Protein 1Z47 (pdb70)

Organism: Alicyclobacillus acidocaldarius subsp. acidocaldarius (NCBI:txid1388)

Sequence (687 aa):
GSMTIEFVGVEKIYPGGARSVRGVSFQIREGEMVGLLGPSGSGKTTILRLIAGLERPTKGDVWIGGKRVTDLPPQKRNVGLVFQNYALFQHMTVYDNVSFGLREKRVPKDEMDARVRELLRFMRLESYANRFPHELSGGQQQRVALARALAPRPQVLLFDEPFAAIDTQIRRELRTFVRQVHDEMGVTSVFVTHDQEEALEVADRVLVLHEGNVEQFGTPEEVYEKPGTLFVASFIGESNVWTRAVQNGRIEVAGAALPVDPAVSEGSEVAVVVRPKDVELQPASEREAHAQVVRSAFKGSYSACWIRTKDGEVWEVHVPSADRHRWSPGAWVHMNVTRWFIFPRTIEFVGVEKIYPGGARSVRGVSFQIREGEMVGLLGPSGSGKTTILRLIAGLERPTKGDVWIGGKRVTDLPPQKRNVGLVFQNYALFQHMTVYDNVSFGLREKRVPKDEMDARVRELLRFMRLESYANRFPHELSGGQQQRVALARALAPRPQVLLFDEPFAAIDTQIRRELRTFVRQVHDEMGVTSVFVTHDQEEALEVADRVLVLHEGNVEQFGTPEEVYEKPGTLFVASFIGESNVWTRAVQNGRIEVAGAALPVDPAVSEGSEVAVVVRPKDVELQPASEREAHAQVVRSAFKGSYSACWIRTKDGEVWEVHVPSADRHRWSPGAWVHMNVTRWFIFPR

Solvent-accessible surface area: 34212 Å² total; per-residue (Å²): 116,46,82,11,0,52,1,70,33,0,38,23,31,30,84,81,21,67,97,2,0,107,38,3,77,13,79,0,108,113,32,10,0,0,0,0,2,6,48,110,33,4,3,19,43,2,0,14,88,0,0,3,7,102,46,100,14,17,117,23,44,0,91,4,29,52,147,147,9,13,104,67,50,25,121,134,15,68,21,4,39,5,87,90,122,13,45,19,80,110,171,50,25,0,33,58,0,0,1,74,14,9,150,112,135,220,28,85,149,123,102,13,26,54,58,0,140,110,4,3,175,75,2,188,2,92,94,68,14,122,136,72,3,132,98,22,61,59,40,44,38,7,71,0,1,0,0,23,6,3,2,42,173,6,78,0,0,3,1,33,23,2,0,39,34,174,71,47,118,72,42,138,97,18,37,61,29,0,61,102,3,4,84,112,42,60,10,2,0,0,0,0,2,119,18,13,88,21,0,34,128,6,11,52,27,0,0,0,0,58,119,0,64,48,60,34,56,2,48,20,125,85,0,44,68,148,13,53,55,40,41,0,0,26,47,0,16,105,20,13,43,50,55,49,64,4,137,124,34,118,4,119,0,27,60,45,54,5,84,11,88,129,91,31,78,106,50,38,105,0,0,0,0,0,8,4,121,10,3,97,17,102,83,34,43,89,178,126,6,39,0,60,2,78,134,37,28,81,89,28,87,40,3,0,0,70,0,124,17,109,143,35,36,60,2,43,0,38,8,89,40,103,36,108,157,124,23,65,94,36,32,62,0,60,4,69,14,64,141,88,42,43,36,88,153,27,5,61,1,70,35,0,34,40,88,42,146,74,28,63,110,2,1,102,47,2,71,13,120,5,175,148,32,15,2,0,0,0,0,0,42,108,26,5,2,12,50,2,0,0,55,0,0,0,9,74,28,112,19,91,128,26,42,1,91,5,46,65,104,118,4,7,87,39,54,44,167,108,15,64,18,6,45,3,20,93,130,89,68,12,56,69,170,65,27,0,42,61,0,0,12,100,15,5,166,151,121,226,39,89,159,110,101,27,28,62,12,0,114,78,2,4,143,66,0,176,0,82,69,66,22,103,105,74,0,140,95,14,65,38,11,30,46,43,47,0,12,3,0,9,10,1,0,30,141,15,70,0,3,0,6,18,81,12,13,37,114,44,104,85,131,65,62,129,110,10,34,80,30,15,60,109,1,5,86,112,51,52,18,4,0,0,14,9,6,127,56,40,90,26,0,50,93,11,8,48,50,0,0,0,0,50,120,2,61,49,45,36,48,1,46,32,126,65,0,46,61,143,14,48,46,40,42,0,0,46,48,0,14,84,36,8,46,57,58,36,20,1,37,97,36,108,0,105,1,10,76,41,64,4,97,13,87,131,91,32,58,54,10,39,46,0,0,1,0,0,8,4,98,12,3,89,9,79,88,36,54,111,230,125,13,28,0,65,3,63,124,36,26,114,116,36,99,52,2,0,0,62,0,114,6,139,102,43,22,63,2,41,0,23,9,80,29,97,35,121,172,120,18,68,86,41,34,70,0,66,3,54,15,59,121,98,45,46,31,90,153

Foldseek 3Di:
DAFQKWWAQFWAADVVLFLTAHGEIDTFHFLFEEEEEEDHRLNSVVVLCQQQQVDATPDTFMHGRNRTCRNPHNLPALEFEQEVLSDFDAPDFLLCRLLVNVVVVVPPPVVSNVLSVVLCVVLVNVVRRGPGLVVDDSVSSNSSSVSNRPSVPGQEYEEEAQQDDPAPVSSLVSLVVVLVCSNVSRHYYYYYHHPLVSNLVRGQWYFYGGSNYTQDIGHSCCLAVPNPAPVSPCRRLVWDKDKFFAAPQFGADLNDTHGHPPVDDHRFIKIKTARQQQKDKDFDDQVSFQWFWADWAQRPQWIWTWTAGPVGDIGIHTHGPVCNPPHDGGTGIRMDGHDIDIGGD/DKWWFQFWDQDPVQFLTAGGDIDDADFLFAEEAAEDGRLNSVNVLCQQQQVDAGPDTFMDDPNHTCRPPHNVPALEFELELVDDQPQVDFLLCSLLVQVVPVPDDDVVSVVLSVVLCVVLVNPVRRRPGLVVDDVLVNSSSSVSNRPSNPGQEYEYEPNCPVHDPVSSVVNLVSVLVVSNVSSHYYYYYDNDQVSRLPRGQWYFYGGSNYTQDIGHLCCLDVPNNAVCSPPRHAHWQKDKFFAAPQFGDDQNDTHGHPPVDDHGFMKIKIAHQAQKDKDADDPVNFQWFWQAWAQDDQWIWTWTAGPVGRIDIHTHGNVCNPPHHGRTTIGMDGHDIDMGTD

Radius of gyration: 38.18 Å; Cα contacts (8 Å, |Δi|>4): 1502; chains: 2; bounding box: 73×69×116 Å

Secondary structure (DSSP, 8-state):
--EEEEEEEEEE--TTSTT-EEEEEEEEETT-EEEEE-STTSSHHHHHHHHHTSS--SEEEEEETTEE-TT--GGGSSEEEE-GGG---TTS-HHHHHHHHHHHTT--HHHHHHHHHHHHHHTT-GGGTTS-GGGS-HHHHHHHHHHHHHTT--SEEEEESTT--SSHHHHHHHHHHHHHHHHHHT-EEEEE-S-HHHHHHH-SEEEEEETTEEEEEE-HHHHHHS-SSHHHHHHTTT-EEEEEE-BTTEEEETTEEEE--TTSPTT-EEEEEE-GGGEEEEE--TTT-SEEEEEEEE-SSSEEEEEEETTS-EEEEEE-GGGTTT--TT-EEEEEE---EEEE-/-EEEEEEEE--TTSTT-EEEEEEEEPTT-EEEEE-STTSSHHHHHHHHHTSS--SEEEEEETTEE-TT--GGGSSEEEEETT----TTS-HHHHHHTTGGGTT--HHHHHHHHHHHHHHTT-GGGTTS-GGGS-HHHHHHHHHHHHHTT--SEEEEESTTTTS-HHHHHHHHHHHHHHHHHH--EEEEEES-HHHHHHH-SEEEEEETTEEEEEE-HHHHHHS-SSHHHHHHSS--EEEEEE-BTTEEESSS-EEE--TTSPTT-EEEEEE-GGGEEEEE--TTT-SEEEEEEEE-SSEEEEEEEETTS-EEEEEEEGGGTTT--TT-EEEEEE---EEEE-

Nearest PDB structures (foldseek):
  1z47-assembly1_B-2  TM=9.172E-01  e=6.179E-71  Alicyclobacillus acidocaldarius
  2it1-assembly1_B  TM=8.482E-01  e=5.272E-40  Pyrococcus horikoshii
  8zx1-assembly1_D  TM=8.581E-01  e=4.572E-39  Escherichia coli
  6yir-assembly1_A  TM=7.857E-01  e=7.525E-36  Bacillus subtilis subsp. subtilis str. 168
  3pux-assembly1_B  TM=7.688E-01  e=4.907E-33  Escherichia coli K-12

B-factor: mean 41.18, std 14.6, range [16.03, 94.98]

InterPro domains:
  IPR003439 ABC transporter-like, ATP-binding domain [PF00005] (20-162)
  IPR003439 ABC transporter-like, ATP-binding domain [PS50893] (3-234)
  IPR003593 AAA+ ATPase domain [SM00382] (28-211)
  IPR005666 Sulphate transport system permease protein 1 [cd03296] (1-236)
  IPR008995 Molybdate/tungstate binding, C-terminal [SSF50331] (237-342)
  IPR012340 Nucleic acid-binding, OB-fold [G3DSA:2.40.50.140] (286-334)
  IPR017871 ABC transporter-like, conserved site [PS00211] (134-148)
  IPR027417 P-loop containing nucleoside triphosphate hydrolase [G3DSA:3.40.50.300] (1-238)
  IPR027417 P-loop containing nucleoside triphosphate hydrolase [SSF52540] (3-242)
  IPR041193 CysA, C-terminal regulatory domain [PF17850] (238-279)
  IPR050093 ABC Transporter, Small Molecule Importer [PTHR42781] (2-323)

CATH classification: 3.40.50.300 (+2 more: 2.40.50.300, 2.40.50.140)

Structure (mmCIF, N/CA/C/O backbone):
data_1Z47
#
_entry.id   1Z47
#
_cell.length_a   154.810
_cell.length_b   56.310
_cell.length_c   91.620
_cell.angle_alpha   90.00
_cell.angle_beta   91.72
_cell.angle_gamma   90.00
#
_symmetry.space_group_name_H-M   'C 1 2 1'
#
loop_
_entity.id
_entity.type
_entity.pdbx_description
1 polymer 'putative ABC-transporter ATP-binding protein'
2 non-polymer 'CHLORIDE ION'
3 water water
#
loop_
_atom_site.group_PDB
_atom_site.id
_atom_site.type_symbol
_atom_site.label_atom_id
_atom_site.label_alt_id
_atom_site.label_comp_id
_atom_site.label_asym_id
_atom_site.label_entity_id
_atom_site.label_seq_id
_atom_site.pdbx_PDB_ins_code
_atom_site.Cartn_x
_atom_site.Cartn_y
_atom_site.Cartn_z
_atom_site.occupancy
_atom_site.B_iso_or_equiv
_atom_site.auth_seq_id
_atom_site.auth_comp_id
_atom_site.auth_asym_id
_atom_site.auth_atom_id
_atom_site.pdbx_PDB_model_num
ATOM 1 N N . GLY A 1 11 ? 5.436 28.339 57.218 1.00 63.89 11 GLY A N 1
ATOM 2 C CA . GLY A 1 11 ? 6.304 29.211 56.341 1.00 65.75 11 GLY A CA 1
ATOM 3 C C . GLY A 1 11 ? 5.783 29.398 54.925 1.00 67.71 11 GLY A C 1
ATOM 4 O O . GLY A 1 11 ? 4.587 29.295 54.657 1.00 74.50 11 GLY A O 1
ATOM 5 N N . SER A 1 12 ? 6.670 29.708 53.993 1.00 68.20 12 SER A N 1
ATOM 6 C CA . SER A 1 12 ? 6.211 29.882 52.622 1.00 65.94 12 SER A CA 1
ATOM 7 C C . SER A 1 12 ? 7.298 29.485 51.672 1.00 60.89 12 SER A C 1
ATOM 8 O O . SER A 1 12 ? 8.423 29.954 51.815 1.00 67.98 12 SER A O 1
ATOM 11 N N . MET A 1 13 ? 6.990 28.624 50.707 1.00 56.10 13 MET A N 1
ATOM 12 C CA . MET A 1 13 ? 8.041 28.280 49.769 1.00 48.63 13 MET A CA 1
ATOM 13 C C . MET A 1 13 ? 8.183 29.410 48.762 1.00 42.89 13 MET A C 1
ATOM 14 O O . MET A 1 13 ? 7.345 29.599 47.858 1.00 43.35 13 MET A O 1
ATOM 19 N N . THR A 1 14 ? 9.246 30.182 48.968 1.00 33.97 14 THR A N 1
ATOM 20 C CA . THR A 1 14 ? 9.585 31.305 48.128 1.00 31.70 14 THR A CA 1
ATOM 21 C C . THR A 1 14 ? 10.484 30.824 46.978 1.00 30.17 14 THR A C 1
ATOM 22 O O . THR A 1 14 ? 10.493 31.400 45.889 1.00 30.07 14 THR A O 1
ATOM 26 N N . ILE A 1 15 ? 11.242 29.766 47.233 1.00 29.02 15 ILE A N 1
ATOM 27 C CA . ILE A 1 15 ? 12.089 29.193 46.206 1.00 26.92 15 ILE A CA 1
ATOM 28 C C . ILE A 1 15 ? 12.004 27.682 46.230 1.00 26.53 15 ILE A C 1
ATOM 29 O O . ILE A 1 15 ? 12.149 27.045 47.280 1.00 27.98 15 ILE A O 1
ATOM 34 N N . GLU A 1 16 ? 11.805 27.105 45.054 1.00 27.94 16 GLU A N 1
ATOM 35 C CA . GLU A 1 16 ? 11.734 25.666 44.961 1.00 26.36 16 GLU A CA 1
ATOM 36 C C . GLU A 1 16 ? 12.403 25.136 43.714 1.00 28.09 16 GLU A C 1
ATOM 37 O O . GLU A 1 16 ? 12.251 25.676 42.597 1.00 26.92 16 GLU A O 1
ATOM 43 N N . PHE A 1 17 ? 13.191 24.084 43.911 1.00 27.47 17 PHE A N 1
ATOM 44 C CA . PHE A 1 17 ? 13.854 23.423 42.806 1.00 26.48 17 PHE A CA 1
ATOM 45 C C . PHE A 1 17 ? 13.135 22.087 42.720 1.00 29.74 17 PHE A C 1
ATOM 46 O O . PHE A 1 17 ? 13.015 21.408 43.729 1.00 28.26 17 PHE A O 1
ATOM 54 N N . VAL A 1 18 ? 12.662 21.729 41.532 1.00 28.49 18 VAL A N 1
ATOM 55 C CA . VAL A 1 18 ? 11.960 20.458 41.351 1.00 31.40 18 VAL A CA 1
ATOM 56 C C . VAL A 1 18 ? 12.711 19.583 40.363 1.00 28.93 18 VAL A C 1
ATOM 57 O O . VAL A 1 18 ? 12.687 19.838 39.141 1.00 30.90 18 VAL A O 1
ATOM 61 N N . GLY A 1 19 ? 13.422 18.582 40.899 1.00 24.31 19 GLY A N 1
ATOM 62 C CA . GLY A 1 19 ? 14.175 17.653 40.055 1.00 30.12 19 GLY A CA 1
ATOM 63 C C . GLY A 1 19 ? 15.076 18.382 39.064 1.00 30.67 19 GLY A C 1
ATOM 64 O O . GLY A 1 19 ? 15.189 18.025 37.883 1.00 26.25 19 GLY A O 1
ATOM 65 N N . VAL A 1 20 ? 15.752 19.415 39.557 1.00 26.24 20 VAL A N 1
ATOM 66 C CA . VAL A 1 20 ? 16.594 20.198 38.694 1.00 21.84 20 VAL A CA 1
ATOM 67 C C . VAL A 1 20 ? 17.894 19.550 38.305 1.00 23.89 20 VAL A C 1
ATOM 68 O O . VAL A 1 20 ? 18.632 19.044 39.143 1.00 26.71 20 VAL A O 1
ATOM 72 N N . GLU A 1 21 ? 18.176 19.593 37.008 1.00 22.60 21 GLU A N 1
ATOM 73 C CA . GLU A 1 21 ? 19.419 19.038 36.487 1.00 25.79 21 GLU A CA 1
ATOM 74 C C . GLU A 1 21 ? 20.084 20.070 35.583 1.00 25.83 21 GLU A C 1
ATOM 75 O O . GLU A 1 21 ? 19.409 20.695 34.767 1.00 26.41 21 GLU A O 1
ATOM 81 N N . LYS A 1 22 ? 21.396 20.257 35.741 1.00 23.95 22 LYS A N 1
ATOM 82 C CA . LYS A 1 22 ? 22.145 21.169 34.882 1.00 24.46 22 LYS A CA 1
ATOM 83 C C . LYS A 1 22 ? 23.434 20.460 34.613 1.00 26.26 22 LYS A C 1
ATOM 84 O O . LYS A 1 22 ? 24.301 20.369 35.476 1.00 24.78 22 LYS A O 1
ATOM 90 N N . ILE A 1 23 ? 23.596 20.002 33.380 1.00 26.66 23 ILE A N 1
ATOM 91 C CA . ILE A 1 23 ? 24.777 19.254 33.071 1.00 30.54 23 ILE A CA 1
ATOM 92 C C . ILE A 1 23 ? 25.748 19.918 32.142 1.00 29.01 23 ILE A C 1
ATOM 93 O O . ILE A 1 23 ? 25.365 20.530 31.141 1.00 29.71 23 ILE A O 1
ATOM 98 N N . TYR A 1 24 ? 27.013 19.825 32.521 1.00 25.96 24 TYR A N 1
ATOM 99 C CA . TYR A 1 24 ? 28.111 20.354 31.728 1.00 28.40 24 TYR A CA 1
ATOM 100 C C . TYR A 1 24 ? 28.979 19.200 31.275 1.00 35.98 24 TYR A C 1
ATOM 101 O O . TYR A 1 24 ? 29.156 18.217 32.017 1.00 34.72 24 TYR A O 1
ATOM 110 N N . PRO A 1 25 ? 29.524 19.293 30.055 1.00 35.63 25 PRO A N 1
ATOM 111 C CA . PRO A 1 25 ? 30.390 18.218 29.572 1.00 38.78 25 PRO A CA 1
ATOM 112 C C . PRO A 1 25 ? 31.580 18.219 30.531 1.00 38.65 25 PRO A C 1
ATOM 113 O O . PRO A 1 25 ? 32.069 19.275 30.958 1.00 36.48 25 PRO A O 1
ATOM 117 N N . GLY A 1 26 ? 32.026 17.038 30.915 1.00 38.36 26 GLY A N 1
ATOM 118 C CA . GLY A 1 26 ? 33.134 16.994 31.845 1.00 44.57 26 GLY A CA 1
ATOM 119 C C . GLY A 1 26 ? 32.609 16.983 33.274 1.00 47.14 26 GLY A C 1
ATOM 120 O O . GLY A 1 26 ? 33.384 17.074 34.226 1.00 48.70 26 GLY A O 1
ATOM 121 N N . GLY A 1 27 ? 31.285 16.911 33.415 1.00 42.89 27 GLY A N 1
ATOM 122 C CA . GLY A 1 27 ? 30.671 16.835 34.734 1.00 39.70 27 GLY A CA 1
ATOM 123 C C . GLY A 1 27 ? 30.870 17.913 35.790 1.00 35.11 27 GLY A C 1
ATOM 124 O O . GLY A 1 27 ? 29.929 18.200 36.514 1.00 37.51 27 GLY A O 1
ATOM 125 N N . ALA A 1 28 ? 32.055 18.500 35.902 1.00 33.47 28 ALA A N 1
ATOM 126 C CA . ALA A 1 28 ? 32.317 19.535 36.908 1.00 30.53 28 ALA A CA 1
ATOM 127 C C . ALA A 1 28 ? 31.282 20.675 36.902 1.00 31.60 28 ALA A C 1
ATOM 128 O O . ALA A 1 28 ? 30.890 21.134 35.836 1.00 26.69 28 ALA A O 1
ATOM 130 N N . ARG A 1 29 ? 30.871 21.124 38.100 1.00 27.21 29 ARG A N 1
ATOM 131 C CA . ARG A 1 29 ? 29.867 22.188 38.306 1.00 25.53 29 ARG A CA 1
ATOM 132 C C . ARG A 1 29 ? 28.434 21.731 37.986 1.00 27.32 29 ARG A C 1
ATOM 133 O O . ARG A 1 29 ? 27.480 22.512 38.120 1.00 25.07 29 ARG A O 1
ATOM 141 N N . SER A 1 30 ? 28.257 20.471 37.613 1.00 20.54 30 SER A N 1
ATOM 142 C CA . SER A 1 30 ? 26.910 19.995 37.299 1.00 26.26 30 SER A CA 1
ATOM 143 C C . SER A 1 30 ? 26.047 19.890 38.552 1.00 23.04 30 SER A C 1
ATOM 144 O O . SER A 1 30 ? 26.574 19.761 39.662 1.00 25.39 30 SER A O 1
ATOM 147 N N . VAL A 1 31 ? 24.734 19.958 38.346 1.00 22.22 31 VAL A N 1
ATOM 148 C CA . VAL A 1 31 ? 23.707 19.794 39.408 1.00 21.97 31 VAL A CA 1
ATOM 149 C C . VAL A 1 31 ? 22.994 18.542 38.880 1.00 28.93 31 VAL A C 1
ATOM 150 O O . VAL A 1 31 ? 22.427 18.541 37.764 1.00 27.56 31 VAL A O 1
ATOM 154 N N . ARG A 1 32 ? 23.019 17.480 39.681 1.00 24.57 32 ARG A N 1
ATOM 155 C CA . ARG A 1 32 ? 22.509 16.191 39.225 1.00 27.83 32 ARG A CA 1
ATOM 156 C C . ARG A 1 32 ? 21.205 15.699 39.786 1.00 31.44 32 ARG A C 1
ATOM 157 O O . ARG A 1 32 ? 21.167 14.620 40.367 1.00 37.47 32 ARG A O 1
ATOM 165 N N . GLY A 1 33 ? 20.136 16.455 39.580 1.00 27.47 33 GLY A N 1
ATOM 166 C CA . GLY A 1 33 ? 18.829 16.048 40.079 1.00 32.63 33 GLY A CA 1
ATOM 167 C C . GLY A 1 33 ? 18.629 16.500 41.511 1.00 34.16 33 GLY A C 1
ATOM 168 O O . GLY A 1 33 ? 18.664 15.693 42.447 1.00 32.11 33 GLY A O 1
ATOM 169 N N . VAL A 1 34 ? 18.397 17.796 41.671 1.00 28.98 34 VAL A N 1
ATOM 170 C CA . VAL A 1 34 ? 18.232 18.413 42.975 1.00 26.84 34 VAL A CA 1
ATOM 171 C C . VAL A 1 34 ? 16.829 19.014 43.204 1.00 28.01 34 VAL A C 1
ATOM 172 O O . VAL A 1 34 ? 16.308 19.722 42.354 1.00 27.89 34 VAL A O 1
ATOM 176 N N . SER A 1 35 ? 16.238 18.729 44.363 1.00 25.67 35 SER A N 1
ATOM 177 C CA . SER A 1 35 ? 14.935 19.279 44.721 1.00 29.15 35 SER A CA 1
ATOM 178 C C . SER A 1 35 ? 15.080 19.842 46.116 1.00 30.34 35 SER A C 1
ATOM 179 O O . SER A 1 35 ? 15.703 19.209 46.979 1.00 32.14 35 SER A O 1
ATOM 182 N N . PHE A 1 36 ? 14.531 21.025 46.350 1.00 27.33 36 PHE A N 1
ATOM 183 C CA . PHE A 1 36 ? 14.585 21.595 47.688 1.00 29.61 36 PHE A CA 1
ATOM 184 C C . PHE A 1 36 ? 13.594 22.720 47.784 1.00 25.58 36 PHE A C 1
ATOM 185 O O . PHE A 1 36 ? 13.095 23.187 46.780 1.00 26.21 36 PHE A O 1
ATOM 193 N N . GLN A 1 37 ? 13.272 23.132 49.001 1.00 24.62 37 GLN A N 1
ATOM 194 C CA . GLN A 1 37 ? 12.358 24.236 49.159 1.00 25.27 37 GLN A CA 1
ATOM 195 C C . GLN A 1 37 ? 12.923 25.176 50.210 1.00 19.95 37 GLN A C 1
ATOM 196 O O . GLN A 1 37 ? 13.364 24.743 51.292 1.00 30.96 37 GLN A O 1
ATOM 202 N N . ILE A 1 38 ? 12.912 26.460 49.892 1.00 24.19 38 ILE A N 1
ATOM 203 C CA . ILE A 1 38 ? 13.373 27.485 50.809 1.00 26.06 38 ILE A CA 1
ATOM 204 C C . ILE A 1 38 ? 12.152 28.301 51.262 1.00 29.42 38 ILE A C 1
ATOM 205 O O . ILE A 1 38 ? 11.350 28.752 50.449 1.00 28.55 38 ILE A O 1
ATOM 210 N N . ARG A 1 39 ? 12.022 28.452 52.574 1.00 33.16 39 ARG A N 1
ATOM 211 C CA . ARG A 1 39 ? 10.897 29.146 53.210 1.00 37.19 39 ARG A CA 1
ATOM 212 C C . ARG A 1 39 ? 10.995 30.663 53.114 1.00 37.28 39 ARG A C 1
ATOM 213 O O . ARG A 1 39 ? 12.086 31.221 53.084 1.00 32.02 39 ARG A O 1
ATOM 221 N N . GLU A 1 40 ? 9.843 31.332 53.103 1.00 33.35 40 GLU A N 1
ATOM 222 C CA . GLU A 1 40 ? 9.824 32.783 53.026 1.00 31.17 40 GLU A CA 1
ATOM 223 C C . GLU A 1 40 ? 10.606 33.384 54.191 1.00 32.04 40 GLU A C 1
ATOM 224 O O . GLU A 1 40 ? 10.438 32.977 55.349 1.00 28.02 40 GLU A O 1
ATOM 230 N N . GLY A 1 41 ? 11.464 34.355 53.880 1.00 26.66 41 GLY A N 1
ATOM 231 C CA . GLY A 1 41 ? 12.239 35.016 54.907 1.00 26.39 41 GLY A CA 1
ATOM 232 C C . GLY A 1 41 ? 13.510 34.326 55.382 1.00 30.28 41 GLY A C 1
ATOM 233 O O . GLY A 1 41 ? 14.253 34.907 56.177 1.00 28.50 41 GLY A O 1
ATOM 234 N N . GLU A 1 42 ? 13.802 33.111 54.934 1.00 31.93 42 GLU A N 1
ATOM 235 C CA . GLU A 1 42 ? 15.035 32.514 55.464 1.00 32.83 42 GLU A CA 1
ATOM 236 C C . GLU A 1 42 ? 16.269 32.887 54.680 1.00 28.04 42 GLU A C 1
ATOM 237 O O . GLU A 1 42 ? 16.192 33.388 53.551 1.00 24.70 42 GLU A O 1
ATOM 243 N N . MET A 1 43 ? 17.408 32.715 55.317 1.00 26.41 43 MET A N 1
ATOM 244 C CA . MET A 1 43 ? 18.667 32.982 54.619 1.00 27.62 43 MET A CA 1
ATOM 245 C C . MET A 1 43 ? 19.328 31.596 54.574 1.00 22.89 43 MET A C 1
ATOM 246 O O . MET A 1 43 ? 19.526 30.952 55.614 1.00 22.82 43 MET A O 1
ATOM 251 N N . VAL A 1 44 ? 19.654 31.155 53.359 1.00 23.76 44 VAL A N 1
ATOM 252 C CA . VAL A 1 44 ? 20.255 29.859 53.122 1.00 20.66 44 VAL A CA 1
ATOM 253 C C . VAL A 1 44 ? 21.621 30.001 52.442 1.00 20.57 44 VAL A C 1
ATOM 254 O O . VAL A 1 44 ? 21.775 30.794 51.523 1.00 19.49 44 VAL A O 1
ATOM 258 N N . GLY A 1 45 ? 22.598 29.225 52.908 1.00 21.76 45 GLY A N 1
ATOM 259 C CA . GLY A 1 45 ? 23.919 29.269 52.298 1.00 21.48 45 GLY A CA 1
ATOM 260 C C . GLY A 1 45 ? 24.130 27.994 51.497 1.00 23.23 45 GLY A C 1
ATOM 261 O O . GLY A 1 45 ? 23.685 26.917 51.905 1.00 21.94 45 GLY A O 1
ATOM 262 N N . LEU A 1 46 ? 24.793 28.113 50.346 1.00 23.30 46 LEU A N 1
ATOM 263 C CA . LEU A 1 46 ? 25.094 26.990 49.489 1.00 23.89 46 LEU A CA 1
ATOM 264 C C . LEU A 1 46 ? 26.577 26.743 49.709 1.00 26.48 46 LEU A C 1
ATOM 265 O O . LEU A 1 46 ? 27.394 27.596 49.405 1.00 19.04 46 LEU A O 1
ATOM 270 N N . LEU A 1 47 ? 26.913 25.580 50.254 1.00 23.61 47 LEU A N 1
ATOM 271 C CA . LEU A 1 47 ? 28.299 25.258 50.583 1.00 20.94 47 LEU A CA 1
ATOM 272 C C . LEU A 1 47 ? 28.769 24.007 49.875 1.00 24.56 47 LEU A C 1
ATOM 273 O O . LEU A 1 47 ? 27.959 23.148 49.494 1.00 21.59 47 LEU A O 1
ATOM 278 N N . GLY A 1 48 ? 30.086 23.867 49.719 1.00 17.66 48 GLY A N 1
ATOM 279 C CA . GLY A 1 48 ? 30.541 22.646 49.067 1.00 20.11 48 GLY A CA 1
ATOM 280 C C . GLY A 1 48 ? 31.889 22.881 48.410 1.00 21.85 48 GLY A C 1
ATOM 281 O O . GLY A 1 48 ? 32.313 24.017 48.309 1.00 22.48 48 GLY A O 1
ATOM 282 N N . PRO A 1 49 ? 32.587 21.821 47.981 1.00 26.57 49 PRO A N 1
ATOM 283 C CA . PRO A 1 49 ? 33.894 21.994 47.325 1.00 25.65 49 PRO A CA 1
ATOM 284 C C . PRO A 1 49 ? 33.717 22.730 45.994 1.00 26.58 49 PRO A C 1
ATOM 285 O O . PRO A 1 49 ? 32.617 22.788 45.443 1.00 24.61 49 PRO A O 1
ATOM 289 N N . SER A 1 50 ? 34.795 23.280 45.449 1.00 28.61 50 SER A N 1
ATOM 290 C CA . SER A 1 50 ? 34.680 23.956 44.154 1.00 28.54 50 SER A CA 1
ATOM 291 C C . SER A 1 50 ? 34.235 22.889 43.148 1.00 27.23 50 SER A C 1
ATOM 292 O O . SER A 1 50 ? 34.689 21.731 43.193 1.00 30.56 50 SER A O 1
ATOM 295 N N . GLY A 1 51 ? 33.321 23.262 42.254 1.00 26.33 51 GLY A N 1
ATOM 296 C CA . GLY A 1 51 ? 32.816 22.342 41.259 1.00 27.85 51 GLY A CA 1
ATOM 297 C C . GLY A 1 51 ? 31.674 21.456 41.722 1.00 25.51 51 GLY A C 1
ATOM 298 O O . GLY A 1 51 ? 31.157 20.650 40.942 1.00 24.53 51 GLY A O 1
ATOM 299 N N . SER A 1 52 ? 31.274 21.599 42.987 1.00 24.44 52 SER A N 1
ATOM 300 C CA . SER A 1 52 ? 30.212 20.773 43.557 1.00 21.48 52 SER A CA 1
ATOM 301 C C . SER A 1 52 ? 28.811 21.085 43.045 1.00 23.19 52 SER A C 1
ATOM 302 O O . SER A 1 52 ? 27.862 20.315 43.284 1.00 23.15 52 SER A O 1
ATOM 305 N N . GLY A 1 53 ? 28.668 22.223 42.384 1.00 20.21 53 GLY A N 1
ATOM 306 C CA . GLY A 1 53 ? 27.352 22.617 41.912 1.00 21.41 53 GLY A CA 1
ATOM 307 C C . GLY A 1 53 ? 26.777 23.775 42.719 1.00 22.05 53 GLY A C 1
ATOM 308 O O . GLY A 1 53 ? 25.738 24.292 42.349 1.00 22.58 53 GLY A O 1
ATOM 309 N N . LYS A 1 54 ? 27.439 24.189 43.808 1.00 19.41 54 LYS A N 1
ATOM 310 C CA . LYS A 1 54 ? 26.910 25.276 44.627 1.00 21.38 54 LYS A CA 1
ATOM 311 C C . LYS A 1 54 ? 26.735 26.603 43.875 1.00 20.17 54 LYS A C 1
ATOM 312 O O . LYS A 1 54 ? 25.763 27.327 44.089 1.00 22.62 54 LYS A O 1
ATOM 318 N N . THR A 1 55 ? 27.687 26.946 43.012 1.00 18.68 55 THR A N 1
ATOM 319 C CA . THR A 1 55 ? 27.555 28.215 42.260 1.00 20.93 55 THR A CA 1
ATOM 320 C C . THR A 1 55 ? 26.549 28.092 41.126 1.00 23.32 55 THR A C 1
ATOM 321 O O . THR A 1 55 ? 25.828 29.036 40.826 1.00 21.59 55 THR A O 1
ATOM 325 N N . THR A 1 56 ? 26.469 26.909 40.518 1.00 20.92 56 THR A N 1
ATOM 326 C CA . THR A 1 56 ? 25.508 26.674 39.449 1.00 20.51 56 THR A CA 1
ATOM 327 C C . THR A 1 56 ? 24.087 26.851 40.011 1.00 20.76 56 THR A C 1
ATOM 328 O O . THR A 1 56 ? 23.203 27.426 39.352 1.00 20.78 56 THR A O 1
ATOM 332 N N . ILE A 1 57 ? 23.879 26.357 41.227 1.00 17.65 57 ILE A N 1
ATOM 333 C CA . ILE A 1 57 ? 22.577 26.515 41.880 1.00 20.63 57 ILE A CA 1
ATOM 334 C C . ILE A 1 57 ? 22.205 27.999 42.033 1.00 20.79 57 ILE A C 1
ATOM 335 O O . ILE A 1 57 ? 21.064 28.394 41.744 1.00 20.42 57 ILE A O 1
ATOM 340 N N . LEU A 1 58 ? 23.147 28.818 42.505 1.00 19.22 58 LEU A N 1
ATOM 341 C CA . LEU A 1 58 ? 22.867 30.244 42.646 1.00 23.56 58 LEU A CA 1
ATOM 342 C C . LEU A 1 58 ? 22.523 30.839 41.274 1.00 21.93 58 LEU A C 1
ATOM 343 O O . LEU A 1 58 ? 21.562 31.606 41.156 1.00 22.09 58 LEU A O 1
ATOM 348 N N . ARG A 1 59 ? 23.278 30.482 40.227 1.00 20.14 59 ARG A N 1
ATOM 349 C CA . ARG A 1 59 ? 23.006 31.008 38.889 1.00 20.43 59 ARG A CA 1
ATOM 350 C C . ARG A 1 59 ? 21.632 30.533 38.397 1.00 19.65 59 ARG A C 1
ATOM 351 O O . ARG A 1 59 ? 20.952 31.280 37.699 1.00 20.78 59 ARG A O 1
ATOM 359 N N . LEU A 1 60 ? 21.244 29.300 38.758 1.00 19.09 60 LEU A N 1
ATOM 360 C CA . LEU A 1 60 ? 19.929 28.744 38.382 1.00 21.29 60 LEU A CA 1
ATOM 361 C C . LEU A 1 60 ? 18.784 29.483 39.087 1.00 22.60 60 LEU A C 1
ATOM 362 O O . LEU A 1 60 ? 17.690 29.623 38.518 1.00 21.40 60 LEU A O 1
ATOM 367 N N . ILE A 1 61 ? 19.031 29.955 40.305 1.00 19.11 61 ILE A N 1
ATOM 368 C CA . ILE A 1 61 ? 18.008 30.738 41.006 1.00 20.61 61 ILE A CA 1
ATOM 369 C C . ILE A 1 61 ? 17.929 32.131 40.384 1.00 21.68 61 ILE A C 1
ATOM 370 O O . ILE A 1 61 ? 16.823 32.730 40.221 1.00 20.87 61 ILE A O 1
ATOM 375 N N . ALA A 1 62 ? 19.093 32.690 40.055 1.00 19.13 62 ALA A N 1
ATOM 376 C CA . ALA A 1 62 ? 19.138 34.017 39.446 1.00 19.28 62 ALA A CA 1
ATOM 377 C C . ALA A 1 62 ? 18.560 33.998 38.035 1.00 24.27 62 ALA A C 1
ATOM 378 O O . ALA A 1 62 ? 17.977 34.969 37.591 1.00 21.22 62 ALA A O 1
ATOM 380 N N . GLY A 1 63 ? 18.711 32.893 37.336 1.00 20.48 63 GLY A N 1
ATOM 381 C CA . GLY A 1 63 ? 18.248 32.847 35.963 1.00 22.24 63 GLY A CA 1
ATOM 382 C C . GLY A 1 63 ? 19.376 33.171 34.982 1.00 24.06 63 GLY A C 1
ATOM 383 O O . GLY A 1 63 ? 19.137 33.312 33.799 1.00 25.34 63 GLY A O 1
ATOM 384 N N . LEU A 1 64 ? 20.605 33.283 35.468 1.00 20.68 64 LEU A N 1
ATOM 385 C CA . LEU A 1 64 ? 21.753 33.556 34.577 1.00 21.38 64 LEU A CA 1
ATOM 386 C C . LEU A 1 64 ? 21.997 32.318 33.709 1.00 25.63 64 LEU A C 1
ATOM 387 O O . LEU A 1 64 ? 22.612 32.376 32.638 1.00 24.36 64 LEU A O 1
ATOM 392 N N . GLU A 1 65 ? 21.513 31.184 34.192 1.00 24.22 65 GLU A N 1
ATOM 393 C CA . GLU A 1 65 ? 21.548 29.956 33.409 1.00 28.50 65 GLU A CA 1
ATOM 394 C C . GLU A 1 65 ? 20.211 29.260 33.634 1.00 27.59 65 GLU A C 1
ATOM 395 O O . GLU A 1 65 ? 19.565 29.499 34.643 1.00 24.06 65 GLU A O 1
ATOM 401 N N . ARG A 1 66 ? 19.834 28.395 32.692 1.00 23.85 66 ARG A N 1
ATOM 402 C CA . ARG A 1 66 ? 18.569 27.653 32.716 1.00 21.75 66 ARG A CA 1
ATOM 403 C C . ARG A 1 66 ? 18.882 26.158 32.909 1.00 23.79 66 ARG A C 1
ATOM 404 O O . ARG A 1 66 ? 19.906 25.681 32.451 1.00 22.62 66 ARG A O 1
ATOM 412 N N . PRO A 1 67 ? 17.983 25.410 33.561 1.00 23.54 67 PRO A N 1
ATOM 413 C CA . PRO A 1 67 ? 18.211 23.981 33.797 1.00 24.09 67 PRO A CA 1
ATOM 414 C C . PRO A 1 67 ? 18.263 23.168 32.496 1.00 24.89 67 PRO A C 1
ATOM 415 O O . PRO A 1 67 ? 17.747 23.588 31.457 1.00 26.00 67 PRO A O 1
ATOM 419 N N . THR A 1 68 ? 18.910 22.009 32.565 1.00 23.15 68 THR A N 1
ATOM 420 C CA . THR A 1 68 ? 18.933 21.085 31.433 1.00 25.64 68 THR A CA 1
ATOM 421 C C . THR A 1 68 ? 17.579 20.388 31.535 1.00 28.15 68 THR A C 1
ATOM 422 O O . THR A 1 68 ? 16.946 20.091 30.530 1.00 30.02 68 THR A O 1
ATOM 426 N N . LYS A 1 69 ? 17.127 20.152 32.769 1.00 23.97 69 LYS A N 1
ATOM 427 C CA . LYS A 1 69 ? 15.861 19.484 33.014 1.00 28.88 69 LYS A CA 1
ATOM 428 C C . LYS A 1 69 ? 15.348 19.959 34.375 1.00 28.70 69 LYS A C 1
ATOM 429 O O . LYS A 1 69 ? 16.130 20.415 35.210 1.00 28.65 69 LYS A O 1
ATOM 435 N N . GLY A 1 70 ? 14.048 19.874 34.599 1.00 24.80 70 GLY A N 1
ATOM 436 C CA . GLY A 1 70 ? 13.500 20.299 35.884 1.00 28.69 70 GLY A CA 1
ATOM 437 C C . GLY A 1 70 ? 13.080 21.758 35.913 1.00 29.44 70 GLY A C 1
ATOM 438 O O . GLY A 1 70 ? 13.339 22.514 34.971 1.00 29.89 70 GLY A O 1
ATOM 439 N N . ASP A 1 71 ? 12.442 22.165 37.001 1.00 29.19 71 ASP A N 1
ATOM 440 C CA . ASP A 1 71 ? 11.973 23.529 37.117 1.00 30.52 71 ASP A CA 1
ATOM 441 C C . ASP A 1 71 ? 12.367 24.300 38.357 1.00 24.18 71 ASP A C 1
ATOM 442 O O . ASP A 1 71 ? 12.665 23.734 39.400 1.00 27.08 71 ASP A O 1
ATOM 447 N N . VAL A 1 72 ? 12.370 25.617 38.201 1.00 28.13 72 VAL A N 1
ATOM 448 C CA . VAL A 1 72 ? 12.674 26.532 39.275 1.00 25.73 72 VAL A CA 1
ATOM 449 C C . VAL A 1 72 ? 11.443 27.382 39.489 1.00 24.04 72 VAL A C 1
ATOM 450 O O . VAL A 1 72 ? 10.885 27.921 38.532 1.00 24.12 72 VAL A O 1
ATOM 454 N N . TRP A 1 73 ? 11.034 27.489 40.748 1.00 23.17 73 TRP A N 1
ATOM 455 C CA . TRP A 1 73 ? 9.882 28.282 41.145 1.00 26.20 73 TRP A CA 1
ATOM 456 C C . TRP A 1 73 ? 10.306 29.322 42.152 1.00 22.72 73 TRP A C 1
ATOM 457 O O . TRP A 1 73 ? 11.076 29.026 43.074 1.00 27.02 73 TRP A O 1
ATOM 468 N N . ILE A 1 74 ? 9.808 30.536 41.971 1.00 21.94 74 ILE A N 1
ATOM 469 C CA . ILE A 1 74 ? 10.069 31.630 42.898 1.00 21.91 74 ILE A CA 1
ATOM 470 C C . ILE A 1 74 ? 8.690 32.272 43.177 1.00 27.04 74 ILE A C 1
ATOM 471 O O . ILE A 1 74 ? 7.960 32.585 42.243 1.00 29.03 74 ILE A O 1
ATOM 476 N N . GLY A 1 75 ? 8.360 32.423 44.451 1.00 28.64 75 GLY A N 1
ATOM 477 C CA . GLY A 1 75 ? 7.089 33.020 44.857 1.00 33.50 75 GLY A CA 1
ATOM 478 C C . GLY A 1 75 ? 5.880 32.333 44.233 1.00 33.63 75 GLY A C 1
ATOM 479 O O . GLY A 1 75 ? 4.905 32.985 43.915 1.00 33.62 75 GLY A O 1
ATOM 480 N N . GLY A 1 76 ? 5.938 31.017 44.067 1.00 35.84 76 GLY A N 1
ATOM 481 C CA . GLY A 1 76 ? 4.823 30.308 43.468 1.00 37.04 76 GLY A CA 1
ATOM 482 C C . GLY A 1 76 ? 4.699 30.437 41.955 1.00 40.34 76 GLY A C 1
ATOM 483 O O . GLY A 1 76 ? 3.721 29.960 41.380 1.00 36.81 76 GLY A O 1
ATOM 484 N N . LYS A 1 77 ? 5.656 31.096 41.301 1.00 32.70 77 LYS A N 1
ATOM 485 C CA . LYS A 1 77 ? 5.607 31.241 39.856 1.00 33.60 77 LYS A CA 1
ATOM 486 C C . LYS A 1 77 ? 6.726 30.376 39.275 1.00 35.67 77 LYS A C 1
ATOM 487 O O . LYS A 1 77 ? 7.844 30.351 39.801 1.00 29.26 77 LYS A O 1
ATOM 493 N N . ARG A 1 78 ? 6.442 29.681 38.187 1.00 34.45 78 ARG A N 1
ATOM 494 C CA . ARG A 1 78 ? 7.453 28.830 37.558 1.00 36.81 78 ARG A CA 1
ATOM 495 C C . ARG A 1 78 ? 8.275 29.781 36.690 1.00 35.26 78 ARG A C 1
ATOM 496 O O . ARG A 1 78 ? 7.755 30.322 35.716 1.00 35.37 78 ARG A O 1
ATOM 504 N N . VAL A 1 79 ? 9.552 29.991 37.036 1.00 30.27 79 VAL A N 1
ATOM 505 C CA . VAL A 1 79 ? 10.390 30.930 36.285 1.00 27.37 79 VAL A CA 1
ATOM 506 C C . VAL A 1 79 ? 11.542 30.332 35.474 1.00 27.43 79 VAL A C 1
ATOM 507 O O . VAL A 1 79 ? 12.399 31.063 34.945 1.00 25.24 79 VAL A O 1
ATOM 511 N N . THR A 1 80 ? 11.529 29.010 35.365 1.00 28.12 80 THR A N 1
ATOM 512 C CA . THR A 1 80 ? 12.556 28.231 34.668 1.00 32.13 80 THR A CA 1
ATOM 513 C C . THR A 1 80 ? 13.221 28.873 33.451 1.00 33.03 80 THR A C 1
ATOM 514 O O . THR A 1 80 ? 14.447 28.973 33.368 1.00 27.88 80 THR A O 1
ATOM 518 N N . ASP A 1 81 ? 12.415 29.316 32.499 1.00 33.47 81 ASP A N 1
ATOM 519 C CA . ASP A 1 81 ? 12.970 29.898 31.292 1.00 36.01 81 ASP A CA 1
ATOM 520 C C . ASP A 1 81 ? 13.145 31.411 31.330 1.00 32.34 81 ASP A C 1
ATOM 521 O O . ASP A 1 81 ? 13.541 32.016 30.335 1.00 36.32 81 ASP A O 1
ATOM 526 N N . LEU A 1 82 ? 12.885 32.039 32.464 1.00 27.65 82 LEU A N 1
ATOM 527 C CA . LEU A 1 82 ? 13.015 33.498 32.501 1.00 26.98 82 LEU A CA 1
ATOM 528 C C . LEU A 1 82 ? 14.404 33.977 32.926 1.00 25.17 82 LEU A C 1
ATOM 529 O O . LEU A 1 82 ? 15.006 33.386 33.787 1.00 23.52 82 LEU A O 1
ATOM 534 N N . PRO A 1 83 ? 14.897 35.069 32.321 1.00 27.12 83 PRO A N 1
ATOM 535 C CA . PRO A 1 83 ? 16.203 35.653 32.645 1.00 27.12 83 PRO A CA 1
ATOM 536 C C . PRO A 1 83 ? 16.004 36.453 33.939 1.00 25.95 83 PRO A C 1
ATOM 537 O O . PRO A 1 83 ? 14.849 36.699 34.370 1.00 24.91 83 PRO A O 1
ATOM 541 N N . PRO A 1 84 ? 17.104 36.897 34.560 1.00 22.70 84 PRO A N 1
ATOM 542 C CA . PRO A 1 84 ? 17.120 37.656 35.811 1.00 21.44 84 PRO A CA 1
ATOM 543 C C . PRO A 1 84 ? 16.223 38.876 35.795 1.00 22.47 84 PRO A C 1
ATOM 544 O O . PRO A 1 84 ? 15.461 39.100 36.742 1.00 22.01 84 PRO A O 1
ATOM 548 N N . GLN A 1 85 ? 16.306 39.641 34.717 1.00 24.71 85 GLN A N 1
ATOM 549 C CA . GLN A 1 85 ? 15.499 40.854 34.604 1.00 26.52 85 GLN A CA 1
ATOM 550 C C . GLN A 1 85 ? 13.991 40.546 34.604 1.00 28.74 85 GLN A C 1
ATOM 551 O O . GLN A 1 85 ? 13.183 41.442 34.855 1.00 31.48 85 GLN A O 1
ATOM 557 N N . LYS A 1 86 ? 13.623 39.290 34.348 1.00 26.02 86 LYS A N 1
ATOM 558 C CA . LYS A 1 86 ? 12.210 38.870 34.358 1.00 30.01 86 LYS A CA 1
ATOM 559 C C . LYS A 1 86 ? 11.804 38.139 35.642 1.00 27.76 86 LYS A C 1
ATOM 560 O O . LYS A 1 86 ? 10.681 37.651 35.754 1.00 27.59 86 LYS A O 1
ATOM 566 N N . ARG A 1 87 ? 12.716 38.031 36.597 1.00 21.51 87 ARG A N 1
ATOM 567 C CA . ARG A 1 87 ? 12.433 37.356 37.875 1.00 21.87 87 ARG A CA 1
ATOM 568 C C . ARG A 1 87 ? 12.451 38.321 39.054 1.00 22.06 87 ARG A C 1
ATOM 569 O O . ARG A 1 87 ? 13.142 39.354 39.037 1.00 24.02 87 ARG A O 1
ATOM 577 N N . ASN A 1 88 ? 11.751 37.946 40.118 1.00 25.16 88 ASN A N 1
ATOM 578 C CA . ASN A 1 88 ? 11.644 38.788 41.306 1.00 26.82 88 ASN A CA 1
ATOM 579 C C . ASN A 1 88 ? 12.874 38.607 42.236 1.00 25.58 88 ASN A C 1
ATOM 580 O O . ASN A 1 88 ? 12.755 38.245 43.422 1.00 22.04 88 ASN A O 1
ATOM 585 N N . VAL A 1 89 ? 14.048 38.888 41.669 1.00 24.23 89 VAL A N 1
ATOM 586 C CA . VAL A 1 89 ? 15.329 38.729 42.358 1.00 26.15 89 VAL A CA 1
ATOM 587 C C . VAL A 1 89 ? 16.206 39.982 42.316 1.00 23.60 89 VAL A C 1
ATOM 588 O O . VAL A 1 89 ? 16.106 40.789 41.403 1.00 25.80 89 VAL A O 1
ATOM 592 N N . GLY A 1 90 ? 17.014 40.146 43.361 1.00 24.89 90 GLY A N 1
ATOM 593 C CA . GLY A 1 90 ? 17.950 41.257 43.480 1.00 25.13 90 GLY A CA 1
ATOM 594 C C . GLY A 1 90 ? 19.338 40.604 43.536 1.00 22.58 90 GLY A C 1
ATOM 595 O O . GLY A 1 90 ? 19.592 39.697 44.344 1.00 23.91 90 GLY A O 1
ATOM 596 N N . LEU A 1 91 ? 20.243 41.048 42.674 1.00 21.38 91 LEU A N 1
ATOM 597 C CA . LEU A 1 91 ? 21.575 40.427 42.622 1.00 18.43 91 LEU A CA 1
ATOM 598 C C . LEU A 1 91 ? 22.665 41.212 43.307 1.00 21.13 91 LEU A C 1
ATOM 599 O O . LEU A 1 91 ? 22.788 42.424 43.088 1.00 20.47 91 LEU A O 1
ATOM 604 N N . VAL A 1 92 ? 23.493 40.518 44.093 1.00 23.40 92 VAL A N 1
ATOM 605 C CA . VAL A 1 92 ? 24.646 41.154 44.743 1.00 21.99 92 VAL A CA 1
ATOM 606 C C . VAL A 1 92 ? 25.861 40.331 44.266 1.00 26.52 92 VAL A C 1
ATOM 607 O O . VAL A 1 92 ? 25.990 39.146 44.585 1.00 24.78 92 VAL A O 1
ATOM 611 N N . PHE A 1 93 ? 26.738 40.968 43.510 1.00 26.03 93 PHE A N 1
ATOM 612 C CA . PHE A 1 93 ? 27.912 40.305 42.909 1.00 23.75 93 PHE A CA 1
ATOM 613 C C . PHE A 1 93 ? 29.172 40.226 43.782 1.00 21.80 93 PHE A C 1
ATOM 614 O O . PHE A 1 93 ? 29.296 40.901 44.788 1.00 25.82 93 PHE A O 1
ATOM 622 N N . GLN A 1 94 ? 30.118 39.390 43.370 1.00 23.41 94 GLN A N 1
ATOM 623 C CA . GLN A 1 94 ? 31.343 39.284 44.132 1.00 20.40 94 GLN A CA 1
ATOM 624 C C . GLN A 1 94 ? 31.934 40.682 44.230 1.00 22.80 94 GLN A C 1
ATOM 625 O O . GLN A 1 94 ? 31.809 41.500 43.296 1.00 27.18 94 GLN A O 1
ATOM 631 N N . ASN A 1 95 ? 32.580 40.938 45.356 1.00 26.34 95 ASN A N 1
ATOM 632 C CA . ASN A 1 95 ? 33.197 42.225 45.641 1.00 30.64 95 ASN A CA 1
ATOM 633 C C . ASN A 1 95 ? 32.187 43.362 45.581 1.00 32.61 95 ASN A C 1
ATOM 634 O O . ASN A 1 95 ? 32.552 44.529 45.406 1.00 29.08 95 ASN A O 1
ATOM 639 N N . TYR A 1 96 ? 30.908 43.012 45.724 1.00 28.15 96 TYR A N 1
ATOM 640 C CA . TYR A 1 96 ? 29.845 44.014 45.721 1.00 24.51 96 TYR A CA 1
ATOM 641 C C . TYR A 1 96 ? 30.026 44.979 44.555 1.00 22.26 96 TYR A C 1
ATOM 642 O O . TYR A 1 96 ? 29.900 46.203 44.713 1.00 26.38 96 TYR A O 1
ATOM 651 N N . ALA A 1 97 ? 30.312 44.416 43.381 1.00 25.16 97 ALA A N 1
ATOM 652 C CA . ALA A 1 97 ? 30.564 45.195 42.177 1.00 25.09 97 ALA A CA 1
ATOM 653 C C . ALA A 1 97 ? 29.395 46.115 41.810 1.00 30.06 97 ALA A C 1
ATOM 654 O O . ALA A 1 97 ? 28.209 45.727 41.944 1.00 28.08 97 ALA A O 1
ATOM 656 N N . LEU A 1 98 ? 29.754 47.324 41.364 1.00 21.37 98 LEU A N 1
ATOM 657 C CA . LEU A 1 98 ? 28.800 48.380 40.984 1.00 28.59 98 LEU A CA 1
ATOM 658 C C . LEU A 1 98 ? 29.064 48.887 39.572 1.00 29.42 98 LEU A C 1
ATOM 659 O O . LEU A 1 98 ? 30.090 48.556 38.969 1.00 27.78 98 LEU A O 1
ATOM 664 N N . PHE A 1 99 ? 28.151 49.698 39.032 1.00 25.08 99 PHE A N 1
ATOM 665 C CA . PHE A 1 99 ? 28.380 50.229 37.692 1.00 29.97 99 PHE A CA 1
ATOM 666 C C . PHE A 1 99 ? 29.352 51.386 37.846 1.00 32.08 99 PHE A C 1
ATOM 667 O O . PHE A 1 99 ? 29.115 52.352 38.600 1.00 35.61 99 PHE A O 1
ATOM 675 N N . GLN A 1 100 ? 30.448 51.266 37.106 1.00 33.33 100 GLN A N 1
ATOM 676 C CA . GLN A 1 100 ? 31.552 52.216 37.114 1.00 43.49 100 GLN A CA 1
ATOM 677 C C . GLN A 1 100 ? 31.339 53.709 36.909 1.00 39.88 100 GLN A C 1
ATOM 678 O O . GLN A 1 100 ? 31.694 54.525 37.771 1.00 46.19 100 GLN A O 1
ATOM 684 N N . HIS A 1 101 ? 30.809 54.085 35.759 1.00 39.22 101 HIS A N 1
ATOM 685 C CA . HIS A 1 101 ? 30.672 55.503 35.484 1.00 37.78 101 HIS A CA 1
ATOM 686 C C . HIS A 1 101 ? 29.281 56.005 35.773 1.00 38.89 101 HIS A C 1
ATOM 687 O O . HIS A 1 101 ? 28.704 56.764 34.996 1.00 35.84 101 HIS A O 1
ATOM 694 N N . MET A 1 102 ? 28.759 55.574 36.910 1.00 35.94 102 MET A N 1
ATOM 695 C CA . MET A 1 102 ? 27.423 55.953 37.337 1.00 38.48 102 MET A CA 1
ATOM 696 C C . MET A 1 102 ? 27.534 56.322 38.800 1.00 35.67 102 MET A C 1
ATOM 697 O O . MET A 1 102 ? 28.229 55.639 39.545 1.00 36.57 102 MET A O 1
ATOM 702 N N . THR A 1 103 ? 26.847 57.382 39.222 1.00 29.76 103 THR A N 1
ATOM 703 C CA . THR A 1 103 ? 26.868 57.803 40.613 1.00 29.29 103 THR A CA 1
ATOM 704 C C . THR A 1 103 ? 26.118 56.818 41.504 1.00 32.52 103 THR A C 1
ATOM 705 O O . THR A 1 103 ? 25.385 55.944 41.032 1.00 29.06 103 THR A O 1
ATOM 709 N N . VAL A 1 104 ? 26.260 57.021 42.807 1.00 30.08 104 VAL A N 1
ATOM 710 C CA . VAL A 1 104 ? 25.563 56.197 43.776 1.00 30.78 104 VAL A CA 1
ATOM 711 C C . VAL A 1 104 ? 24.068 56.226 43.518 1.00 29.85 104 VAL A C 1
ATOM 712 O O . VAL A 1 104 ? 23.407 55.183 43.487 1.00 26.65 104 VAL A O 1
ATOM 716 N N . TYR A 1 105 ? 23.536 57.431 43.312 1.00 31.94 105 TYR A N 1
ATOM 717 C CA . TYR A 1 105 ? 22.105 57.616 43.073 1.00 29.41 105 TYR A CA 1
ATOM 718 C C . TYR A 1 105 ? 21.636 56.826 41.868 1.00 23.88 105 TYR A C 1
ATOM 719 O O . TYR A 1 105 ? 20.597 56.150 41.897 1.00 27.01 105 TYR A O 1
ATOM 728 N N . ASP A 1 106 ? 22.407 56.904 40.796 1.00 22.92 106 ASP A N 1
ATOM 729 C CA . ASP A 1 106 ? 22.027 56.218 39.569 1.00 23.94 106 ASP A CA 1
ATOM 730 C C . ASP A 1 106 ? 22.147 54.699 39.658 1.00 26.06 106 ASP A C 1
ATOM 731 O O . ASP A 1 106 ? 21.353 53.963 39.056 1.00 22.68 106 ASP A O 1
ATOM 736 N N . ASN A 1 107 ? 23.150 54.237 40.398 1.00 27.62 107 ASN A N 1
ATOM 737 C CA . ASN A 1 107 ? 23.311 52.799 40.630 1.00 27.15 107 ASN A CA 1
ATOM 738 C C . ASN A 1 107 ? 22.061 52.331 41.366 1.00 25.89 107 ASN A C 1
ATOM 739 O O . ASN A 1 107 ? 21.446 51.344 41.009 1.00 25.45 107 ASN A O 1
ATOM 744 N N . VAL A 1 108 ? 21.671 53.054 42.401 1.00 21.25 108 VAL A N 1
ATOM 745 C CA . VAL A 1 108 ? 20.492 52.619 43.150 1.00 22.90 108 VAL A CA 1
ATOM 746 C C . VAL A 1 108 ? 19.197 52.709 42.327 1.00 25.61 108 VAL A C 1
ATOM 747 O O . VAL A 1 108 ? 18.304 51.877 42.474 1.00 26.58 108 VAL A O 1
ATOM 751 N N . SER A 1 109 ? 19.100 53.693 41.438 1.00 26.03 109 SER A N 1
ATOM 752 C CA . SER A 1 109 ? 17.899 53.818 40.625 1.00 28.17 109 SER A CA 1
ATOM 753 C C . SER A 1 109 ? 17.858 52.852 39.438 1.00 27.11 109 SER A C 1
ATOM 75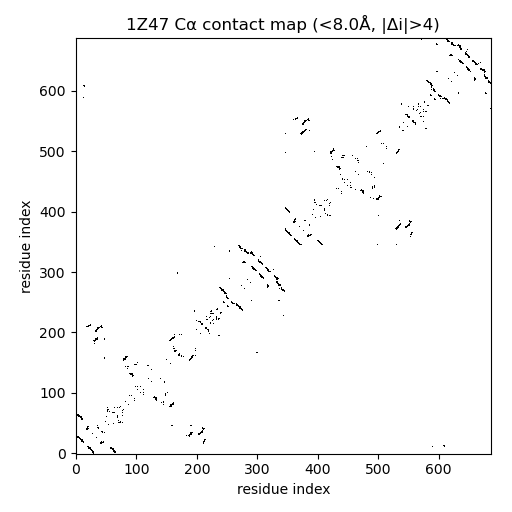4 O O . SER A 1 109 ? 16.791 52.579 38.908 1.00 24.92 109 SER A O 1
ATOM 757 N N . PHE A 1 110 ? 19.009 52.301 39.048 1.00 22.28 110 PHE A N 1
ATOM 758 C CA . PHE A 1 110 ? 19.081 51.465 37.838 1.00 25.89 110 PHE A CA 1
ATOM 759 C C . PHE A 1 110 ? 17.962 50.453 37.558 1.00 23.49 110 PHE A C 1
ATOM 760 O O . PHE A 1 110 ? 17.372 50.464 36.453 1.00 25.54 110 PHE A O 1
ATOM 768 N N . GLY A 1 111 ? 17.659 49.602 38.534 1.00 25.46 111 GLY A N 1
ATOM 769 C CA . GLY A 1 111 ? 16.628 48.587 38.364 1.00 21.88 111 GLY A CA 1
ATOM 770 C C . GLY A 1 111 ? 15.226 49.190 38.183 1.00 28.74 111 GLY A C 1
ATOM 771 O O . GLY A 1 111 ? 14.347 48.593 37.529 1.00 26.70 111 GLY A O 1
ATOM 772 N N . LEU A 1 112 ? 15.032 50.369 38.773 1.00 23.09 112 LEU A N 1
ATOM 773 C CA . LEU A 1 112 ? 13.759 51.110 38.673 1.00 26.84 112 LEU A CA 1
ATOM 774 C C . LEU A 1 112 ? 13.697 51.753 37.293 1.00 29.04 112 LEU A C 1
ATOM 775 O O . LEU A 1 112 ? 12.645 51.783 36.662 1.00 30.96 112 LEU A O 1
ATOM 780 N N . ARG A 1 113 ? 14.838 52.257 36.819 1.00 26.87 113 ARG A N 1
ATOM 781 C CA . ARG A 1 113 ? 14.915 52.873 35.486 1.00 28.87 113 ARG A CA 1
ATOM 782 C C . ARG A 1 113 ? 14.610 51.807 34.442 1.00 27.51 113 ARG A C 1
ATOM 783 O O . ARG A 1 113 ? 13.919 52.060 33.471 1.00 30.17 113 ARG A O 1
ATOM 791 N N . GLU A 1 114 ? 15.155 50.608 34.639 1.00 27.94 114 GLU A N 1
ATOM 792 C CA . GLU A 1 114 ? 14.950 49.513 33.701 1.00 27.71 114 GLU A CA 1
ATOM 793 C C . GLU A 1 114 ? 13.487 49.115 33.596 1.00 31.98 114 GLU A C 1
ATOM 794 O O . GLU A 1 114 ? 13.028 48.651 32.534 1.00 29.16 114 GLU A O 1
ATOM 800 N N . LYS A 1 115 ? 12.754 49.309 34.692 1.00 28.22 115 LYS A N 1
ATOM 801 C CA . LYS A 1 115 ? 11.343 48.986 34.735 1.00 28.97 115 LYS A CA 1
ATOM 802 C C . LYS A 1 115 ? 10.473 50.196 34.350 1.00 26.52 115 LYS A C 1
ATOM 803 O O . LYS A 1 115 ? 9.255 50.087 34.317 1.00 28.68 115 LYS A O 1
ATOM 809 N N . ARG A 1 116 ? 11.095 51.329 34.063 1.00 26.54 116 ARG A N 1
ATOM 810 C CA . ARG A 1 116 ? 10.358 52.523 33.669 1.00 33.55 116 ARG A CA 1
ATOM 811 C C . ARG A 1 116 ? 9.407 52.987 34.759 1.00 35.72 116 ARG A C 1
ATOM 812 O O . ARG A 1 116 ? 8.283 53.410 34.481 1.00 29.70 116 ARG A O 1
ATOM 820 N N . VAL A 1 117 ? 9.871 52.924 36.004 1.00 33.01 117 VAL A N 1
ATOM 821 C CA . VAL A 1 117 ? 9.062 53.358 37.147 1.00 30.45 117 VAL A CA 1
ATOM 822 C C . VAL A 1 117 ? 8.938 54.886 37.037 1.00 31.95 117 VAL A C 1
ATOM 823 O O . VAL A 1 117 ? 9.892 55.560 36.682 1.00 27.95 117 VAL A O 1
ATOM 827 N N . PRO A 1 118 ? 7.741 55.440 37.284 1.00 33.26 118 PRO A N 1
ATOM 828 C CA . PRO A 1 118 ? 7.534 56.897 37.206 1.00 36.54 118 PRO A CA 1
ATOM 829 C C . PRO A 1 118 ? 8.629 57.675 37.963 1.00 34.50 118 PRO A C 1
ATOM 830 O O . PRO A 1 118 ? 9.003 57.325 39.080 1.00 37.14 118 PRO A O 1
ATOM 834 N N . LYS A 1 119 ? 9.136 58.743 37.368 1.00 33.21 119 LYS A N 1
ATOM 835 C CA . LYS A 1 119 ? 10.219 59.492 38.000 1.00 38.80 119 LYS A CA 1
ATOM 836 C C . LYS A 1 119 ? 10.052 59.899 39.459 1.00 41.19 119 LYS A C 1
ATOM 837 O O . LYS A 1 119 ? 11.017 59.829 40.220 1.00 37.84 119 LYS A O 1
ATOM 843 N N . ASP A 1 120 ? 8.864 60.361 39.845 1.00 40.62 120 ASP A N 1
ATOM 844 C CA . ASP A 1 120 ? 8.631 60.774 41.230 1.00 46.72 120 ASP A CA 1
ATOM 845 C C . ASP A 1 120 ? 8.654 59.575 42.181 1.00 44.93 120 ASP A C 1
ATOM 846 O O . ASP A 1 120 ? 9.247 59.623 43.259 1.00 43.22 120 ASP A O 1
ATOM 851 N N . GLU A 1 121 ? 7.999 58.503 41.769 1.00 37.89 121 GLU A N 1
ATOM 852 C CA . GLU A 1 121 ? 7.952 57.287 42.553 1.00 38.62 121 GLU A CA 1
ATOM 853 C C . GLU A 1 121 ? 9.366 56.679 42.654 1.00 36.63 121 GLU A C 1
ATOM 854 O O . GLU A 1 121 ? 9.742 56.083 43.689 1.00 35.70 121 GLU A O 1
ATOM 860 N N . MET A 1 122 ? 10.151 56.847 41.592 1.00 33.04 122 MET A N 1
ATOM 861 C CA . MET A 1 122 ? 11.512 56.304 41.568 1.00 32.11 122 MET A CA 1
ATOM 862 C C . MET A 1 122 ? 12.412 57.111 42.484 1.00 31.21 122 MET A C 1
ATOM 863 O O . MET A 1 122 ? 13.206 56.571 43.249 1.00 26.95 122 MET A O 1
ATOM 868 N N . ASP A 1 123 ? 12.306 58.425 42.406 1.00 29.22 123 ASP A N 1
ATOM 869 C CA . ASP A 1 123 ? 13.120 59.240 43.274 1.00 32.26 123 ASP A CA 1
ATOM 870 C C . ASP A 1 123 ? 12.796 58.986 44.746 1.00 28.71 123 ASP A C 1
ATOM 871 O O . ASP A 1 123 ? 13.687 58.951 45.562 1.00 32.69 123 ASP A O 1
ATOM 876 N N . ALA A 1 124 ? 11.519 58.782 45.062 1.00 34.84 124 ALA A N 1
ATOM 877 C CA . ALA A 1 124 ? 11.072 58.540 46.441 1.00 38.51 124 ALA A CA 1
ATOM 878 C C . ALA A 1 124 ? 11.769 57.304 47.024 1.00 34.78 124 ALA A C 1
ATOM 879 O O . ALA A 1 124 ? 12.355 57.323 48.122 1.00 33.93 124 ALA A O 1
ATOM 881 N N . ARG A 1 125 ? 11.674 56.224 46.271 1.00 32.63 125 ARG A N 1
ATOM 882 C CA . ARG A 1 125 ? 12.276 54.950 46.645 1.00 30.96 125 ARG A CA 1
ATOM 883 C C . ARG A 1 125 ? 13.804 55.016 46.826 1.00 31.82 125 ARG A C 1
ATOM 884 O O . ARG A 1 125 ? 14.358 54.487 47.810 1.00 32.75 125 ARG A O 1
ATOM 892 N N . VAL A 1 126 ? 14.499 55.653 45.895 1.00 27.60 126 VAL A N 1
ATOM 893 C CA . VAL A 1 126 ? 15.954 55.747 45.991 1.00 32.04 126 VAL A CA 1
ATOM 894 C C . VAL A 1 126 ? 16.385 56.522 47.244 1.00 36.70 126 VAL A C 1
ATOM 895 O O . VAL A 1 126 ? 17.287 56.117 47.986 1.00 30.54 126 VAL A O 1
ATOM 899 N N . ARG A 1 127 ? 15.751 57.664 47.478 1.00 38.91 127 ARG A N 1
ATOM 900 C CA . ARG A 1 127 ? 16.127 58.468 48.640 1.00 37.91 127 ARG A CA 1
ATOM 901 C C . ARG A 1 127 ? 15.894 57.706 49.922 1.00 37.85 127 ARG A C 1
ATOM 902 O O . ARG A 1 127 ? 16.718 57.788 50.844 1.00 36.49 127 ARG A O 1
ATOM 910 N N . GLU A 1 128 ? 14.792 56.949 49.955 1.00 33.59 128 GLU A N 1
ATOM 911 C CA . GLU A 1 128 ? 14.432 56.141 51.107 1.00 35.49 128 GLU A CA 1
ATOM 912 C C . GLU A 1 128 ? 15.523 55.109 51.375 1.00 34.35 128 GLU A C 1
ATOM 913 O O . GLU A 1 128 ? 15.834 54.804 52.521 1.00 32.87 128 GLU A O 1
ATOM 919 N N . LEU A 1 129 ? 16.080 54.550 50.309 1.00 32.48 129 LEU A N 1
ATOM 920 C CA . LEU A 1 129 ? 17.120 53.531 50.477 1.00 31.59 129 LEU A CA 1
ATOM 921 C C . LEU A 1 129 ? 18.432 54.130 50.928 1.00 29.23 129 LEU A C 1
ATOM 922 O O . LEU A 1 129 ? 19.107 53.561 51.797 1.00 34.43 129 LEU A O 1
ATOM 927 N N . LEU A 1 130 ? 18.803 55.277 50.364 1.00 29.72 130 LEU A N 1
ATOM 928 C CA . LEU A 1 130 ? 20.045 55.932 50.769 1.00 33.13 130 LEU A CA 1
ATOM 929 C C . LEU A 1 130 ? 19.937 56.342 52.235 1.00 32.37 130 LEU A C 1
ATOM 930 O O . LEU A 1 130 ? 20.913 56.257 53.002 1.00 33.52 130 LEU A O 1
ATOM 935 N N . ARG A 1 131 ? 18.750 56.797 52.620 1.00 33.72 131 ARG A N 1
ATOM 936 C CA . ARG A 1 131 ? 18.531 57.191 54.009 1.00 39.25 131 ARG A CA 1
ATOM 937 C C . ARG A 1 131 ? 18.784 55.965 54.898 1.00 39.25 131 ARG A C 1
ATOM 938 O O . ARG A 1 131 ? 19.570 56.006 55.856 1.00 39.44 131 ARG A O 1
ATOM 946 N N . PHE A 1 132 ? 18.112 54.873 54.569 1.00 38.47 132 PHE A N 1
ATOM 947 C CA . PHE A 1 132 ? 18.272 53.642 55.324 1.00 38.89 132 PHE A CA 1
ATOM 948 C C . PHE A 1 132 ? 19.765 53.272 55.395 1.00 38.09 132 PHE A C 1
ATOM 949 O O . PHE A 1 132 ? 20.284 52.932 56.456 1.00 38.71 132 PHE A O 1
ATOM 957 N N . MET A 1 133 ? 20.474 53.398 54.281 1.00 38.37 133 MET A N 1
ATOM 958 C CA . MET A 1 133 ? 21.892 53.062 54.241 1.00 37.92 133 MET A CA 1
ATOM 959 C C . MET A 1 133 ? 22.798 54.159 54.765 1.00 41.49 133 MET A C 1
ATOM 960 O O . MET A 1 133 ? 24.029 54.006 54.776 1.00 41.48 133 MET A O 1
ATOM 965 N N . ARG A 1 134 ? 22.202 55.264 55.188 1.00 40.72 134 ARG A N 1
ATOM 966 C CA . ARG A 1 134 ? 22.997 56.384 55.678 1.00 43.36 134 ARG A CA 1
ATOM 967 C C . ARG A 1 134 ? 23.962 56.804 54.562 1.00 43.09 134 ARG A C 1
ATOM 968 O O . ARG A 1 134 ? 25.134 57.099 54.810 1.00 41.42 134 ARG A O 1
ATOM 976 N N . LEU A 1 135 ? 23.455 56.839 53.333 1.00 40.97 135 LEU A N 1
ATOM 977 C CA . LEU A 1 135 ? 24.278 57.198 52.179 1.00 44.95 135 LEU A CA 1
ATOM 978 C C . LEU A 1 135 ? 23.963 58.537 51.523 1.00 45.85 135 LEU A C 1
ATOM 979 O O . LEU A 1 135 ? 24.553 58.875 50.485 1.00 43.69 135 LEU A O 1
ATOM 984 N N . GLU A 1 136 ? 23.046 59.287 52.115 1.00 45.15 136 GLU A N 1
ATOM 985 C CA . GLU A 1 136 ? 22.639 60.587 51.575 1.00 52.59 136 GLU A CA 1
ATOM 986 C C . GLU A 1 136 ? 23.775 61.479 51.060 1.00 54.45 136 GLU A C 1
ATOM 987 O O . GLU A 1 136 ? 23.707 62.015 49.946 1.00 55.10 136 GLU A O 1
ATOM 993 N N . SER A 1 137 ? 24.820 61.637 51.865 1.00 54.57 137 SER A N 1
ATOM 994 C CA . SER A 1 137 ? 25.938 62.496 51.486 1.00 55.35 137 SER A CA 1
ATOM 995 C C . SER A 1 137 ? 26.848 61.934 50.398 1.00 53.48 137 SER A C 1
ATOM 996 O O . SER A 1 137 ? 27.832 62.581 50.017 1.00 50.82 137 SER A O 1
ATOM 999 N N . TYR A 1 138 ? 26.520 60.744 49.892 1.00 47.73 138 TYR A N 1
ATOM 1000 C CA . TYR A 1 138 ? 27.326 60.113 48.847 1.00 47.21 138 TYR A CA 1
ATOM 1001 C C . TYR A 1 138 ? 26.577 59.901 47.536 1.00 41.41 138 TYR A C 1
ATOM 1002 O O . TYR A 1 138 ? 27.104 59.296 46.612 1.00 39.94 138 TYR A O 1
ATOM 1011 N N . ALA A 1 139 ? 25.362 60.423 47.469 1.00 39.09 139 ALA A N 1
ATOM 1012 C CA . ALA A 1 139 ? 24.507 60.296 46.301 1.00 45.33 139 ALA A CA 1
ATOM 1013 C C . ALA A 1 139 ? 25.167 60.651 44.977 1.00 44.77 139 ALA A C 1
ATOM 1014 O O . ALA A 1 139 ? 24.823 60.065 43.946 1.00 40.23 139 ALA A O 1
ATOM 1016 N N . ASN A 1 140 ? 26.117 61.584 44.995 1.00 41.53 140 ASN A N 1
ATOM 1017 C CA . ASN A 1 140 ? 26.773 62.002 43.760 1.00 44.71 140 ASN A CA 1
ATOM 1018 C C . ASN A 1 140 ? 28.192 61.526 43.576 1.00 44.64 140 ASN A C 1
ATOM 1019 O O . ASN A 1 140 ? 28.856 61.903 42.601 1.00 47.77 140 ASN A O 1
ATOM 1024 N N . ARG A 1 141 ? 28.671 60.704 44.504 1.00 43.46 141 ARG A N 1
ATOM 1025 C CA . ARG A 1 141 ? 30.015 60.159 44.366 1.00 42.37 141 ARG A CA 1
ATOM 1026 C C . ARG A 1 141 ? 29.883 58.987 43.417 1.00 41.51 141 ARG A C 1
ATOM 1027 O O . ARG A 1 141 ? 28.796 58.447 43.234 1.00 38.91 141 ARG A O 1
ATOM 1035 N N . PHE A 1 142 ? 30.980 58.604 42.791 1.00 42.25 142 PHE A N 1
ATOM 1036 C CA . PHE A 1 142 ? 30.951 57.455 41.923 1.00 45.47 142 PHE A CA 1
ATOM 1037 C C . PHE A 1 142 ? 31.510 56.326 42.783 1.00 44.95 142 PHE A C 1
ATOM 1038 O O . PHE A 1 142 ? 32.209 56.584 43.770 1.00 46.66 142 PHE A O 1
ATOM 1046 N N . PRO A 1 143 ? 31.204 55.066 42.440 1.00 48.52 143 PRO A N 1
ATOM 1047 C CA . PRO A 1 143 ? 31.696 53.915 43.212 1.00 47.95 143 PRO A CA 1
ATOM 1048 C C . PRO A 1 143 ? 33.152 53.925 43.611 1.00 48.95 143 PRO A C 1
ATOM 1049 O O . PRO A 1 143 ? 33.461 53.905 44.804 1.00 47.36 143 PRO A O 1
ATOM 1053 N N . HIS A 1 144 ? 34.045 53.959 42.621 1.00 52.09 144 HIS A N 1
ATOM 1054 C CA . HIS A 1 144 ? 35.483 53.928 42.891 1.00 54.33 144 HIS A CA 1
ATOM 1055 C C . HIS A 1 144 ? 35.959 54.949 43.919 1.00 50.82 144 HIS A C 1
ATOM 1056 O O . HIS A 1 144 ? 37.079 54.867 44.414 1.00 53.00 144 HIS A O 1
ATOM 1063 N N . GLU A 1 145 ? 35.102 55.892 44.267 1.00 46.96 145 GLU A N 1
ATOM 1064 C CA . GLU A 1 145 ? 35.485 56.896 45.243 1.00 52.99 145 GLU A CA 1
ATOM 1065 C C . GLU A 1 145 ? 35.111 56.500 46.665 1.00 52.47 145 GLU A C 1
ATOM 1066 O O . GLU A 1 145 ? 35.520 57.165 47.617 1.00 54.53 145 GLU A O 1
ATOM 1072 N N . LEU A 1 146 ? 34.354 55.417 46.814 1.00 49.73 146 LEU A N 1
ATOM 1073 C CA . LEU A 1 146 ? 33.911 54.974 48.140 1.00 47.36 146 LEU A CA 1
ATOM 1074 C C . LEU A 1 146 ? 34.745 53.865 48.782 1.00 44.99 146 LEU A C 1
ATOM 1075 O O . LEU A 1 146 ? 35.512 53.147 48.116 1.00 38.06 146 LEU A O 1
ATOM 1080 N N . SER A 1 147 ? 34.560 53.713 50.090 1.00 40.69 147 SER A N 1
ATOM 1081 C CA . SER A 1 147 ? 35.269 52.689 50.837 1.00 42.16 147 SER A CA 1
ATOM 1082 C C . SER A 1 147 ? 34.603 51.349 50.494 1.00 44.23 147 SER A C 1
ATOM 1083 O O . SER A 1 147 ? 33.577 51.311 49.814 1.00 36.50 147 SER A O 1
ATOM 1086 N N . GLY A 1 148 ? 35.203 50.252 50.941 1.00 46.23 148 GLY A N 1
ATOM 1087 C CA . GLY A 1 148 ? 34.631 48.945 50.671 1.00 43.92 148 GLY A CA 1
ATOM 1088 C C . GLY A 1 148 ? 33.288 48.804 51.367 1.00 41.99 148 GLY A C 1
ATOM 1089 O O . GLY A 1 148 ? 32.316 48.295 50.786 1.00 41.65 148 GLY A O 1
ATOM 1090 N N . GLY A 1 149 ? 33.229 49.273 52.611 1.00 34.71 149 GLY A N 1
ATOM 1091 C CA . GLY A 1 149 ? 31.995 49.190 53.383 1.00 33.46 149 GLY A CA 1
ATOM 1092 C C . GLY A 1 149 ? 30.884 50.049 52.790 1.00 40.59 149 GLY A C 1
ATOM 1093 O O . GLY A 1 149 ? 29.688 49.723 52.876 1.00 37.29 149 GLY A O 1
ATOM 1094 N N . GLN A 1 150 ? 31.262 51.172 52.186 1.00 37.16 150 GLN A N 1
ATOM 1095 C CA . GLN A 1 150 ? 30.249 52.031 51.591 1.00 36.29 150 GLN A CA 1
ATOM 1096 C C . GLN A 1 150 ? 29.736 51.397 50.294 1.00 32.18 150 GLN A C 1
ATOM 1097 O O . GLN A 1 150 ? 28.549 51.461 49.996 1.00 30.40 150 GLN A O 1
ATOM 1103 N N . GLN A 1 151 ? 30.649 50.804 49.538 1.00 32.07 151 GLN A N 1
ATOM 1104 C CA . GLN A 1 151 ? 30.304 50.159 48.285 1.00 31.89 151 GLN A CA 1
ATOM 1105 C C . GLN A 1 151 ? 29.349 49.011 48.551 1.00 34.44 151 GLN A C 1
ATOM 1106 O O . GLN A 1 151 ? 28.403 48.811 47.764 1.00 31.29 151 GLN A O 1
ATOM 1112 N N . GLN A 1 152 ? 29.569 48.268 49.647 1.00 30.08 152 GLN A N 1
ATOM 1113 C CA . GLN A 1 152 ? 28.658 47.152 50.007 1.00 29.98 152 GLN A CA 1
ATOM 1114 C C . GLN A 1 152 ? 27.246 47.688 50.272 1.00 33.21 152 GLN A C 1
ATOM 1115 O O . GLN A 1 152 ? 26.239 47.070 49.899 1.00 27.04 152 GLN A O 1
ATOM 1121 N N . ARG A 1 153 ? 27.154 48.857 50.900 1.00 29.46 153 ARG A N 1
ATOM 1122 C CA . ARG A 1 153 ? 25.827 49.396 51.203 1.00 30.34 153 ARG A CA 1
ATOM 1123 C C . ARG A 1 153 ? 25.098 49.848 49.937 1.00 28.38 153 ARG A C 1
ATOM 1124 O O . ARG A 1 153 ? 23.864 49.764 49.840 1.00 28.24 153 ARG A O 1
ATOM 1132 N N . VAL A 1 154 ? 25.849 50.331 48.967 1.00 27.81 154 VAL A N 1
ATOM 1133 C CA . VAL A 1 154 ? 25.235 50.789 47.728 1.00 27.79 154 VAL A CA 1
ATOM 1134 C C . VAL A 1 154 ? 24.782 49.584 46.906 1.00 25.87 154 VAL A C 1
ATOM 1135 O O . VAL A 1 154 ? 23.716 49.612 46.273 1.00 24.56 154 VAL A O 1
ATOM 1139 N N . ALA A 1 155 ? 25.609 48.538 46.896 1.00 25.01 155 ALA A N 1
ATOM 1140 C CA . ALA A 1 155 ? 25.285 47.307 46.176 1.00 24.33 155 ALA A CA 1
ATOM 1141 C C . ALA A 1 155 ? 23.963 46.755 46.693 1.00 24.63 155 ALA A C 1
ATOM 1142 O O . ALA A 1 155 ? 23.094 46.356 45.908 1.00 23.30 155 ALA A O 1
ATOM 1144 N N . LEU A 1 156 ? 23.808 46.702 48.015 1.00 26.77 156 LEU A N 1
ATOM 1145 C CA . LEU A 1 156 ? 22.563 46.168 48.579 1.00 22.83 156 LEU A CA 1
ATOM 1146 C C . LEU A 1 156 ? 21.371 47.064 48.236 1.00 25.56 156 LEU A C 1
ATOM 1147 O O . LEU A 1 156 ? 20.284 46.567 47.923 1.00 25.01 156 LEU A O 1
ATOM 1152 N N . ALA A 1 157 ? 21.567 48.382 48.299 1.00 26.35 157 ALA A N 1
ATOM 1153 C CA . ALA A 1 157 ? 20.453 49.313 48.017 1.00 28.05 157 ALA A CA 1
ATOM 1154 C C . ALA A 1 157 ? 20.010 49.133 46.569 1.00 27.63 157 ALA A C 1
ATOM 1155 O O . ALA A 1 157 ? 18.813 49.174 46.259 1.00 23.76 157 ALA A O 1
ATOM 1157 N N . ARG A 1 158 ? 20.964 48.928 45.674 1.00 24.76 158 ARG A N 1
ATOM 1158 C CA . ARG A 1 158 ? 20.592 48.714 44.264 1.00 23.55 158 ARG A CA 1
ATOM 1159 C C . ARG A 1 158 ? 19.790 47.426 44.091 1.00 23.01 158 ARG A C 1
ATOM 1160 O O . ARG A 1 158 ? 18.796 47.381 43.341 1.00 23.58 158 ARG A O 1
ATOM 1168 N N . ALA A 1 159 ? 20.224 46.361 44.756 1.00 21.82 159 ALA A N 1
ATOM 1169 C CA . ALA A 1 159 ? 19.508 45.093 44.616 1.00 22.20 159 ALA A CA 1
ATOM 1170 C C . ALA A 1 159 ? 18.095 45.193 45.208 1.00 22.70 159 ALA A C 1
ATOM 1171 O O . ALA A 1 159 ? 17.151 44.551 44.747 1.00 21.85 159 ALA A O 1
ATOM 1173 N N . LEU A 1 160 ? 17.965 45.984 46.250 1.00 20.36 160 LEU A N 1
ATOM 1174 C CA . LEU A 1 160 ? 16.685 46.095 46.925 1.00 26.16 160 LEU A CA 1
ATOM 1175 C C . LEU A 1 160 ? 15.709 47.131 46.379 1.00 23.17 160 LEU A C 1
ATOM 1176 O O . LEU A 1 160 ? 14.507 47.006 46.605 1.00 23.61 160 LEU A O 1
ATOM 1181 N N . ALA A 1 161 ? 16.207 48.139 45.676 1.00 28.41 161 ALA A N 1
ATOM 1182 C CA . ALA A 1 161 ? 15.315 49.208 45.195 1.00 24.56 161 ALA A CA 1
ATOM 1183 C C . ALA A 1 161 ? 14.039 48.737 44.522 1.00 26.22 161 ALA A C 1
ATOM 1184 O O . ALA A 1 161 ? 12.971 49.262 44.847 1.00 28.24 161 ALA A O 1
ATOM 1186 N N . PRO A 1 162 ? 14.119 47.753 43.585 1.00 27.24 162 PRO A N 1
ATOM 1187 C CA . PRO A 1 162 ? 12.960 47.209 42.860 1.00 26.91 162 PRO A CA 1
ATOM 1188 C C . PRO A 1 162 ? 12.075 46.309 43.694 1.00 24.19 162 PRO A C 1
ATOM 1189 O O . PRO A 1 162 ? 11.167 45.708 43.164 1.00 30.40 162 PRO A O 1
ATOM 1193 N N . ARG A 1 163 ? 12.362 46.182 44.989 1.00 27.19 163 ARG A N 1
ATOM 1194 C CA . ARG A 1 163 ? 11.543 45.368 45.884 1.00 27.87 163 ARG A CA 1
ATOM 1195 C C . ARG A 1 163 ? 11.483 43.874 45.527 1.00 29.24 163 ARG A C 1
ATOM 1196 O O . ARG A 1 163 ? 10.421 43.269 45.381 1.00 27.09 163 ARG A O 1
ATOM 1204 N N . PRO A 1 164 ? 12.651 43.237 45.421 1.00 26.34 164 PRO A N 1
ATOM 1205 C CA . PRO A 1 164 ? 12.651 41.813 45.085 1.00 23.74 164 PRO A CA 1
ATOM 1206 C C . PRO A 1 164 ? 12.199 40.893 46.223 1.00 25.78 164 PRO A C 1
ATOM 1207 O O . PRO A 1 164 ? 12.311 41.234 47.407 1.00 23.95 164 PRO A O 1
ATOM 1211 N N . GLN A 1 165 ? 11.709 39.715 45.848 1.00 24.54 165 GLN A N 1
ATOM 1212 C CA . GLN A 1 165 ? 11.321 38.695 46.813 1.00 25.89 165 GLN A CA 1
ATOM 1213 C C . GLN A 1 165 ? 12.540 37.957 47.359 1.00 31.22 165 GLN A C 1
ATOM 1214 O O . GLN A 1 165 ? 12.581 37.586 48.543 1.00 24.53 165 GLN A O 1
ATOM 1220 N N . VAL A 1 166 ? 13.549 37.804 46.491 1.00 26.39 166 VAL A N 1
ATOM 1221 C CA . VAL A 1 166 ? 14.778 37.052 46.808 1.00 26.42 166 VAL A CA 1
ATOM 1222 C C . VAL A 1 166 ? 16.043 37.879 46.552 1.00 23.44 166 VAL A C 1
ATOM 1223 O O . VAL A 1 166 ? 16.122 38.557 45.544 1.00 25.05 166 VAL A O 1
ATOM 1227 N N . LEU A 1 167 ? 16.999 37.828 47.476 1.00 22.73 167 LEU A N 1
ATOM 1228 C CA . LEU A 1 167 ? 18.301 38.502 47.279 1.00 24.40 167 LEU A CA 1
ATOM 1229 C C . LEU A 1 167 ? 19.323 37.375 47.108 1.00 24.82 167 LEU A C 1
ATOM 1230 O O . LEU A 1 167 ? 19.340 36.471 47.906 1.00 23.55 167 LEU A O 1
ATOM 1235 N N . LEU A 1 168 ? 20.176 37.448 46.087 1.00 22.07 168 LEU A N 1
ATOM 1236 C CA . LEU A 1 168 ? 21.194 36.436 45.857 1.00 20.75 168 LEU A CA 1
ATOM 1237 C C . LEU A 1 168 ? 22.601 37.070 45.993 1.00 19.40 168 LEU A C 1
ATOM 1238 O O . LEU A 1 168 ? 22.880 38.139 45.424 1.00 21.45 168 LEU A O 1
ATOM 1243 N N . PHE A 1 169 ? 23.476 36.410 46.750 1.00 21.59 169 PHE A N 1
ATOM 1244 C CA . PHE A 1 169 ? 24.831 36.946 46.965 1.00 21.95 169 PHE A CA 1
ATOM 1245 C C . PHE A 1 169 ? 25.905 35.970 46.462 1.00 23.38 169 PHE A C 1
ATOM 1246 O O . PHE A 1 169 ? 25.848 34.781 46.748 1.00 21.34 169 PHE A O 1
ATOM 1254 N N . ASP A 1 170 ? 26.890 36.479 45.725 1.00 23.57 170 ASP A N 1
ATOM 1255 C CA . ASP A 1 170 ? 28.007 35.655 45.271 1.00 26.77 170 ASP A CA 1
ATOM 1256 C C . ASP A 1 170 ? 29.204 36.040 46.136 1.00 24.60 170 ASP A C 1
ATOM 1257 O O . ASP A 1 170 ? 29.709 37.148 46.025 1.00 26.15 170 ASP A O 1
ATOM 1262 N N . GLU A 1 171 ? 29.631 35.149 47.028 1.00 26.16 171 GLU A N 1
ATOM 1263 C CA . GLU A 1 171 ? 30.765 35.398 47.921 1.00 27.50 171 GLU A CA 1
ATOM 1264 C C . GLU A 1 171 ? 30.682 36.696 48.731 1.00 29.78 171 GLU A C 1
ATOM 1265 O O . GLU A 1 171 ? 31.621 37.509 48.706 1.00 26.54 171 GLU A O 1
ATOM 1271 N N . PRO A 1 172 ? 29.583 36.896 49.479 1.00 26.55 172 PRO A N 1
ATOM 1272 C CA . PRO A 1 172 ? 29.311 38.067 50.319 1.00 28.26 172 PRO A CA 1
ATOM 1273 C C . PRO A 1 172 ? 30.241 38.336 51.496 1.00 31.04 172 PRO A C 1
ATOM 1274 O O . PRO A 1 172 ? 30.230 39.427 52.032 1.00 25.70 172 PRO A O 1
ATOM 1278 N N . PHE A 1 173 ? 31.049 37.370 51.908 1.00 26.00 173 PHE A N 1
ATOM 1279 C CA . PHE A 1 173 ? 31.877 37.623 53.085 1.00 28.63 173 PHE A CA 1
ATOM 1280 C C . PHE A 1 173 ? 33.396 37.611 52.808 1.00 26.63 173 PHE A C 1
ATOM 1281 O O . PHE A 1 173 ? 34.189 37.661 53.754 1.00 30.47 173 PHE A O 1
ATOM 1289 N N . ALA A 1 174 ? 33.774 37.548 51.538 1.00 28.17 174 ALA A N 1
ATOM 1290 C CA . ALA A 1 174 ? 35.178 37.457 51.142 1.00 33.43 174 ALA A CA 1
ATOM 1291 C C . ALA A 1 174 ? 36.037 38.664 51.471 1.00 33.41 174 ALA A C 1
ATOM 1292 O O . ALA A 1 174 ? 35.678 39.816 51.185 1.00 31.53 174 ALA A O 1
ATOM 1294 N N . ALA A 1 175 ? 37.172 38.380 52.099 1.00 33.12 175 ALA A N 1
ATOM 1295 C CA . ALA A 1 175 ? 38.137 39.425 52.476 1.00 34.86 175 ALA A CA 1
ATOM 1296 C C . ALA A 1 175 ? 39.376 38.776 53.090 1.00 40.74 175 ALA A C 1
ATOM 1297 O O . ALA A 1 175 ? 39.318 37.640 53.579 1.00 37.96 175 ALA A O 1
ATOM 1299 N N . ILE A 1 176 ? 40.485 39.515 53.080 1.00 42.04 176 ILE A N 1
ATOM 1300 C CA . ILE A 1 176 ? 41.753 39.022 53.619 1.00 45.14 176 ILE A CA 1
ATOM 1301 C C . ILE A 1 176 ? 41.731 38.936 55.127 1.00 42.33 176 ILE A C 1
ATOM 1302 O O . ILE A 1 176 ? 42.280 38.011 55.726 1.00 48.90 176 ILE A O 1
ATOM 1307 N N . ASP A 1 177 ? 41.088 39.912 55.733 1.00 37.98 177 ASP A N 1
ATOM 1308 C CA . ASP A 1 177 ? 41.043 40.029 57.168 1.00 41.77 177 ASP A CA 1
ATOM 1309 C C . ASP A 1 177 ? 39.750 39.541 57.811 1.00 43.78 177 ASP A C 1
ATOM 1310 O O . ASP A 1 177 ? 38.647 39.830 57.347 1.00 40.59 177 ASP A O 1
ATOM 1315 N N . THR A 1 178 ? 39.909 38.814 58.904 1.00 39.99 178 THR A N 1
ATOM 1316 C CA . THR A 1 178 ? 38.787 38.253 59.630 1.00 40.13 178 THR A CA 1
ATOM 1317 C C . THR A 1 178 ? 37.849 39.353 60.086 1.00 39.32 178 THR A C 1
ATOM 1318 O O . THR A 1 178 ? 36.631 39.165 60.130 1.00 36.87 178 THR A O 1
ATOM 1322 N N . GLN A 1 179 ? 38.411 40.502 60.448 1.00 36.96 179 GLN A N 1
ATOM 1323 C CA . GLN A 1 179 ? 37.591 41.632 60.881 1.00 39.27 179 GLN A CA 1
ATOM 1324 C C . GLN A 1 179 ? 36.641 42.112 59.774 1.00 32.67 179 GLN A C 1
ATOM 1325 O O . GLN A 1 179 ? 35.501 42.419 60.053 1.00 39.18 179 GLN A O 1
ATOM 1331 N N . ILE A 1 180 ? 37.121 42.184 58.533 1.00 37.26 180 ILE A N 1
ATOM 1332 C CA . ILE A 1 180 ? 36.272 42.628 57.419 1.00 37.27 180 ILE A CA 1
ATOM 1333 C C . ILE A 1 180 ? 35.162 41.558 57.219 1.00 38.29 180 ILE A C 1
ATOM 1334 O O . ILE A 1 180 ? 33.965 41.867 57.194 1.00 37.46 180 ILE A O 1
ATOM 1339 N N . ARG A 1 181 ? 35.564 40.295 57.088 1.00 35.03 181 ARG A N 1
ATOM 1340 C CA . ARG A 1 181 ? 34.581 39.204 56.906 1.00 28.98 181 ARG A CA 1
ATOM 1341 C C . ARG A 1 181 ? 33.461 39.251 57.930 1.00 31.50 181 ARG A C 1
ATOM 1342 O O . ARG A 1 181 ? 32.284 39.056 57.619 1.00 28.78 181 ARG A O 1
ATOM 1350 N N . ARG A 1 182 ? 33.832 39.515 59.174 1.00 33.20 182 ARG A N 1
ATOM 1351 C CA . ARG A 1 182 ? 32.865 39.586 60.238 1.00 31.55 182 ARG A CA 1
ATOM 1352 C C . ARG A 1 182 ? 31.971 40.803 60.052 1.00 37.69 182 ARG A C 1
ATOM 1353 O O . ARG A 1 182 ? 30.780 40.764 60.373 1.00 36.48 182 ARG A O 1
ATOM 1361 N N . GLU A 1 183 ? 32.545 41.893 59.555 1.00 33.85 183 GLU A N 1
ATOM 1362 C CA . GLU A 1 183 ? 31.723 43.087 59.336 1.00 38.95 183 GLU A CA 1
ATOM 1363 C C . GLU A 1 183 ? 30.719 42.825 58.206 1.00 32.97 183 GLU A C 1
ATOM 1364 O O . GLU A 1 183 ? 29.525 43.097 58.354 1.00 34.91 183 GLU A O 1
ATOM 1370 N N . LEU A 1 184 ? 31.207 42.270 57.097 1.00 30.99 184 LEU A N 1
ATOM 1371 C CA . LEU A 1 184 ? 30.346 41.999 55.946 1.00 33.89 184 LEU A CA 1
ATOM 1372 C C . LEU A 1 184 ? 29.180 41.069 56.305 1.00 35.44 184 LEU A C 1
ATOM 1373 O O . LEU A 1 184 ? 28.035 41.288 55.908 1.00 32.50 184 LEU A O 1
ATOM 1378 N N . ARG A 1 185 ? 29.484 40.029 57.069 1.00 37.06 185 ARG A N 1
ATOM 1379 C CA . ARG A 1 185 ? 28.488 39.061 57.476 1.00 35.16 185 ARG A CA 1
ATOM 1380 C C . ARG A 1 185 ? 27.406 39.661 58.362 1.00 34.22 185 ARG A C 1
ATOM 1381 O O . ARG A 1 185 ? 26.226 39.334 58.214 1.00 26.27 185 ARG A O 1
ATOM 1389 N N . THR A 1 186 ? 27.805 40.515 59.303 1.00 28.43 186 THR A N 1
ATOM 1390 C CA . THR A 1 186 ? 26.853 41.157 60.196 1.00 32.16 186 THR A CA 1
ATOM 1391 C C . THR A 1 186 ? 25.942 42.089 59.379 1.00 26.99 186 THR A C 1
ATOM 1392 O O . THR A 1 186 ? 24.740 42.145 59.599 1.00 28.68 186 THR A O 1
ATOM 1396 N N . PHE A 1 187 ? 26.521 42.819 58.439 1.00 31.30 187 PHE A N 1
ATOM 1397 C CA . PHE A 1 187 ? 25.721 43.739 57.629 1.00 34.55 187 PHE A CA 1
ATOM 1398 C C . PHE A 1 187 ? 24.696 42.957 56.800 1.00 31.77 187 PHE A C 1
ATOM 1399 O O . PHE A 1 187 ? 23.493 43.281 56.785 1.00 32.23 187 PHE A O 1
ATOM 1407 N N . VAL A 1 188 ? 25.181 41.940 56.096 1.00 28.58 188 VAL A N 1
ATOM 1408 C CA . VAL A 1 188 ? 24.302 41.082 55.310 1.00 27.94 188 VAL A CA 1
ATOM 1409 C C . VAL A 1 188 ? 23.128 40.545 56.147 1.00 29.35 188 VAL A C 1
ATOM 1410 O O . VAL A 1 188 ? 21.951 40.622 55.741 1.00 26.54 188 VAL A O 1
ATOM 1414 N N . ARG A 1 189 ? 23.417 39.999 57.319 1.00 29.86 189 ARG A N 1
ATOM 1415 C CA . ARG A 1 189 ? 22.328 39.474 58.126 1.00 31.35 189 ARG A CA 1
ATOM 1416 C C . ARG A 1 189 ? 21.364 40.590 58.558 1.00 32.31 189 ARG A C 1
ATOM 1417 O O . ARG A 1 189 ? 20.144 40.422 58.534 1.00 28.80 189 ARG A O 1
ATOM 1425 N N . GLN A 1 190 ? 21.922 41.725 58.933 1.00 31.87 190 GLN A N 1
ATOM 1426 C CA . GLN A 1 190 ? 21.104 42.844 59.398 1.00 36.85 190 GLN A CA 1
ATOM 1427 C C . GLN A 1 190 ? 20.151 43.356 58.325 1.00 33.88 190 GLN A C 1
ATOM 1428 O O . GLN A 1 190 ? 18.946 43.547 58.577 1.00 33.11 190 GLN A O 1
ATOM 1434 N N . VAL A 1 191 ? 20.690 43.587 57.132 1.00 29.84 191 VAL A N 1
ATOM 1435 C CA . VAL A 1 191 ? 19.873 44.079 56.026 1.00 28.89 191 VAL A CA 1
ATOM 1436 C C . VAL A 1 191 ? 18.813 43.039 55.686 1.00 27.36 191 VAL A C 1
ATOM 1437 O O . VAL A 1 191 ? 17.641 43.382 55.467 1.00 28.23 191 VAL A O 1
ATOM 1441 N N . HIS A 1 192 ? 19.214 41.763 55.639 1.00 25.14 192 HIS A N 1
ATOM 1442 C CA . HIS A 1 192 ? 18.275 40.679 55.358 1.00 26.47 192 HIS A CA 1
ATOM 1443 C C . HIS A 1 192 ? 17.068 40.691 56.327 1.00 30.53 192 HIS A C 1
ATOM 1444 O O . HIS A 1 192 ? 15.903 40.582 55.915 1.00 29.59 192 HIS A O 1
ATOM 1451 N N . ASP A 1 193 ? 17.370 40.745 57.613 1.00 29.60 193 ASP A N 1
ATOM 1452 C CA . ASP A 1 193 ? 16.311 40.745 58.616 1.00 30.33 193 ASP A CA 1
ATOM 1453 C C . ASP A 1 193 ? 15.466 42.009 58.511 1.00 30.76 193 ASP A C 1
ATOM 1454 O O . ASP A 1 193 ? 14.238 41.936 58.467 1.00 32.63 193 ASP A O 1
ATOM 1459 N N . GLU A 1 194 ? 16.124 43.158 58.413 1.00 30.80 194 GLU A N 1
ATOM 1460 C CA . GLU A 1 194 ? 15.408 44.431 58.346 1.00 36.64 194 GLU A CA 1
ATOM 1461 C C . GLU A 1 194 ? 14.521 44.593 57.118 1.00 38.07 194 GLU A C 1
ATOM 1462 O O . GLU A 1 194 ? 13.408 45.109 57.213 1.00 34.41 194 GLU A O 1
ATOM 1468 N N . MET A 1 195 ? 15.012 44.156 55.958 1.00 31.72 195 MET A N 1
ATOM 1469 C CA . MET A 1 195 ? 14.251 44.303 54.715 1.00 31.21 195 MET A CA 1
ATOM 1470 C C . MET A 1 195 ? 13.210 43.226 54.413 1.00 29.72 195 MET A C 1
ATOM 1471 O O . MET A 1 195 ? 12.467 43.333 53.430 1.00 31.14 195 MET A O 1
ATOM 1476 N N . GLY A 1 196 ? 13.164 42.179 55.230 1.00 32.57 196 GLY A N 1
ATOM 1477 C CA . GLY A 1 196 ? 12.161 41.136 55.044 1.00 35.73 196 GLY A CA 1
ATOM 1478 C C . GLY A 1 196 ? 12.193 40.298 53.768 1.00 37.97 196 GLY A C 1
ATOM 1479 O O . GLY A 1 196 ? 11.149 39.888 53.268 1.00 38.82 196 GLY A O 1
ATOM 1480 N N . VAL A 1 197 ? 13.384 40.022 53.247 1.00 29.71 197 VAL A N 1
ATOM 1481 C CA . VAL A 1 197 ? 13.520 39.230 52.023 1.00 23.61 197 VAL A CA 1
ATOM 1482 C C . VAL A 1 197 ? 13.932 37.794 52.370 1.00 26.60 197 VAL A C 1
ATOM 1483 O O . VAL A 1 197 ? 14.130 37.461 53.534 1.00 28.32 197 VAL A O 1
ATOM 1487 N N . THR A 1 198 ? 13.990 36.950 51.344 1.00 21.99 198 THR A N 1
ATOM 1488 C CA . THR A 1 198 ? 14.450 35.566 51.427 1.00 23.36 198 THR A CA 1
ATOM 1489 C C . THR A 1 198 ? 15.825 35.738 50.726 1.00 26.57 198 THR A C 1
ATOM 1490 O O . THR A 1 198 ? 15.893 36.365 49.680 1.00 23.39 198 THR A O 1
ATOM 1494 N N . SER A 1 199 ? 16.888 35.198 51.297 1.00 23.39 199 SER A N 1
ATOM 1495 C CA . SER A 1 199 ? 18.229 35.380 50.712 1.00 20.90 199 SER A CA 1
ATOM 1496 C C . SER A 1 199 ? 18.935 34.050 50.527 1.00 18.34 199 SER A C 1
ATOM 1497 O O . SER A 1 199 ? 18.751 33.151 51.329 1.00 19.76 199 SER A O 1
ATOM 1500 N N . VAL A 1 200 ? 19.753 33.937 49.460 1.00 20.75 200 VAL A N 1
ATOM 1501 C CA . VAL A 1 200 ? 20.524 32.732 49.237 1.00 16.03 200 VAL A CA 1
ATOM 1502 C C . VAL A 1 200 ? 21.925 33.210 48.885 1.00 19.46 200 VAL A C 1
ATOM 1503 O O . VAL A 1 200 ? 22.059 34.163 48.149 1.00 17.91 200 VAL A O 1
ATOM 1507 N N . PHE A 1 201 ? 22.954 32.594 49.440 1.00 21.16 201 PHE A N 1
ATOM 1508 C CA . PHE A 1 201 ? 24.302 33.055 49.081 1.00 21.80 201 PHE A CA 1
ATOM 1509 C C . PHE A 1 201 ? 25.170 31.845 48.831 1.00 24.17 201 PHE A C 1
ATOM 1510 O O . PHE A 1 201 ? 24.850 30.752 49.277 1.00 20.53 201 PHE A O 1
ATOM 1518 N N . VAL A 1 202 ? 26.246 32.041 48.074 1.00 20.56 202 VAL A N 1
ATOM 1519 C CA . VAL A 1 202 ? 27.184 30.973 47.891 1.00 20.54 202 VAL A CA 1
ATOM 1520 C C . VAL A 1 202 ? 28.491 31.524 48.450 1.00 26.38 202 VAL A C 1
ATOM 1521 O O . VAL A 1 202 ? 28.783 32.743 48.364 1.00 21.20 202 VAL A O 1
ATOM 1525 N N . THR A 1 203 ? 29.262 30.663 49.100 1.00 25.49 203 THR A N 1
ATOM 1526 C CA . THR A 1 203 ? 30.493 31.145 49.693 1.00 29.58 203 THR A CA 1
ATOM 1527 C C . THR A 1 203 ? 31.477 30.030 49.976 1.00 33.05 203 THR A C 1
ATOM 1528 O O . THR A 1 203 ? 31.095 28.843 50.084 1.00 28.17 203 THR A O 1
ATOM 1532 N N . HIS A 1 204 ? 32.747 30.416 50.073 1.00 33.30 204 HIS A N 1
ATOM 1533 C CA . HIS A 1 204 ? 33.794 29.465 50.428 1.00 34.92 204 HIS A CA 1
ATOM 1534 C C . HIS A 1 204 ? 34.144 29.798 51.878 1.00 34.75 204 HIS A C 1
ATOM 1535 O O . HIS A 1 204 ? 34.905 29.067 52.505 1.00 41.90 204 HIS A O 1
ATOM 1542 N N . ASP A 1 205 ? 33.597 30.901 52.411 1.00 27.05 205 ASP A N 1
ATOM 1543 C CA . ASP A 1 205 ? 33.874 31.330 53.800 1.00 31.77 205 ASP A CA 1
ATOM 1544 C C . ASP A 1 205 ? 32.927 30.619 54.761 1.00 33.49 205 ASP A C 1
ATOM 1545 O O . ASP A 1 205 ? 31.995 31.198 55.313 1.00 26.94 205 ASP A O 1
ATOM 1550 N N . GLN A 1 206 ? 33.205 29.339 54.957 1.00 35.76 206 GLN A N 1
ATOM 1551 C CA . GLN A 1 206 ? 32.399 28.470 55.807 1.00 37.59 206 GLN A CA 1
ATOM 1552 C C . GLN A 1 206 ? 32.086 28.971 57.211 1.00 31.91 206 GLN A C 1
ATOM 1553 O O . GLN A 1 206 ? 30.942 28.860 57.679 1.00 24.78 206 GLN A O 1
ATOM 1559 N N . GLU A 1 207 ? 33.080 29.521 57.909 1.00 32.63 207 GLU A N 1
ATOM 1560 C CA . GLU A 1 207 ? 32.816 29.989 59.262 1.00 32.58 207 GLU A CA 1
ATOM 1561 C C . GLU A 1 207 ? 31.751 31.083 59.315 1.00 31.49 207 GLU A C 1
ATOM 1562 O O . GLU A 1 207 ? 30.853 31.049 60.165 1.00 27.07 207 GLU A O 1
ATOM 1568 N N . GLU A 1 208 ? 31.853 32.042 58.405 1.00 29.68 208 GLU A N 1
ATOM 1569 C CA . GLU A 1 208 ? 30.894 33.136 58.364 1.00 27.34 208 GLU A CA 1
ATOM 1570 C C . GLU A 1 208 ? 29.504 32.615 57.973 1.00 25.80 208 GLU A C 1
ATOM 1571 O O . GLU A 1 208 ? 28.490 33.058 58.524 1.00 28.69 208 GLU A O 1
ATOM 1577 N N . ALA A 1 209 ? 29.474 31.668 57.037 1.00 26.43 209 ALA A N 1
ATOM 1578 C CA . ALA A 1 209 ? 28.218 31.055 56.564 1.00 26.21 209 ALA A CA 1
ATOM 1579 C C . ALA A 1 209 ? 27.478 30.372 57.708 1.00 25.59 209 ALA A C 1
ATOM 1580 O O . ALA A 1 209 ? 26.283 30.570 57.851 1.00 25.79 209 ALA A O 1
ATOM 1582 N N . LEU A 1 210 ? 28.185 29.576 58.520 1.00 25.54 210 LEU A N 1
ATOM 1583 C CA . LEU A 1 210 ? 27.538 28.863 59.630 1.00 27.01 210 LEU A CA 1
ATOM 1584 C C . LEU A 1 210 ? 27.043 29.806 60.724 1.00 31.36 210 LEU A C 1
ATOM 1585 O O . LEU A 1 210 ? 26.073 29.496 61.444 1.00 25.62 210 LEU A O 1
ATOM 1590 N N . GLU A 1 211 ? 27.703 30.952 60.858 1.00 28.67 211 GLU A N 1
ATOM 1591 C CA . GLU A 1 211 ? 27.291 31.931 61.849 1.00 33.61 211 GLU A CA 1
ATOM 1592 C C . GLU A 1 211 ? 26.060 32.717 61.379 1.00 35.23 211 GLU A C 1
ATOM 1593 O O . GLU A 1 211 ? 25.286 33.198 62.197 1.00 37.22 211 GLU A O 1
ATOM 1599 N N . VAL A 1 212 ? 25.855 32.841 60.070 1.00 33.49 212 VAL A N 1
ATOM 1600 C CA . VAL A 1 212 ? 24.743 33.675 59.600 1.00 31.89 212 VAL A CA 1
ATOM 1601 C C . VAL A 1 212 ? 23.506 33.020 58.993 1.00 34.29 212 VAL A C 1
ATOM 1602 O O . VAL A 1 212 ? 22.407 33.584 59.065 1.00 33.31 212 VAL A O 1
ATOM 1606 N N . ALA A 1 213 ? 23.651 31.823 58.429 1.00 28.64 213 ALA A N 1
ATOM 1607 C CA . ALA A 1 213 ? 22.486 31.185 57.790 1.00 29.93 213 ALA A CA 1
ATOM 1608 C C . ALA A 1 213 ? 21.486 30.515 58.724 1.00 28.76 213 ALA A C 1
ATOM 1609 O O . ALA A 1 213 ? 21.847 30.092 59.806 1.00 27.49 213 ALA A O 1
ATOM 1611 N N . ASP A 1 214 ? 20.241 30.419 58.264 1.00 27.22 214 ASP A N 1
ATOM 1612 C CA . ASP A 1 214 ? 19.167 29.725 58.982 1.00 28.93 214 ASP A CA 1
ATOM 1613 C C . ASP A 1 214 ? 19.358 28.229 58.657 1.00 24.44 214 ASP A C 1
ATOM 1614 O O . ASP A 1 214 ? 19.287 27.373 59.546 1.00 24.69 214 ASP A O 1
ATOM 1619 N N . ARG A 1 215 ? 19.616 27.924 57.379 1.00 22.63 215 ARG A N 1
ATOM 1620 C CA . ARG A 1 215 ? 19.908 26.562 56.938 1.00 23.26 215 ARG A CA 1
ATOM 1621 C C . ARG A 1 215 ? 20.988 26.609 55.831 1.00 21.51 215 ARG A C 1
ATOM 1622 O O . ARG A 1 215 ? 21.188 27.644 55.179 1.00 21.47 215 ARG A O 1
ATOM 1630 N N . VAL A 1 216 ? 21.705 25.499 55.660 1.00 22.15 216 VAL A N 1
ATOM 1631 C CA . VAL A 1 216 ? 22.695 25.419 54.588 1.00 21.42 216 VAL A CA 1
ATOM 1632 C C . VAL A 1 216 ? 22.468 24.137 53.814 1.00 24.60 216 VAL A C 1
ATOM 1633 O O . VAL A 1 216 ? 22.039 23.117 54.367 1.00 25.15 216 VAL A O 1
ATOM 1637 N N . LEU A 1 217 ? 22.722 24.229 52.518 1.00 18.95 217 LEU A N 1
ATOM 1638 C CA . LEU A 1 217 ? 22.626 23.118 51.607 1.00 22.56 217 LEU A CA 1
ATOM 1639 C C . LEU A 1 217 ? 24.095 22.746 51.369 1.00 26.29 217 LEU A C 1
ATOM 1640 O O . LEU A 1 217 ? 24.871 23.608 50.946 1.00 24.32 217 LEU A O 1
ATOM 1645 N N . VAL A 1 218 ? 24.465 21.501 51.666 1.00 23.27 218 VAL A N 1
ATOM 1646 C CA . VAL A 1 218 ? 25.829 21.036 51.484 1.00 23.24 218 VAL A CA 1
ATOM 1647 C C . VAL A 1 218 ? 25.862 20.164 50.235 1.00 23.68 218 VAL A C 1
ATOM 1648 O O . VAL A 1 218 ? 25.273 19.076 50.203 1.00 26.99 218 VAL A O 1
ATOM 1652 N N . LEU A 1 219 ? 26.552 20.657 49.208 1.00 23.25 219 LEU A N 1
ATOM 1653 C CA . LEU A 1 219 ? 26.661 19.988 47.924 1.00 23.62 219 LEU A CA 1
ATOM 1654 C C . LEU A 1 219 ? 27.927 19.128 47.769 1.00 25.96 219 LEU A C 1
ATOM 1655 O O . LEU A 1 219 ? 28.985 19.443 48.317 1.00 21.22 219 LEU A O 1
ATOM 1660 N N . HIS A 1 220 ? 27.794 18.056 47.013 1.00 26.71 220 HIS A N 1
ATOM 1661 C CA . HIS A 1 220 ? 28.920 17.159 46.731 1.00 30.94 220 HIS A CA 1
ATOM 1662 C C . HIS A 1 220 ? 28.659 16.505 45.375 1.00 22.54 220 HIS A C 1
ATOM 1663 O O . HIS A 1 220 ? 27.670 15.795 45.197 1.00 23.32 220 HIS A O 1
ATOM 1670 N N . GLU A 1 221 ? 29.535 16.765 44.413 1.00 24.81 221 GLU A N 1
ATOM 1671 C CA . GLU A 1 221 ? 29.362 16.202 43.065 1.00 28.61 221 GLU A CA 1
ATOM 1672 C C . GLU A 1 221 ? 27.968 16.407 42.495 1.00 30.19 221 GLU A C 1
ATOM 1673 O O . GLU A 1 221 ? 27.388 15.482 41.900 1.00 25.80 221 GLU A O 1
ATOM 1679 N N . GLY A 1 222 ? 27.396 17.594 42.718 1.00 24.25 222 GLY A N 1
ATOM 1680 C CA . GLY A 1 222 ? 26.094 17.875 42.132 1.00 22.78 222 GLY A CA 1
ATOM 1681 C C . GLY A 1 222 ? 24.850 17.446 42.868 1.00 28.26 222 GLY A C 1
ATOM 1682 O O . GLY A 1 222 ? 23.750 17.654 42.371 1.00 25.25 222 GLY A O 1
ATOM 1683 N N . ASN A 1 223 ? 25.008 16.832 44.039 1.00 27.48 223 ASN A N 1
ATOM 1684 C CA . ASN A 1 223 ? 23.862 16.419 44.832 1.00 25.57 223 ASN A CA 1
ATOM 1685 C C . ASN A 1 223 ? 23.929 16.982 46.233 1.00 24.34 223 ASN A C 1
ATOM 1686 O O . ASN A 1 223 ? 25.011 17.268 46.757 1.00 24.69 223 ASN A O 1
ATOM 1691 N N . VAL A 1 224 ? 22.762 17.101 46.853 1.00 27.59 224 VAL A N 1
ATOM 1692 C CA . VAL A 1 224 ? 22.661 17.632 48.199 1.00 27.96 224 VAL A CA 1
ATOM 1693 C C . VAL A 1 224 ? 22.914 16.521 49.192 1.00 29.18 224 VAL A C 1
ATOM 1694 O O . VAL A 1 224 ? 22.140 15.570 49.274 1.00 32.60 224 VAL A O 1
ATOM 1698 N N . GLU A 1 225 ? 23.995 16.642 49.943 1.00 25.79 225 GLU A N 1
ATOM 1699 C CA . GLU A 1 225 ? 24.373 15.641 50.941 1.00 28.08 225 GLU A CA 1
ATOM 1700 C C . GLU A 1 225 ? 23.537 15.851 52.214 1.00 30.41 225 GLU A C 1
ATOM 1701 O O . GLU A 1 225 ? 23.182 14.896 52.905 1.00 23.70 225 GLU A O 1
ATOM 1707 N N . GLN A 1 226 ? 23.267 17.117 52.531 1.00 24.73 226 GLN A N 1
ATOM 1708 C CA . GLN A 1 226 ? 22.494 17.467 53.712 1.00 23.66 226 GLN A CA 1
ATOM 1709 C C . GLN A 1 226 ? 21.966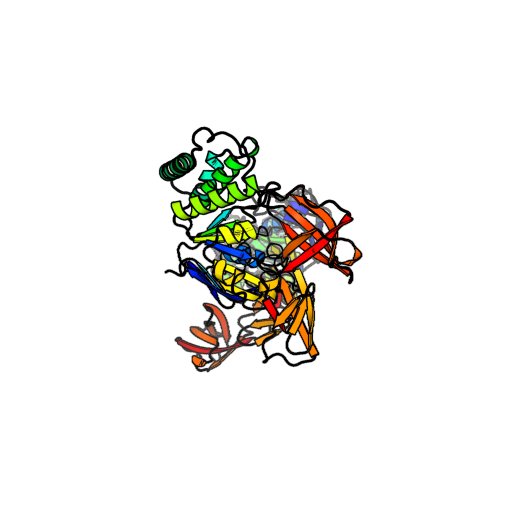 18.882 53.615 1.00 25.48 226 GLN A C 1
ATOM 1710 O O . GLN A 1 226 ? 22.658 19.792 53.120 1.00 26.56 226 GLN A O 1
ATOM 1716 N N . PHE A 1 227 ? 20.741 19.076 54.092 1.00 21.25 227 PHE A N 1
ATOM 1717 C CA . PHE A 1 227 ? 20.149 20.410 54.089 1.00 25.16 227 PHE A CA 1
ATOM 1718 C C . PHE A 1 227 ? 19.661 20.589 55.520 1.00 30.13 227 PHE A C 1
ATOM 1719 O O . PHE A 1 227 ? 18.739 19.911 55.952 1.00 30.90 227 PHE A O 1
ATOM 1727 N N . GLY A 1 228 ? 20.299 21.469 56.278 1.00 27.42 228 GLY A N 1
ATOM 1728 C CA . GLY A 1 228 ? 19.860 21.647 57.653 1.00 31.20 228 GLY A CA 1
ATOM 1729 C C . GLY A 1 228 ? 20.421 22.890 58.291 1.00 27.65 228 GLY A C 1
ATOM 1730 O O . GLY A 1 228 ? 21.096 23.696 57.646 1.00 25.02 228 GLY A O 1
ATOM 1731 N N . THR A 1 229 ? 20.157 23.064 59.571 1.00 23.59 229 THR A N 1
ATOM 1732 C CA . THR A 1 229 ? 20.658 24.244 60.226 1.00 20.65 229 THR A CA 1
ATOM 1733 C C . THR A 1 229 ? 22.182 24.036 60.404 1.00 20.94 229 THR A C 1
ATOM 1734 O O . THR A 1 229 ? 22.667 22.915 60.374 1.00 22.07 229 THR A O 1
ATOM 1738 N N . PRO A 1 230 ? 22.937 25.125 60.627 1.00 24.74 230 PRO A N 1
ATOM 1739 C CA . PRO A 1 230 ? 24.384 25.029 60.818 1.00 25.32 230 PRO A CA 1
ATOM 1740 C C . PRO A 1 230 ? 24.673 24.093 61.996 1.00 28.10 230 PRO A C 1
ATOM 1741 O O . PRO A 1 230 ? 25.621 23.297 61.966 1.00 22.86 230 PRO A O 1
ATOM 1745 N N . GLU A 1 231 ? 23.855 24.168 63.044 1.00 28.98 231 GLU A N 1
ATOM 1746 C CA . GLU A 1 231 ? 24.121 23.297 64.188 1.00 28.69 231 GLU A CA 1
ATOM 1747 C C . GLU A 1 231 ? 23.882 21.840 63.817 1.00 26.85 231 GLU A C 1
ATOM 1748 O O . GLU A 1 231 ? 24.623 20.945 64.227 1.00 27.04 231 GLU A O 1
ATOM 1754 N N . GLU A 1 232 ? 22.855 21.583 63.030 1.00 28.20 232 GLU A N 1
ATOM 1755 C CA . GLU A 1 232 ? 22.610 20.205 62.608 1.00 30.98 232 GLU A CA 1
ATOM 1756 C C . GLU A 1 232 ? 23.764 19.703 61.712 1.00 27.88 232 GLU A C 1
ATOM 1757 O O . GLU A 1 232 ? 24.299 18.612 61.944 1.00 26.40 232 GLU A O 1
ATOM 1763 N N . VAL A 1 233 ? 24.157 20.465 60.684 1.00 25.84 233 VAL A N 1
ATOM 1764 C CA . VAL A 1 233 ? 25.224 19.934 59.842 1.00 28.19 233 VAL A CA 1
ATOM 1765 C C . VAL A 1 233 ? 26.574 19.873 60.531 1.00 26.85 233 VAL A C 1
ATOM 1766 O O . VAL A 1 233 ? 27.414 19.043 60.183 1.00 31.51 233 VAL A O 1
ATOM 1770 N N . TYR A 1 234 ? 26.800 20.743 61.496 1.00 24.41 234 TYR A N 1
ATOM 1771 C CA . TYR A 1 234 ? 28.086 20.742 62.181 1.00 24.61 234 TYR A CA 1
ATOM 1772 C C . TYR A 1 234 ? 28.150 19.726 63.308 1.00 26.97 234 TYR A C 1
ATOM 1773 O O . TYR A 1 234 ? 29.167 19.037 63.465 1.00 26.92 234 TYR A O 1
ATOM 1782 N N . GLU A 1 235 ? 27.089 19.645 64.109 1.00 27.60 235 GLU A N 1
ATOM 1783 C CA . GLU A 1 235 ? 27.060 18.708 65.245 1.00 29.16 235 GLU A CA 1
ATOM 1784 C C . GLU A 1 235 ? 26.542 17.317 64.893 1.00 29.47 235 GLU A C 1
ATOM 1785 O O . GLU A 1 235 ? 26.928 16.342 65.534 1.00 27.83 235 GLU A O 1
ATOM 1791 N N . LYS A 1 236 ? 25.672 17.217 63.891 1.00 25.19 236 LYS A N 1
ATOM 1792 C CA . LYS A 1 236 ? 25.135 15.924 63.472 1.00 27.12 236 LYS A CA 1
ATOM 1793 C C . LYS A 1 236 ? 25.262 15.692 61.963 1.00 29.47 236 LYS A C 1
ATOM 1794 O O . LYS A 1 236 ? 24.274 15.427 61.256 1.00 25.35 236 LYS A O 1
ATOM 1800 N N . PRO A 1 237 ? 26.490 15.763 61.442 1.00 30.17 237 PRO A N 1
ATOM 1801 C CA . PRO A 1 237 ? 26.671 15.541 60.001 1.00 26.02 237 PRO A CA 1
ATOM 1802 C C . PRO A 1 237 ? 26.117 14.172 59.607 1.00 28.86 237 PRO A C 1
ATOM 1803 O O . PRO A 1 237 ? 26.387 13.182 60.281 1.00 28.90 237 PRO A O 1
ATOM 1807 N N . GLY A 1 238 ? 25.353 14.130 58.514 1.00 29.81 238 GLY A N 1
ATOM 1808 C CA . GLY A 1 238 ? 24.738 12.893 58.050 1.00 29.45 238 GLY A CA 1
ATOM 1809 C C . GLY A 1 238 ? 25.635 11.883 57.375 1.00 31.26 238 GLY A C 1
ATOM 1810 O O . GLY A 1 238 ? 25.271 10.706 57.278 1.00 31.28 238 GLY A O 1
ATOM 1811 N N . THR A 1 239 ? 26.808 12.306 56.887 1.00 27.53 239 THR A N 1
ATOM 1812 C CA . THR A 1 239 ? 27.709 11.359 56.226 1.00 22.24 239 THR A CA 1
ATOM 1813 C C . THR A 1 239 ? 29.160 11.753 56.518 1.00 23.41 239 THR A C 1
ATOM 1814 O O . THR A 1 239 ? 29.432 12.854 57.044 1.00 21.97 239 THR A O 1
ATOM 1818 N N . LEU A 1 240 ? 30.078 10.854 56.186 1.00 20.49 240 LEU A N 1
ATOM 1819 C CA . LEU A 1 240 ? 31.491 11.147 56.372 1.00 21.70 240 LEU A CA 1
ATOM 1820 C C . LEU A 1 240 ? 31.868 12.422 55.594 1.00 27.02 240 LEU A C 1
ATOM 1821 O O . LEU A 1 240 ? 32.646 13.244 56.090 1.00 24.70 240 LEU A O 1
ATOM 1826 N N . PHE A 1 241 ? 31.326 12.593 54.379 1.00 28.27 241 PHE A N 1
ATOM 1827 C CA . PHE A 1 241 ? 31.647 13.782 53.598 1.00 26.45 241 PHE A CA 1
ATOM 1828 C C . PHE A 1 241 ? 31.263 15.051 54.329 1.00 20.39 241 PHE A C 1
ATOM 1829 O O . PHE A 1 241 ? 32.049 15.998 54.386 1.00 20.86 241 PHE A O 1
ATOM 1837 N N . VAL A 1 242 ? 30.035 15.116 54.835 1.00 20.15 242 VAL A N 1
ATOM 1838 C CA . VAL A 1 242 ? 29.620 16.312 55.549 1.00 23.92 242 VAL A CA 1
ATOM 1839 C C . VAL A 1 242 ? 30.474 16.570 56.793 1.00 21.85 242 VAL A C 1
ATOM 1840 O O . VAL A 1 242 ? 30.844 17.727 57.072 1.00 19.08 242 VAL A O 1
ATOM 1844 N N . ALA A 1 243 ? 30.773 15.505 57.534 1.00 21.68 243 ALA A N 1
ATOM 1845 C CA . ALA A 1 243 ? 31.570 15.587 58.772 1.00 24.83 243 ALA A CA 1
ATOM 1846 C C . ALA A 1 243 ? 32.962 16.123 58.482 1.00 20.36 243 ALA A C 1
ATOM 1847 O O . ALA A 1 243 ? 33.546 16.857 59.291 1.00 22.66 243 ALA A O 1
ATOM 1849 N N . SER A 1 244 ? 33.488 15.718 57.325 1.00 21.61 244 SER A N 1
ATOM 1850 C CA . SER A 1 244 ? 34.836 16.102 56.903 1.00 19.47 244 SER A CA 1
ATOM 1851 C C . SER A 1 244 ? 34.876 17.539 56.361 1.00 21.71 244 SER A C 1
ATOM 1852 O O . SER A 1 244 ? 35.748 18.334 56.719 1.00 24.53 244 SER A O 1
ATOM 1855 N N . PHE A 1 245 ? 33.925 17.839 55.484 1.00 23.98 245 PHE A N 1
ATOM 1856 C CA . PHE A 1 245 ? 33.853 19.136 54.831 1.00 22.37 245 PHE A CA 1
ATOM 1857 C C . PHE A 1 245 ? 33.442 20.281 55.760 1.00 22.64 245 PHE A C 1
ATOM 1858 O O . PHE A 1 245 ? 34.068 21.341 55.760 1.00 23.50 245 PHE A O 1
ATOM 1866 N N . ILE A 1 246 ? 32.378 20.084 56.522 1.00 21.32 246 ILE A N 1
ATOM 1867 C CA . ILE A 1 246 ? 31.889 21.127 57.442 1.00 21.43 246 ILE A CA 1
ATOM 1868 C C . ILE A 1 246 ? 32.815 21.059 58.639 1.00 29.08 246 ILE A C 1
ATOM 1869 O O . ILE A 1 246 ? 32.912 20.027 59.310 1.00 26.54 246 ILE A O 1
ATOM 1874 N N . GLY A 1 247 ? 33.524 22.150 58.899 1.00 28.30 247 GLY A N 1
ATOM 1875 C CA . GLY A 1 247 ? 34.473 22.128 59.993 1.00 27.77 247 GLY A CA 1
ATOM 1876 C C . GLY A 1 247 ? 35.884 21.932 59.454 1.00 30.19 247 GLY A C 1
ATOM 1877 O O . GLY A 1 247 ? 36.816 21.996 60.237 1.00 27.56 247 GLY A O 1
ATOM 1878 N N . GLU A 1 248 ? 36.048 21.675 58.150 1.00 22.34 248 GLU A N 1
ATOM 1879 C CA . GLU A 1 248 ? 37.389 21.517 57.571 1.00 28.12 248 GLU A CA 1
ATOM 1880 C C . GLU A 1 248 ? 38.239 20.632 58.497 1.00 28.57 248 GLU A C 1
ATOM 1881 O O . GLU A 1 248 ? 39.352 20.995 58.932 1.00 23.10 248 GLU A O 1
ATOM 1887 N N . SER A 1 249 ? 37.720 19.426 58.716 1.00 20.53 249 SER A N 1
ATOM 1888 C CA . SER A 1 249 ? 38.285 18.493 59.681 1.00 23.01 249 SER A CA 1
ATOM 1889 C C . SER A 1 249 ? 39.515 17.700 59.299 1.00 23.95 249 SER A C 1
ATOM 1890 O O . SER A 1 249 ? 39.846 17.548 58.137 1.00 19.34 249 SER A O 1
ATOM 1893 N N . ASN A 1 250 ? 40.205 17.212 60.318 1.00 19.90 250 ASN A N 1
ATOM 1894 C CA . ASN A 1 250 ? 41.329 16.307 60.077 1.00 20.63 250 ASN A CA 1
ATOM 1895 C C . ASN A 1 250 ? 40.538 14.996 59.851 1.00 21.30 250 ASN A C 1
ATOM 1896 O O . ASN A 1 250 ? 39.531 14.780 60.527 1.00 19.54 250 ASN A O 1
ATOM 1901 N N . VAL A 1 251 ? 40.980 14.147 58.924 1.00 17.62 251 VAL A N 1
ATOM 1902 C CA . VAL A 1 251 ? 40.293 12.873 58.680 1.00 16.89 251 VAL A CA 1
ATOM 1903 C C . VAL A 1 251 ? 41.375 11.852 58.475 1.00 21.00 251 VAL A C 1
ATOM 1904 O O . VAL A 1 251 ? 42.243 12.010 57.608 1.00 18.38 251 VAL A O 1
ATOM 1908 N N . TRP A 1 252 ? 41.341 10.795 59.269 1.00 21.29 252 TRP A N 1
ATOM 1909 C CA . TRP A 1 252 ? 42.350 9.754 59.160 1.00 22.47 252 TRP A CA 1
ATOM 1910 C C . TRP A 1 252 ? 41.699 8.373 59.184 1.00 25.88 252 TRP A C 1
ATOM 1911 O O . TRP A 1 252 ? 40.687 8.181 59.853 1.00 23.62 252 TRP A O 1
ATOM 1922 N N . THR A 1 253 ? 42.335 7.429 58.499 1.00 23.53 253 THR A N 1
ATOM 1923 C CA . THR A 1 253 ? 41.864 6.040 58.477 1.00 24.40 253 THR A CA 1
ATOM 1924 C C . THR A 1 253 ? 42.506 5.246 59.644 1.00 22.44 253 THR A C 1
ATOM 1925 O O . THR A 1 253 ? 43.720 5.400 59.934 1.00 19.44 253 THR A O 1
ATOM 1929 N N . ARG A 1 254 ? 41.699 4.407 60.318 1.00 19.34 254 ARG A N 1
ATOM 1930 C CA . ARG A 1 254 ? 42.177 3.556 61.422 1.00 19.93 254 ARG A CA 1
ATOM 1931 C C . ARG A 1 254 ? 41.515 2.172 61.306 1.00 23.53 254 ARG A C 1
ATOM 1932 O O . ARG A 1 254 ? 40.369 2.075 60.870 1.00 25.54 254 ARG A O 1
ATOM 1940 N N . ALA A 1 255 ? 42.247 1.123 61.672 1.00 23.30 255 ALA A N 1
ATOM 1941 C CA . ALA A 1 255 ? 41.693 -0.244 61.607 1.00 28.02 255 ALA A CA 1
ATOM 1942 C C . ALA A 1 255 ? 41.111 -0.582 62.982 1.00 25.74 255 ALA A C 1
ATOM 1943 O O . ALA A 1 255 ? 41.768 -0.355 63.983 1.00 25.67 255 ALA A O 1
ATOM 1945 N N . VAL A 1 256 ? 39.888 -1.112 63.022 1.00 29.60 256 VAL A N 1
ATOM 1946 C CA . VAL A 1 256 ? 39.252 -1.457 64.291 1.00 28.55 256 VAL A CA 1
ATOM 1947 C C . VAL A 1 256 ? 39.903 -2.717 64.882 1.00 34.85 256 VAL A C 1
ATOM 1948 O O . VAL A 1 256 ? 40.028 -3.741 64.202 1.00 30.99 256 VAL A O 1
ATOM 1952 N N . GLN A 1 257 ? 40.359 -2.606 66.130 1.00 35.81 257 GLN A N 1
ATOM 1953 C CA . GLN A 1 257 ? 40.961 -3.717 66.849 1.00 36.72 257 GLN A CA 1
ATOM 1954 C C . GLN A 1 257 ? 40.395 -3.665 68.262 1.00 39.89 257 GLN A C 1
ATOM 1955 O O . GLN A 1 257 ? 40.467 -2.637 68.941 1.00 37.74 257 GLN A O 1
ATOM 1961 N N . ASN A 1 258 ? 39.830 -4.782 68.699 1.00 40.38 258 ASN A N 1
ATOM 1962 C CA . ASN A 1 258 ? 39.207 -4.889 70.013 1.00 36.30 258 ASN A CA 1
ATOM 1963 C C . ASN A 1 258 ? 38.091 -3.886 70.177 1.00 34.83 258 ASN A C 1
ATOM 1964 O O . ASN A 1 258 ? 37.942 -3.290 71.245 1.00 40.49 258 ASN A O 1
ATOM 1969 N N . GLY A 1 259 ? 37.316 -3.694 69.109 1.00 31.10 259 GLY A N 1
ATOM 1970 C CA . GLY A 1 259 ? 36.187 -2.779 69.152 1.00 36.91 259 GLY A CA 1
ATOM 1971 C C . GLY A 1 259 ? 36.551 -1.306 69.331 1.00 35.39 259 GLY A C 1
ATOM 1972 O O . GLY A 1 259 ? 35.693 -0.481 69.628 1.00 34.29 259 GLY A O 1
ATOM 1973 N N . ARG A 1 260 ? 37.815 -0.971 69.116 1.00 30.70 260 ARG A N 1
ATOM 1974 C CA . ARG A 1 260 ? 38.259 0.415 69.291 1.00 31.32 260 ARG A CA 1
ATOM 1975 C C . ARG A 1 260 ? 39.277 0.806 68.218 1.00 33.40 260 ARG A C 1
ATOM 1976 O O . ARG A 1 260 ? 39.714 -0.054 67.436 1.00 28.19 260 ARG A O 1
ATOM 1984 N N . ILE A 1 261 ? 39.648 2.095 68.189 1.00 29.67 261 ILE A N 1
ATOM 1985 C CA . ILE A 1 261 ? 40.683 2.567 67.268 1.00 26.46 261 ILE A CA 1
ATOM 1986 C C . ILE A 1 261 ? 41.661 3.391 68.100 1.00 28.00 261 ILE A C 1
ATOM 1987 O O . ILE A 1 261 ? 41.282 3.974 69.112 1.00 30.40 261 ILE A O 1
ATOM 1992 N N . GLU A 1 262 ? 42.929 3.417 67.713 1.00 27.79 262 GLU A N 1
ATOM 1993 C CA . GLU A 1 262 ? 43.895 4.176 68.490 1.00 32.03 262 GLU A CA 1
ATOM 1994 C C . GLU A 1 262 ? 44.179 5.512 67.821 1.00 32.37 262 GLU A C 1
ATOM 1995 O O . GLU A 1 262 ? 44.577 5.556 66.654 1.00 28.86 262 GLU A O 1
ATOM 2001 N N . VAL A 1 263 ? 43.988 6.596 68.559 1.00 31.09 263 VAL A N 1
ATOM 2002 C CA . VAL A 1 263 ? 44.257 7.924 67.998 1.00 32.04 263 VAL A CA 1
ATOM 2003 C C . VAL A 1 263 ? 45.012 8.688 69.087 1.00 30.21 263 VAL A C 1
ATOM 2004 O O . VAL A 1 263 ? 44.473 8.928 70.164 1.00 36.79 263 VAL A O 1
ATOM 2008 N N . ALA A 1 264 ? 46.269 9.013 68.825 1.00 35.47 264 ALA A N 1
ATOM 2009 C CA . ALA A 1 264 ? 47.110 9.713 69.807 1.00 43.60 264 ALA A CA 1
ATOM 2010 C C . ALA A 1 264 ? 47.153 9.004 71.163 1.00 44.77 264 ALA A C 1
ATOM 2011 O O . ALA A 1 264 ? 46.888 9.609 72.194 1.00 48.46 264 ALA A O 1
ATOM 2013 N N . GLY A 1 265 ? 47.489 7.725 71.159 1.00 46.14 265 GLY A N 1
ATOM 2014 C CA . GLY A 1 265 ? 47.572 6.992 72.410 1.00 47.28 265 GLY A CA 1
ATOM 2015 C C . GLY A 1 265 ? 46.245 6.699 73.093 1.00 46.21 265 GLY A C 1
ATOM 2016 O O . GLY A 1 265 ? 46.205 5.922 74.047 1.00 49.21 265 GLY A O 1
ATOM 2017 N N . ALA A 1 266 ? 45.155 7.284 72.610 1.00 41.27 266 ALA A N 1
ATOM 2018 C CA . ALA A 1 266 ? 43.857 7.056 73.226 1.00 38.37 266 ALA A CA 1
ATOM 2019 C C . ALA A 1 266 ? 43.017 6.020 72.484 1.00 36.30 266 ALA A C 1
ATOM 2020 O O . ALA A 1 266 ? 43.003 5.992 71.266 1.00 31.59 266 ALA A O 1
ATOM 2022 N N . ALA A 1 267 ? 42.296 5.185 73.226 1.00 36.51 267 ALA A N 1
ATOM 2023 C CA . ALA A 1 267 ? 41.436 4.157 72.628 1.00 37.68 267 ALA A CA 1
ATOM 2024 C C . ALA A 1 267 ? 40.013 4.692 72.450 1.00 36.26 267 ALA A C 1
ATOM 2025 O O . ALA A 1 267 ? 39.326 4.976 73.431 1.00 40.31 267 ALA A O 1
ATOM 2027 N N . LEU A 1 268 ? 39.551 4.827 71.214 1.00 29.12 268 LEU A N 1
ATOM 2028 C CA . LEU A 1 268 ? 38.209 5.336 71.009 1.00 29.34 268 LEU A CA 1
ATOM 2029 C C . LEU A 1 268 ? 37.289 4.186 70.640 1.00 32.96 268 LEU A C 1
ATOM 2030 O O . LEU A 1 268 ? 37.614 3.387 69.738 1.00 31.96 268 LEU A O 1
ATOM 2035 N N . PRO A 1 269 ? 36.125 4.071 71.325 1.00 32.19 269 PRO A N 1
ATOM 2036 C CA . PRO A 1 269 ? 35.197 2.977 71.012 1.00 33.75 269 PRO A CA 1
ATOM 2037 C C . PRO A 1 269 ? 34.516 3.099 69.670 1.00 35.65 269 PRO A C 1
ATOM 2038 O O . PRO A 1 269 ? 34.150 4.186 69.254 1.00 34.25 269 PRO A O 1
ATOM 2042 N N . VAL A 1 270 ? 34.353 1.967 68.992 1.00 30.69 270 VAL A N 1
ATOM 2043 C CA . VAL A 1 270 ? 33.709 1.955 67.696 1.00 32.54 270 VAL A CA 1
ATOM 2044 C C . VAL A 1 270 ? 32.409 1.183 67.852 1.00 38.22 270 VAL A C 1
ATOM 2045 O O . VAL A 1 270 ? 32.366 0.184 68.570 1.00 33.20 270 VAL A O 1
ATOM 2049 N N . ASP A 1 271 ? 31.359 1.651 67.196 1.00 37.73 271 ASP A N 1
ATOM 2050 C CA . ASP A 1 271 ? 30.082 0.961 67.253 1.00 48.04 271 ASP A CA 1
ATOM 2051 C C . ASP A 1 271 ? 30.205 -0.514 66.834 1.00 50.81 271 ASP A C 1
ATOM 2052 O O . ASP A 1 271 ? 30.704 -0.820 65.745 1.00 49.91 271 ASP A O 1
ATOM 2057 N N . PRO A 1 272 ? 29.742 -1.447 67.695 1.00 54.06 272 PRO A N 1
ATOM 2058 C CA . PRO A 1 272 ? 29.787 -2.896 67.438 1.00 52.92 272 PRO A CA 1
ATOM 2059 C C . PRO A 1 272 ? 29.292 -3.304 66.053 1.00 50.87 272 PRO A C 1
ATOM 2060 O O . PRO A 1 272 ? 29.703 -4.329 65.519 1.00 51.56 272 PRO A O 1
ATOM 2064 N N . ALA A 1 273 ? 28.408 -2.503 65.474 1.00 48.15 273 ALA A N 1
ATOM 2065 C CA . ALA A 1 273 ? 27.901 -2.787 64.142 1.00 46.62 273 ALA A CA 1
ATOM 2066 C C . ALA A 1 273 ? 29.063 -2.850 63.155 1.00 46.30 273 ALA A C 1
ATOM 2067 O O . ALA A 1 273 ? 28.971 -3.510 62.119 1.00 46.41 273 ALA A O 1
ATOM 2069 N N . VAL A 1 274 ? 30.157 -2.161 63.474 1.00 42.90 274 VAL A N 1
ATOM 2070 C CA . VAL A 1 274 ? 31.330 -2.157 62.598 1.00 41.75 274 VAL A CA 1
ATOM 2071 C C . VAL A 1 274 ? 32.202 -3.355 62.938 1.00 39.93 274 VAL A C 1
ATOM 2072 O O . VAL A 1 274 ? 32.691 -3.462 64.059 1.00 45.32 274 VAL A O 1
ATOM 2076 N N . SER A 1 275 ? 32.442 -4.235 61.972 1.00 42.32 275 SER A N 1
ATOM 2077 C CA . SER A 1 275 ? 33.209 -5.440 62.266 1.00 44.41 275 SER A CA 1
ATOM 2078 C C . SER A 1 275 ? 34.702 -5.261 62.470 1.00 47.01 275 SER A C 1
ATOM 2079 O O . SER A 1 275 ? 35.330 -4.371 61.883 1.00 45.44 275 SER A O 1
ATOM 2082 N N . GLU A 1 276 ? 35.258 -6.129 63.313 1.00 42.33 276 GLU A N 1
ATOM 2083 C CA . GLU A 1 276 ? 36.679 -6.140 63.645 1.00 41.64 276 GLU A CA 1
ATOM 2084 C C . GLU A 1 276 ? 37.613 -6.201 62.427 1.00 44.22 276 GLU A C 1
ATOM 2085 O O . GLU A 1 276 ? 37.387 -6.979 61.485 1.00 42.42 276 GLU A O 1
ATOM 2091 N N . GLY A 1 277 ? 38.681 -5.401 62.460 1.00 39.19 277 GLY A N 1
ATOM 2092 C CA . GLY A 1 277 ? 39.618 -5.375 61.349 1.00 37.11 277 GLY A CA 1
ATOM 2093 C C . GLY A 1 277 ? 39.204 -4.437 60.220 1.00 37.92 277 GLY A C 1
ATOM 2094 O O . GLY A 1 277 ? 40.007 -4.108 59.340 1.00 29.52 277 GLY A O 1
ATOM 2095 N N . SER A 1 278 ? 37.955 -3.981 60.226 1.00 31.61 278 SER A N 1
ATOM 2096 C CA . SER A 1 278 ? 37.528 -3.099 59.153 1.00 32.65 278 SER A CA 1
ATOM 2097 C C . SER A 1 278 ? 38.144 -1.681 59.315 1.00 24.74 278 SER A C 1
ATOM 2098 O O . SER A 1 278 ? 38.527 -1.265 60.421 1.00 26.05 278 SER A O 1
ATOM 2101 N N . GLU A 1 279 ? 38.225 -0.953 58.215 1.00 26.84 279 GLU A N 1
ATOM 2102 C CA . GLU A 1 279 ? 38.788 0.401 58.273 1.00 23.89 279 GLU A CA 1
ATOM 2103 C C . GLU A 1 279 ? 37.664 1.391 58.502 1.00 27.18 279 GLU A C 1
ATOM 2104 O O . GLU A 1 279 ? 36.570 1.203 57.989 1.00 23.63 279 GLU A O 1
ATOM 2110 N N . VAL A 1 280 ? 37.926 2.422 59.303 1.00 25.09 280 VAL A N 1
ATOM 2111 C CA . VAL A 1 280 ? 36.927 3.466 59.567 1.00 22.67 280 VAL A CA 1
ATOM 2112 C C . VAL A 1 280 ? 37.683 4.796 59.441 1.00 21.58 280 VAL A C 1
ATOM 2113 O O . VAL A 1 280 ? 38.896 4.834 59.519 1.00 20.83 280 VAL A O 1
ATOM 2117 N N . ALA A 1 281 ? 36.948 5.859 59.256 1.00 21.57 281 ALA A N 1
ATOM 2118 C CA . ALA A 1 281 ? 37.561 7.178 59.153 1.00 23.27 281 ALA A CA 1
ATOM 2119 C C . ALA A 1 281 ? 37.260 7.849 60.478 1.00 24.69 281 ALA A C 1
ATOM 2120 O O . ALA A 1 281 ? 36.107 7.783 60.947 1.00 24.74 281 ALA A O 1
ATOM 2122 N N . VAL A 1 282 ? 38.278 8.418 61.117 1.00 20.97 282 VAL A N 1
ATOM 2123 C CA . VAL A 1 282 ? 38.042 9.176 62.330 1.00 20.23 282 VAL A CA 1
ATOM 2124 C C . VAL A 1 282 ? 38.156 10.647 61.879 1.00 24.33 282 VAL A C 1
ATOM 2125 O O . VAL A 1 282 ? 39.053 11.018 61.110 1.00 19.84 282 VAL A O 1
ATOM 2129 N N . VAL A 1 283 ? 37.186 11.445 62.311 1.00 18.91 283 VAL A N 1
ATOM 2130 C CA . VAL A 1 283 ? 37.064 12.842 61.962 1.00 22.73 283 VAL A CA 1
ATOM 2131 C C . VAL A 1 283 ? 37.214 13.662 63.226 1.00 22.01 283 VAL A C 1
ATOM 2132 O O . VAL A 1 283 ? 36.461 13.494 64.213 1.00 19.25 283 VAL A O 1
ATOM 2136 N N . VAL A 1 284 ? 38.177 14.576 63.180 1.00 21.90 284 VAL A N 1
ATOM 2137 C CA . VAL A 1 284 ? 38.458 15.430 64.305 1.00 18.69 284 VAL A CA 1
ATOM 2138 C C . VAL A 1 284 ? 38.655 16.886 63.852 1.00 22.94 284 VAL A C 1
ATOM 2139 O O . VAL A 1 284 ? 39.584 17.190 63.114 1.00 17.55 284 VAL A O 1
ATOM 2143 N N . ARG A 1 285 ? 37.760 17.768 64.277 1.00 20.73 285 ARG A N 1
ATOM 2144 C CA . ARG A 1 285 ? 37.894 19.199 63.936 1.00 26.13 285 ARG A CA 1
ATOM 2145 C C . ARG A 1 285 ? 39.144 19.746 64.651 1.00 21.88 285 ARG A C 1
ATOM 2146 O O . ARG A 1 285 ? 39.434 19.366 65.806 1.00 22.22 285 ARG A O 1
ATOM 2154 N N . PRO A 1 286 ? 39.911 20.652 63.986 1.00 21.85 286 PRO A N 1
ATOM 2155 C CA . PRO A 1 286 ? 41.113 21.204 64.615 1.00 18.59 286 PRO A CA 1
ATOM 2156 C C . PRO A 1 286 ? 40.941 21.727 66.040 1.00 22.21 286 PRO A C 1
ATOM 2157 O O . PRO A 1 286 ? 41.830 21.556 66.874 1.00 23.63 286 PRO A O 1
ATOM 2161 N N . LYS A 1 287 ? 39.807 22.369 66.318 1.00 21.32 287 LYS A N 1
ATOM 2162 C CA . LYS A 1 287 ? 39.632 22.968 67.649 1.00 28.06 287 LYS A CA 1
ATOM 2163 C C . LYS A 1 287 ? 39.397 21.934 68.745 1.00 30.74 287 LYS A C 1
ATOM 2164 O O . LYS A 1 287 ? 39.451 22.269 69.935 1.00 26.51 287 LYS A O 1
ATOM 2170 N N . ASP A 1 288 ? 39.156 20.689 68.332 1.00 25.17 288 ASP A N 1
ATOM 2171 C CA . ASP A 1 288 ? 38.913 19.576 69.246 1.00 26.90 288 ASP A CA 1
ATOM 2172 C C . ASP A 1 288 ? 40.148 18.738 69.582 1.00 27.60 288 ASP A C 1
ATOM 2173 O O . ASP A 1 288 ? 40.030 17.578 70.011 1.00 31.77 288 ASP A O 1
ATOM 2178 N N . VAL A 1 289 ? 41.330 19.300 69.327 1.00 23.79 289 VAL A N 1
ATOM 2179 C CA . VAL A 1 289 ? 42.582 18.659 69.687 1.00 22.94 289 VAL A CA 1
ATOM 2180 C C . VAL A 1 289 ? 43.294 19.610 70.626 1.00 26.21 289 VAL A C 1
ATOM 2181 O O . VAL A 1 289 ? 43.473 20.780 70.266 1.00 30.72 289 VAL A O 1
ATOM 2185 N N . GLU A 1 290 ? 43.668 19.137 71.825 1.00 27.74 290 GLU A N 1
ATOM 2186 C CA . GLU A 1 290 ? 44.400 19.972 72.779 1.00 29.63 290 GLU A CA 1
ATOM 2187 C C . GLU A 1 290 ? 45.873 19.527 72.802 1.00 26.64 290 GLU A C 1
ATOM 2188 O O . GLU A 1 290 ? 46.164 18.335 72.710 1.00 29.02 290 GLU A O 1
ATOM 2194 N N . LEU A 1 291 ? 46.781 20.491 72.928 1.00 24.61 291 LEU A N 1
ATOM 2195 C CA . LEU A 1 291 ? 48.216 20.243 72.937 1.00 28.54 291 LEU A CA 1
ATOM 2196 C C . LEU A 1 291 ? 48.763 20.516 74.320 1.00 32.59 291 LEU A C 1
ATOM 2197 O O . LEU A 1 291 ? 48.335 21.462 74.978 1.00 36.72 291 LEU A O 1
ATOM 2202 N N . GLN A 1 292 ? 49.712 19.680 74.717 1.00 31.91 292 GLN A N 1
ATOM 2203 C CA . GLN A 1 292 ? 50.408 19.723 76.000 1.00 36.46 292 GLN A CA 1
ATOM 2204 C C . GLN A 1 292 ? 51.891 19.513 75.662 1.00 34.44 292 GLN A C 1
ATOM 2205 O O . GLN A 1 292 ? 52.216 18.667 74.821 1.00 34.96 292 GLN A O 1
ATOM 2211 N N . PRO A 1 293 ? 52.805 20.283 76.292 1.00 31.55 293 PRO A N 1
ATOM 2212 C CA . PRO A 1 293 ? 54.254 20.145 76.029 1.00 35.67 293 PRO A CA 1
ATOM 2213 C C . PRO A 1 293 ? 54.714 18.739 76.409 1.00 32.10 293 PRO A C 1
ATOM 2214 O O . PRO A 1 293 ? 54.147 18.115 77.313 1.00 37.92 293 PRO A O 1
ATOM 2218 N N . ALA A 1 294 ? 55.739 18.235 75.735 1.00 34.23 294 ALA A N 1
ATOM 2219 C CA . ALA A 1 294 ? 56.238 16.899 76.028 1.00 30.71 294 ALA A CA 1
ATOM 2220 C C . ALA A 1 294 ? 57.700 16.776 75.632 1.00 35.79 294 ALA A C 1
ATOM 2221 O O . ALA A 1 294 ? 58.220 17.620 74.919 1.00 34.47 294 ALA A O 1
ATOM 2223 N N . SER A 1 295 ? 58.378 15.746 76.125 1.00 35.57 295 SER A N 1
ATOM 2224 C CA . SER A 1 295 ? 59.776 15.550 75.729 1.00 36.48 295 SER A CA 1
ATOM 2225 C C . SER A 1 295 ? 59.647 14.747 74.447 1.00 33.23 295 SER A C 1
ATOM 2226 O O . SER A 1 295 ? 58.605 14.115 74.211 1.00 31.51 295 SER A O 1
ATOM 2229 N N . GLU A 1 296 ? 60.687 14.771 73.618 1.00 31.46 296 GLU A N 1
ATOM 2230 C CA . GLU A 1 296 ? 60.647 14.056 72.366 1.00 34.02 296 GLU A CA 1
ATOM 2231 C C . GLU A 1 296 ? 60.273 12.597 72.555 1.00 37.81 296 GLU A C 1
ATOM 2232 O O . GLU A 1 296 ? 59.423 12.071 71.838 1.00 29.07 296 GLU A O 1
ATOM 2238 N N . ARG A 1 297 ? 60.908 11.942 73.519 1.00 38.51 297 ARG A N 1
ATOM 2239 C CA . ARG A 1 297 ? 60.644 10.522 73.760 1.00 40.80 297 ARG A CA 1
ATOM 2240 C C . ARG A 1 297 ? 59.183 10.156 73.973 1.00 40.70 297 ARG A C 1
ATOM 2241 O O . ARG A 1 297 ? 58.685 9.201 73.374 1.00 46.25 297 ARG A O 1
ATOM 2249 N N . GLU A 1 298 ? 58.481 10.938 74.781 1.00 41.73 298 GLU A N 1
ATOM 2250 C CA . GLU A 1 298 ? 57.072 10.665 75.096 1.00 42.60 298 GLU A CA 1
ATOM 2251 C C . GLU A 1 298 ? 56.064 11.330 74.146 1.00 43.72 298 GLU A C 1
ATOM 2252 O O . GLU A 1 298 ? 54.873 11.003 74.168 1.00 40.99 298 GLU A O 1
ATOM 2258 N N . ALA A 1 299 ? 56.535 12.259 73.319 1.00 33.06 299 ALA A N 1
ATOM 2259 C CA . ALA A 1 299 ? 55.628 13.011 72.449 1.00 31.47 299 ALA A CA 1
ATOM 2260 C C . ALA A 1 299 ? 54.911 12.209 71.382 1.00 28.58 299 ALA A C 1
ATOM 2261 O O . ALA A 1 299 ? 55.382 11.164 70.967 1.00 31.69 299 ALA A O 1
ATOM 2263 N N . HIS A 1 300 ? 53.790 12.756 70.917 1.00 29.94 300 HIS A N 1
ATOM 2264 C CA . HIS A 1 300 ? 53.009 12.175 69.830 1.00 28.12 300 HIS A CA 1
ATOM 2265 C C . HIS A 1 300 ? 53.397 12.853 68.510 1.00 29.11 300 HIS A C 1
ATOM 2266 O O . HIS A 1 300 ? 53.286 12.244 67.439 1.00 26.48 300 HIS A O 1
ATOM 2273 N N . ALA A 1 301 ? 53.829 14.114 68.591 1.00 26.63 301 ALA A N 1
ATOM 2274 C CA . ALA A 1 301 ? 54.105 14.879 67.369 1.00 23.80 301 ALA A CA 1
ATOM 2275 C C . ALA A 1 301 ? 55.040 16.058 67.621 1.00 25.63 301 ALA A C 1
ATOM 2276 O O . ALA A 1 301 ? 55.314 16.427 68.760 1.00 23.57 301 ALA A O 1
ATOM 2278 N N . GLN A 1 302 ? 55.501 16.654 66.529 1.00 23.50 302 GLN A N 1
ATOM 2279 C CA . GLN A 1 302 ? 56.387 17.809 66.590 1.00 23.05 302 GLN A CA 1
ATOM 2280 C C . GLN A 1 302 ? 55.725 18.971 65.811 1.00 22.15 302 GLN A C 1
ATOM 2281 O O . GLN A 1 302 ? 55.214 18.789 64.716 1.00 22.78 302 GLN A O 1
ATOM 2287 N N . VAL A 1 303 ? 55.728 20.161 66.372 1.00 25.45 303 VAL A N 1
ATOM 2288 C CA . VAL A 1 303 ? 55.123 21.313 65.690 1.00 25.31 303 VAL A CA 1
ATOM 2289 C C . VAL A 1 303 ? 55.947 21.704 64.455 1.00 28.97 303 VAL A C 1
ATOM 2290 O O . VAL A 1 303 ? 57.167 21.777 64.535 1.00 25.62 303 VAL A O 1
ATOM 2294 N N . VAL A 1 304 ? 55.276 21.968 63.329 1.00 26.01 304 VAL A N 1
ATOM 2295 C CA . VAL A 1 304 ? 55.966 22.371 62.091 1.00 26.55 304 VAL A CA 1
ATOM 2296 C C . VAL A 1 304 ? 55.843 23.885 61.884 1.00 28.69 304 VAL A C 1
ATOM 2297 O O . VAL A 1 304 ? 56.840 24.546 61.573 1.00 30.45 304 VAL A O 1
ATOM 2301 N N . ARG A 1 305 ? 54.634 24.432 62.045 1.00 27.92 305 ARG A N 1
ATOM 2302 C CA . ARG A 1 305 ? 54.400 25.875 61.904 1.00 29.14 305 ARG A CA 1
ATOM 2303 C C . ARG A 1 305 ? 53.012 26.276 62.395 1.00 32.65 305 ARG A C 1
ATOM 2304 O O . ARG A 1 305 ? 52.147 25.408 62.598 1.00 27.51 305 ARG A O 1
ATOM 2312 N N . SER A 1 306 ? 52.806 27.577 62.600 1.00 29.90 306 SER A N 1
ATOM 2313 C CA . SER A 1 306 ? 51.516 28.117 63.054 1.00 33.37 306 SER A CA 1
ATOM 2314 C C . SER A 1 306 ? 51.161 29.325 62.211 1.00 34.76 306 SER A C 1
ATOM 2315 O O . SER A 1 306 ? 51.970 29.793 61.401 1.00 37.78 306 SER A O 1
ATOM 2318 N N . ALA A 1 307 ? 49.949 29.826 62.406 1.00 32.72 307 ALA A N 1
ATOM 2319 C CA . ALA A 1 307 ? 49.467 31.030 61.723 1.00 36.38 307 ALA A CA 1
ATOM 2320 C C . ALA A 1 307 ? 48.286 31.575 62.523 1.00 36.23 307 ALA A C 1
ATOM 2321 O O . ALA A 1 307 ? 47.338 30.841 62.798 1.00 31.85 307 ALA A O 1
ATOM 2323 N N . PHE A 1 308 ? 48.341 32.851 62.919 1.00 36.51 308 PHE A N 1
ATOM 2324 C CA . PHE A 1 308 ? 47.249 33.450 63.683 1.00 34.05 308 PHE A CA 1
ATOM 2325 C C . PHE A 1 308 ? 46.060 33.653 62.742 1.00 35.38 308 PHE A C 1
ATOM 2326 O O . PHE A 1 308 ? 46.218 34.112 61.620 1.00 37.29 308 PHE A O 1
ATOM 2334 N N . LYS A 1 309 ? 44.866 33.330 63.202 1.00 37.17 309 LYS A N 1
ATOM 2335 C CA . LYS A 1 309 ? 43.702 33.438 62.345 1.00 40.69 309 LYS A CA 1
ATOM 2336 C C . LYS A 1 309 ? 42.639 34.390 62.869 1.00 43.53 309 LYS A C 1
ATOM 2337 O O . LYS A 1 309 ? 41.511 34.395 62.376 1.00 42.06 309 LYS A O 1
ATOM 2343 N N . GLY A 1 310 ? 43.001 35.178 63.874 1.00 41.17 310 GLY A N 1
ATOM 2344 C CA . GLY A 1 310 ? 42.061 36.135 64.430 1.00 45.99 310 GLY A CA 1
ATOM 2345 C C . GLY A 1 310 ? 41.427 35.607 65.691 1.00 49.14 310 GLY A C 1
ATOM 2346 O O . GLY A 1 310 ? 41.837 35.943 66.806 1.00 48.64 310 GLY A O 1
ATOM 2347 N N . SER A 1 311 ? 40.432 34.751 65.504 1.00 47.06 311 SER A N 1
ATOM 2348 C CA . SER A 1 311 ? 39.714 34.152 66.616 1.00 48.79 311 SER A CA 1
ATOM 2349 C C . SER A 1 311 ? 40.461 32.994 67.285 1.00 47.69 311 SER A C 1
ATOM 2350 O O . SER A 1 311 ? 40.010 32.481 68.303 1.00 47.30 311 SER A O 1
ATOM 2353 N N . TYR A 1 312 ? 41.601 32.593 66.717 1.00 44.72 312 TYR A N 1
ATOM 2354 C CA . TYR A 1 312 ? 42.389 31.495 67.262 1.00 40.60 312 TYR A CA 1
ATOM 2355 C C . TYR A 1 312 ? 43.690 31.393 66.490 1.00 37.00 312 TYR A C 1
ATOM 2356 O O . TYR A 1 312 ? 43.939 32.164 65.554 1.00 36.17 312 TYR A O 1
ATOM 2365 N N . SER A 1 313 ? 44.537 30.451 66.893 1.00 33.04 313 SER A N 1
ATOM 2366 C CA . SER A 1 313 ? 45.795 30.246 66.187 1.00 27.75 313 SER A CA 1
ATOM 2367 C C . SER A 1 313 ? 45.841 28.820 65.621 1.00 27.31 313 SER A C 1
ATOM 2368 O O . SER A 1 313 ? 45.504 27.867 66.334 1.00 26.90 313 SER A O 1
ATOM 2371 N N . ALA A 1 314 ? 46.238 28.683 64.352 1.00 24.75 314 ALA A N 1
ATOM 2372 C CA . ALA A 1 314 ? 46.339 27.374 63.717 1.00 25.40 314 ALA A CA 1
ATOM 2373 C C . ALA A 1 314 ? 47.744 26.859 63.906 1.00 29.99 314 ALA A C 1
ATOM 2374 O O . ALA A 1 314 ? 48.733 27.603 63.819 1.00 29.96 314 ALA A O 1
ATOM 2376 N N . CYS A 1 315 ? 47.840 25.566 64.145 1.00 25.08 315 CYS A N 1
ATOM 2377 C CA . CYS A 1 315 ? 49.127 24.944 64.367 1.00 22.31 315 CYS A CA 1
ATOM 2378 C C . CYS A 1 315 ? 49.171 23.593 63.627 1.00 27.98 315 CYS A C 1
ATOM 2379 O O . CYS A 1 315 ? 48.277 22.767 63.806 1.00 25.45 315 CYS A O 1
ATOM 2382 N N . TRP A 1 316 ? 50.184 23.383 62.782 1.00 22.30 316 TRP A N 1
ATOM 2383 C CA . TRP A 1 316 ? 50.295 22.141 62.042 1.00 20.62 316 TRP A CA 1
ATOM 2384 C C . TRP A 1 316 ? 51.425 21.333 62.670 1.00 25.48 316 TRP A C 1
ATOM 2385 O O . TRP A 1 316 ? 52.554 21.825 62.825 1.00 27.34 316 TRP A O 1
ATOM 2396 N N . ILE A 1 317 ? 51.120 20.079 62.997 1.00 23.35 317 ILE A N 1
ATOM 2397 C CA . ILE A 1 317 ? 52.067 19.179 63.678 1.00 22.19 317 ILE A CA 1
ATOM 2398 C C . ILE A 1 317 ? 52.223 17.859 62.937 1.00 23.61 317 ILE A C 1
ATOM 2399 O O . ILE A 1 317 ? 51.266 17.357 62.342 1.00 26.23 317 ILE A O 1
ATOM 2404 N N . ARG A 1 318 ? 53.426 17.303 62.977 1.00 19.14 318 ARG A N 1
ATOM 2405 C CA . ARG A 1 318 ? 53.749 16.031 62.290 1.00 24.46 318 ARG A CA 1
ATOM 2406 C C . ARG A 1 318 ? 53.882 14.936 63.346 1.00 22.31 318 ARG A C 1
ATOM 2407 O O . ARG A 1 318 ? 54.763 14.994 64.206 1.00 20.93 318 ARG A O 1
ATOM 2415 N N . THR A 1 319 ? 52.995 13.949 63.295 1.00 24.84 319 THR A N 1
ATOM 2416 C CA . THR A 1 319 ? 53.030 12.868 64.286 1.00 23.82 319 THR A CA 1
ATOM 2417 C C . THR A 1 319 ? 54.206 11.983 63.981 1.00 26.87 319 THR A C 1
ATOM 2418 O O . THR A 1 319 ? 54.726 11.965 62.855 1.00 23.22 319 THR A O 1
ATOM 2422 N N . LYS A 1 320 ? 54.639 11.241 64.993 1.00 25.68 320 LYS A N 1
ATOM 2423 C CA . LYS A 1 320 ? 55.774 10.326 64.836 1.00 26.88 320 LYS A CA 1
ATOM 2424 C C . LYS A 1 320 ? 55.535 9.351 63.681 1.00 28.43 320 LYS A C 1
ATOM 2425 O O . LYS A 1 320 ? 56.484 8.951 63.002 1.00 27.91 320 LYS A O 1
ATOM 2431 N N . ASP A 1 321 ? 54.276 8.963 63.478 1.00 28.52 321 ASP A N 1
ATOM 2432 C CA . ASP A 1 321 ? 53.908 8.007 62.411 1.00 32.67 321 ASP A CA 1
ATOM 2433 C C . ASP A 1 321 ? 53.807 8.649 61.031 1.00 26.56 321 ASP A C 1
ATOM 2434 O O . ASP A 1 321 ? 53.605 7.961 60.029 1.00 30.50 321 ASP A O 1
ATOM 2439 N N . GLY A 1 322 ? 53.892 9.968 60.967 1.00 26.85 322 GLY A N 1
ATOM 2440 C CA . GLY A 1 322 ? 53.836 10.629 59.665 1.00 25.55 322 GLY A CA 1
ATOM 2441 C C . GLY A 1 322 ? 52.630 11.466 59.274 1.00 24.86 322 GLY A C 1
ATOM 2442 O O . GLY A 1 322 ? 52.625 12.053 58.210 1.00 24.34 322 GLY A O 1
ATOM 2443 N N . GLU A 1 323 ? 51.604 11.556 60.110 1.00 23.07 323 GLU A N 1
ATOM 2444 C CA . GLU A 1 323 ? 50.416 12.339 59.749 1.00 20.37 323 GLU A CA 1
ATOM 2445 C C . GLU A 1 323 ? 50.618 13.797 60.133 1.00 21.98 323 GLU A C 1
ATOM 2446 O O . GLU A 1 323 ? 51.248 14.074 61.149 1.00 23.12 323 GLU A O 1
ATOM 2452 N N . VAL A 1 324 ? 50.106 14.719 59.319 1.00 20.98 324 VAL A N 1
ATOM 2453 C CA . VAL A 1 324 ? 50.194 16.158 59.669 1.00 19.18 324 VAL A CA 1
ATOM 2454 C C . VAL A 1 324 ? 48.797 16.557 60.101 1.00 22.22 324 VAL A C 1
ATOM 2455 O O . VAL A 1 324 ? 47.889 16.550 59.279 1.00 21.22 324 VAL A O 1
ATOM 2459 N N . TRP A 1 325 ? 48.623 16.875 61.392 1.00 20.27 325 TRP A N 1
ATOM 2460 C CA . TRP A 1 325 ? 47.325 17.291 61.899 1.00 21.10 325 TRP A CA 1
ATOM 2461 C C . TRP A 1 325 ? 47.297 18.818 62.025 1.00 20.94 325 TRP A C 1
ATOM 2462 O O . TRP A 1 325 ? 48.338 19.457 62.242 1.00 22.95 325 TRP A O 1
ATOM 2473 N N . GLU A 1 326 ? 46.102 19.381 61.871 1.00 19.78 326 GLU A N 1
ATOM 2474 C CA . GLU A 1 326 ? 45.922 20.816 62.051 1.00 20.39 326 GLU A CA 1
ATOM 2475 C C . GLU A 1 326 ? 45.158 20.937 63.374 1.00 25.09 326 GLU A C 1
ATOM 2476 O O . GLU A 1 326 ? 44.156 20.247 63.586 1.00 22.37 326 GLU A O 1
ATOM 2482 N N . VAL A 1 327 ? 45.668 21.786 64.254 1.00 21.13 327 VAL A N 1
ATOM 2483 C CA . VAL A 1 327 ? 45.080 22.014 65.568 1.00 21.63 327 VAL A CA 1
ATOM 2484 C C . VAL A 1 327 ? 44.799 23.516 65.747 1.00 25.96 327 VAL A C 1
ATOM 2485 O O . VAL A 1 327 ? 45.603 24.356 65.323 1.00 26.81 327 VAL A O 1
ATOM 2489 N N . HIS A 1 328 ? 43.646 23.866 66.309 1.00 25.28 328 HIS A N 1
ATOM 2490 C CA . HIS A 1 328 ? 43.396 25.289 66.526 1.00 29.04 328 HIS A CA 1
ATOM 2491 C C . HIS A 1 328 ? 43.500 25.524 68.029 1.00 28.98 328 HIS A C 1
ATOM 2492 O O . HIS A 1 328 ? 42.751 24.923 68.780 1.00 25.50 328 HIS A O 1
ATOM 2499 N N . VAL A 1 329 ? 44.443 26.366 68.448 1.00 31.41 329 VAL A N 1
ATOM 2500 C CA . VAL A 1 329 ? 44.603 26.650 69.868 1.00 33.17 329 VAL A CA 1
ATOM 2501 C C . VAL A 1 329 ? 44.030 28.053 70.193 1.00 34.98 329 VAL A C 1
ATOM 2502 O O . VAL A 1 329 ? 43.847 28.874 69.304 1.00 34.35 329 VAL A O 1
ATOM 2506 N N . PRO A 1 330 ? 43.747 28.328 71.474 1.00 37.52 330 PRO A N 1
ATOM 2507 C CA . PRO A 1 330 ? 43.193 29.631 71.879 1.00 39.21 330 PRO A CA 1
ATOM 2508 C C . PRO A 1 330 ? 44.048 30.825 71.443 1.00 37.99 330 PRO A C 1
ATOM 2509 O O . PRO A 1 330 ? 45.284 30.750 71.359 1.00 30.97 330 PRO A O 1
ATOM 2513 N N . SER A 1 331 ? 43.386 31.939 71.152 1.00 40.09 331 SER A N 1
ATOM 2514 C CA . SER A 1 331 ? 44.114 33.131 70.729 1.00 40.30 331 SER A CA 1
ATOM 2515 C C . SER A 1 331 ? 45.182 33.547 71.751 1.00 38.06 331 SER A C 1
ATOM 2516 O O . SER A 1 331 ? 46.244 34.046 71.367 1.00 40.60 331 SER A O 1
ATOM 2519 N N . ALA A 1 332 ? 44.920 33.318 73.041 1.00 36.11 332 ALA A N 1
ATOM 2520 C CA . ALA A 1 332 ? 45.895 33.663 74.078 1.00 38.79 332 ALA A CA 1
ATOM 2521 C C . ALA A 1 332 ? 47.180 32.828 73.996 1.00 44.41 332 ALA A C 1
ATOM 2522 O O . ALA A 1 332 ? 48.210 33.200 74.581 1.00 41.12 332 ALA A O 1
ATOM 2524 N N . ASP A 1 333 ? 47.126 31.693 73.285 1.00 40.78 333 ASP A N 1
ATOM 2525 C CA . ASP A 1 333 ? 48.315 30.839 73.124 1.00 37.48 333 ASP A CA 1
ATOM 2526 C C . ASP A 1 333 ? 48.970 31.068 71.763 1.00 34.72 333 ASP A C 1
ATOM 2527 O O . ASP A 1 333 ? 49.774 30.231 71.323 1.00 33.13 333 ASP A O 1
ATOM 2532 N N . ARG A 1 334 ? 48.664 32.183 71.096 1.00 27.84 334 ARG A N 1
ATOM 2533 C CA . ARG A 1 334 ? 49.205 32.407 69.758 1.00 28.91 334 ARG A CA 1
ATOM 2534 C C . ARG A 1 334 ? 50.712 32.357 69.638 1.00 27.97 334 ARG A C 1
ATOM 2535 O O . ARG A 1 334 ? 51.243 32.175 68.533 1.00 29.47 334 ARG A O 1
ATOM 2543 N N . HIS A 1 335 ? 51.407 32.523 70.766 1.00 31.21 335 HIS A N 1
ATOM 2544 C CA . HIS A 1 335 ? 52.882 32.477 70.794 1.00 33.47 335 HIS A CA 1
ATOM 2545 C C . HIS A 1 335 ? 53.434 31.218 71.492 1.00 31.91 335 HIS A C 1
ATOM 2546 O O . HIS A 1 335 ? 54.651 31.004 71.543 1.00 33.54 335 HIS A O 1
ATOM 2553 N N . ARG A 1 336 ? 52.551 30.368 71.995 1.00 33.77 336 ARG A N 1
ATOM 2554 C CA . ARG A 1 336 ? 53.009 29.181 72.742 1.00 32.81 336 ARG A CA 1
ATOM 2555 C C . ARG A 1 336 ? 53.826 28.078 72.058 1.00 34.85 336 ARG A C 1
ATOM 2556 O O . ARG A 1 336 ? 54.778 27.559 72.640 1.00 31.77 336 ARG A O 1
ATOM 2564 N N . TRP A 1 337 ? 53.460 27.706 70.832 1.00 33.16 337 TRP A N 1
ATOM 2565 C CA . TRP A 1 337 ? 54.130 26.595 70.161 1.00 31.25 337 TRP A CA 1
ATOM 2566 C C . TRP A 1 337 ? 55.065 27.035 69.076 1.00 32.45 337 TRP A C 1
ATOM 2567 O O . TRP A 1 337 ? 54.666 27.643 68.096 1.00 37.40 337 TRP A O 1
ATOM 2578 N N . SER A 1 338 ? 56.327 26.713 69.243 1.00 30.73 338 SER A N 1
ATOM 2579 C CA . SER A 1 338 ? 57.291 27.112 68.252 1.00 30.60 338 SER A CA 1
ATOM 2580 C C . SER A 1 338 ? 57.582 25.943 67.339 1.00 29.46 338 SER A C 1
ATOM 2581 O O . SER A 1 338 ? 57.345 24.785 67.706 1.00 26.80 338 SER A O 1
ATOM 2584 N N . PRO A 1 339 ? 58.071 26.232 66.124 1.00 30.22 339 PRO A N 1
ATOM 2585 C CA . PRO A 1 339 ? 58.399 25.140 65.203 1.00 28.64 339 PRO A CA 1
ATOM 2586 C C . PRO A 1 339 ? 59.461 24.288 65.932 1.00 29.04 339 PRO A C 1
ATOM 2587 O O . PRO A 1 339 ? 60.407 24.832 66.516 1.00 28.37 339 PRO A O 1
ATOM 2591 N N . GLY A 1 340 ? 59.290 22.973 65.919 1.00 26.82 340 GLY A N 1
ATOM 2592 C CA . GLY A 1 340 ? 60.255 22.087 66.555 1.00 26.52 340 GLY A CA 1
ATOM 2593 C C . GLY A 1 340 ? 59.845 21.616 67.942 1.00 27.40 340 GLY A C 1
ATOM 2594 O O . GLY A 1 340 ? 60.437 20.700 68.477 1.00 27.06 340 GLY A O 1
ATOM 2595 N N . ALA A 1 341 ? 58.835 22.233 68.529 1.00 26.73 341 ALA A N 1
ATOM 2596 C CA . ALA A 1 341 ? 58.386 21.829 69.861 1.00 26.08 341 ALA A CA 1
ATOM 2597 C C . ALA A 1 341 ? 57.700 20.453 69.808 1.00 27.95 341 ALA A C 1
ATOM 2598 O O . ALA A 1 341 ? 56.892 20.195 68.911 1.00 25.22 341 ALA A O 1
ATOM 2600 N N . TRP A 1 342 ? 58.017 19.594 70.776 1.00 25.01 342 TRP A N 1
ATOM 2601 C CA . TRP A 1 342 ? 57.394 18.266 70.888 1.00 27.73 342 TRP A CA 1
ATOM 2602 C C . TRP A 1 342 ? 56.127 18.385 71.747 1.00 28.90 342 TRP A C 1
ATOM 2603 O O . TRP A 1 342 ? 56.131 19.033 72.807 1.00 24.98 342 TRP A O 1
ATOM 2614 N N . VAL A 1 343 ? 55.045 17.741 71.290 1.00 27.16 343 VAL A N 1
ATOM 2615 C CA . VAL A 1 343 ? 53.772 17.821 71.967 1.00 25.83 343 VAL A CA 1
ATOM 2616 C C . VAL A 1 343 ? 53.028 16.520 72.145 1.00 29.45 343 VAL A C 1
ATOM 2617 O O . VAL A 1 343 ? 53.285 15.496 71.473 1.00 27.44 343 VAL A O 1
ATOM 2621 N N . HIS A 1 344 ? 52.104 16.581 73.088 1.00 29.79 344 HIS A N 1
ATOM 2622 C CA . HIS A 1 344 ? 51.210 15.485 73.428 1.00 30.03 344 HIS A CA 1
ATOM 2623 C C . HIS A 1 344 ? 49.868 15.972 72.887 1.00 27.02 344 HIS A C 1
ATOM 2624 O O . HIS A 1 344 ? 49.518 17.129 73.053 1.00 29.29 344 HIS A O 1
ATOM 2631 N N . MET A 1 345 ? 49.120 15.097 72.227 1.00 25.22 345 MET A N 1
ATOM 2632 C CA . MET A 1 345 ? 47.837 15.482 71.677 1.00 28.39 345 MET A CA 1
ATOM 2633 C C . MET A 1 345 ? 46.717 14.847 72.469 1.00 32.71 345 MET A C 1
ATOM 2634 O O . MET A 1 345 ? 46.837 13.689 72.867 1.00 32.43 345 MET A O 1
ATOM 2639 N N . ASN A 1 346 ? 45.635 15.600 72.677 1.00 26.49 346 ASN A N 1
ATOM 2640 C CA . ASN A 1 346 ? 44.453 15.085 73.373 1.00 35.21 346 ASN A CA 1
ATOM 2641 C C . ASN A 1 346 ? 43.236 15.417 72.486 1.00 27.98 346 ASN A C 1
ATOM 2642 O O . ASN A 1 346 ? 42.923 16.587 72.268 1.00 28.73 346 ASN A O 1
ATOM 2647 N N . VAL A 1 347 ? 42.581 14.383 71.955 1.00 30.95 347 VAL A N 1
ATOM 2648 C CA . VAL A 1 347 ? 41.413 14.574 71.078 1.00 30.95 347 VAL A CA 1
ATOM 2649 C C . VAL A 1 347 ? 40.193 14.587 71.972 1.00 29.39 347 VAL A C 1
ATOM 2650 O O . VAL A 1 347 ? 39.882 13.591 72.623 1.00 29.00 347 VAL A O 1
ATOM 2654 N N . THR A 1 348 ? 39.487 15.705 71.982 1.00 28.21 348 THR A N 1
ATOM 2655 C CA . THR A 1 348 ? 38.337 15.853 72.862 1.00 29.28 348 THR A CA 1
ATOM 2656 C C . THR A 1 348 ? 36.975 15.506 72.307 1.00 31.89 348 THR A C 1
ATOM 2657 O O . THR A 1 348 ? 36.054 15.247 73.067 1.00 27.35 348 THR A O 1
ATOM 2661 N N . ARG A 1 349 ? 36.831 15.499 70.990 1.00 25.54 349 ARG A N 1
ATOM 2662 C CA . ARG A 1 349 ? 35.542 15.203 70.370 1.00 25.61 349 ARG A CA 1
ATOM 2663 C C . ARG A 1 349 ? 35.834 14.676 68.963 1.00 27.54 349 ARG A C 1
ATOM 2664 O O . ARG A 1 349 ? 36.766 15.157 68.281 1.00 23.84 349 ARG A O 1
ATOM 2672 N N . TRP A 1 350 ? 35.065 13.694 68.525 1.00 21.38 350 TRP A N 1
ATOM 2673 C CA . TRP A 1 350 ? 35.340 13.086 67.229 1.00 22.06 350 TRP A CA 1
ATOM 2674 C C . TRP A 1 350 ? 34.119 12.381 66.664 1.00 25.38 350 TRP A C 1
ATOM 2675 O O . TRP A 1 350 ? 33.132 12.218 67.364 1.00 22.92 350 TRP A O 1
ATOM 2686 N N . PHE A 1 351 ? 34.196 12.007 65.383 1.00 25.09 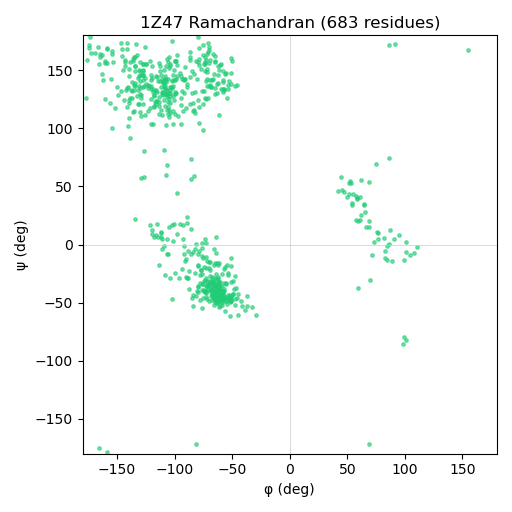351 PHE A N 1
ATOM 2687 C CA . PHE A 1 351 ? 33.163 11.211 64.732 1.00 23.34 351 PHE A CA 1
ATOM 2688 C C . PHE A 1 351 ? 33.884 10.018 64.097 1.00 27.82 351 PHE A C 1
ATOM 2689 O O . PHE A 1 351 ? 35.066 10.118 63.692 1.00 24.64 351 PHE A O 1
ATOM 2697 N N . ILE A 1 352 ? 33.196 8.879 64.013 1.00 25.87 352 ILE A N 1
ATOM 2698 C CA . ILE A 1 352 ? 33.803 7.722 63.366 1.00 25.93 352 ILE A CA 1
ATOM 2699 C C . ILE A 1 352 ? 32.774 7.229 62.359 1.00 29.39 352 ILE A C 1
ATOM 2700 O O . ILE A 1 352 ? 31.599 7.042 62.699 1.00 26.12 352 ILE A O 1
ATOM 2705 N N . PHE A 1 353 ? 33.221 7.051 61.123 1.00 23.05 353 PHE A N 1
ATOM 2706 C CA . PHE A 1 353 ? 32.373 6.579 60.020 1.00 26.73 353 PHE A CA 1
ATOM 2707 C C . PHE A 1 353 ? 33.077 5.441 59.291 1.00 27.23 353 PHE A C 1
ATOM 2708 O O . PHE A 1 353 ? 34.299 5.436 59.147 1.00 26.93 353 PHE A O 1
ATOM 2716 N N . PRO A 1 354 ? 32.313 4.460 58.799 1.00 27.59 354 PRO A N 1
ATOM 2717 C CA . PRO A 1 354 ? 33.015 3.388 58.095 1.00 32.45 354 PRO A CA 1
ATOM 2718 C C . PRO A 1 354 ? 33.536 3.891 56.759 1.00 32.85 354 PRO A C 1
ATOM 2719 O O . PRO A 1 354 ? 32.959 4.803 56.163 1.00 29.61 354 PRO A O 1
ATOM 2723 N N . ARG A 1 355 ? 34.665 3.331 56.332 1.00 34.00 355 ARG A N 1
ATOM 2724 C CA . ARG A 1 355 ? 35.244 3.673 55.035 1.00 39.89 355 ARG A CA 1
ATOM 2725 C C . ARG A 1 355 ? 34.444 2.922 53.966 1.00 41.46 355 ARG A C 1
ATOM 2726 O O . ARG A 1 355 ? 34.420 3.368 52.806 1.00 43.34 355 ARG A O 1
ATOM 2735 N N . THR B 1 14 ? 25.210 35.555 -15.419 1.00 58.57 14 THR B N 1
ATOM 2736 C CA . THR B 1 14 ? 25.380 36.875 -16.089 1.00 54.35 14 THR B CA 1
ATOM 2737 C C . THR B 1 14 ? 25.538 37.956 -15.025 1.00 50.14 14 THR B C 1
ATOM 2738 O O . THR B 1 14 ? 25.800 39.104 -15.351 1.00 47.39 14 THR B O 1
ATOM 2742 N N . ILE B 1 15 ? 25.365 37.595 -13.752 1.00 49.18 15 ILE B N 1
ATOM 2743 C CA . ILE B 1 15 ? 25.479 38.582 -12.677 1.00 46.11 15 ILE B CA 1
ATOM 2744 C C . ILE B 1 15 ? 26.392 38.121 -11.546 1.00 43.49 15 ILE B C 1
ATOM 2745 O O . ILE B 1 15 ? 26.380 36.948 -11.163 1.00 45.65 15 ILE B O 1
ATOM 2750 N N . GLU B 1 16 ? 27.182 39.043 -11.007 1.00 44.88 16 GLU B N 1
ATOM 2751 C CA . GLU B 1 16 ? 28.069 38.677 -9.910 1.00 44.86 16 GLU B CA 1
ATOM 2752 C C . GLU B 1 16 ? 28.342 39.816 -8.956 1.00 41.63 16 GLU B C 1
ATOM 2753 O O . GLU B 1 16 ? 28.567 40.965 -9.356 1.00 43.51 16 GLU B O 1
ATOM 2759 N N . PHE B 1 17 ? 28.276 39.502 -7.670 1.00 40.04 17 PHE B N 1
ATOM 2760 C CA . PHE B 1 17 ? 28.575 40.496 -6.655 1.00 43.06 17 PHE B CA 1
ATOM 2761 C C . PHE B 1 17 ? 29.922 40.090 -6.059 1.00 41.31 17 PHE B C 1
ATOM 2762 O O . PHE B 1 17 ? 30.145 38.920 -5.765 1.00 40.43 17 PHE B O 1
ATOM 2770 N N . VAL B 1 18 ? 30.808 41.060 -5.894 1.00 44.16 18 VAL B N 1
ATOM 2771 C CA . VAL B 1 18 ? 32.130 40.799 -5.325 1.00 46.63 18 VAL B CA 1
ATOM 2772 C C . VAL B 1 18 ? 32.288 41.629 -4.062 1.00 43.94 18 VAL B C 1
ATOM 2773 O O . VAL B 1 18 ? 32.497 42.845 -4.130 1.00 47.30 18 VAL B O 1
ATOM 2777 N N . GLY B 1 19 ? 32.159 40.966 -2.915 1.00 45.14 19 GLY B N 1
ATOM 2778 C CA . GLY B 1 19 ? 32.297 41.644 -1.638 1.00 46.96 19 GLY B CA 1
ATOM 2779 C C . GLY B 1 19 ? 31.538 42.954 -1.596 1.00 49.81 19 GLY B C 1
ATOM 2780 O O . GLY B 1 19 ? 32.067 43.977 -1.163 1.00 47.78 19 GLY B O 1
ATOM 2781 N N . VAL B 1 20 ? 30.287 42.917 -2.049 1.00 50.38 20 VAL B N 1
ATOM 2782 C CA . VAL B 1 20 ? 29.453 44.104 -2.082 1.00 49.92 20 VAL B CA 1
ATOM 2783 C C . VAL B 1 20 ? 28.951 44.443 -0.692 1.00 52.17 20 VAL B C 1
ATOM 2784 O O . VAL B 1 20 ? 28.440 43.587 0.038 1.00 53.13 20 VAL B O 1
ATOM 2788 N N . GLU B 1 21 ? 29.098 45.710 -0.344 1.00 51.90 21 GLU B N 1
ATOM 2789 C CA . GLU B 1 21 ? 28.701 46.207 0.953 1.00 55.49 21 GLU B CA 1
ATOM 2790 C C . GLU B 1 21 ? 28.012 47.553 0.794 1.00 54.39 21 GLU B C 1
ATOM 2791 O O . GLU B 1 21 ? 28.502 48.428 0.087 1.00 54.43 21 GLU B O 1
ATOM 2797 N N . LYS B 1 22 ? 26.871 47.699 1.463 1.00 53.98 22 LYS B N 1
ATOM 2798 C CA . LYS B 1 22 ? 26.067 48.917 1.442 1.00 53.13 22 LYS B CA 1
ATOM 2799 C C . LYS B 1 22 ? 25.312 48.850 2.761 1.00 52.97 22 LYS B C 1
ATOM 2800 O O . LYS B 1 22 ? 24.318 48.145 2.882 1.00 48.70 22 LYS B O 1
ATOM 2806 N N . ILE B 1 23 ? 25.797 49.589 3.744 1.00 52.77 23 ILE B N 1
ATOM 2807 C CA . ILE B 1 23 ? 25.227 49.574 5.087 1.00 53.57 23 ILE B CA 1
ATOM 2808 C C . ILE B 1 23 ? 24.384 50.797 5.420 1.00 50.20 23 ILE B C 1
ATOM 2809 O O . ILE B 1 23 ? 24.767 51.929 5.126 1.00 51.23 23 ILE B O 1
ATOM 2814 N N . TYR B 1 24 ? 23.227 50.565 6.025 1.00 48.32 24 TYR B N 1
ATOM 2815 C CA . TYR B 1 24 ? 22.350 51.661 6.421 1.00 49.05 24 TYR B CA 1
ATOM 2816 C C . TYR B 1 24 ? 22.400 51.732 7.942 1.00 50.02 24 TYR B C 1
ATOM 2817 O O . TYR B 1 24 ? 22.127 50.745 8.626 1.00 54.16 24 TYR B O 1
ATOM 2826 N N . PRO B 1 25 ? 22.740 52.906 8.490 1.00 51.14 25 PRO B N 1
ATOM 2827 C CA . PRO B 1 25 ? 22.832 53.080 9.942 1.00 51.83 25 PRO B CA 1
ATOM 2828 C C . PRO B 1 25 ? 21.611 52.618 10.722 1.00 49.92 25 PRO B C 1
ATOM 2829 O O . PRO B 1 25 ? 21.688 52.401 11.928 1.00 49.84 25 PRO B O 1
ATOM 2833 N N . GLY B 1 26 ? 20.483 52.478 10.038 1.00 48.27 26 GLY B N 1
ATOM 2834 C CA . GLY B 1 26 ? 19.271 52.062 10.716 1.00 47.38 26 GLY B CA 1
ATOM 2835 C C . GLY B 1 26 ? 19.095 50.556 10.777 1.00 44.85 26 GLY B C 1
ATOM 2836 O O . GLY B 1 26 ? 18.166 50.066 11.421 1.00 45.83 26 GLY B O 1
ATOM 2837 N N . GLY B 1 27 ? 19.984 49.825 10.112 1.00 39.54 27 GLY B N 1
ATOM 2838 C CA . GLY B 1 27 ? 19.902 48.374 10.100 1.00 40.95 27 GLY B CA 1
ATOM 2839 C C . GLY B 1 27 ? 19.289 47.853 8.810 1.00 40.75 27 GLY B C 1
ATOM 2840 O O . GLY B 1 27 ? 20.009 47.462 7.878 1.00 40.71 27 GLY B O 1
ATOM 2841 N N . ALA B 1 28 ? 17.956 47.869 8.762 1.00 37.49 28 ALA B N 1
ATOM 2842 C CA . ALA B 1 28 ? 17.185 47.415 7.606 1.00 38.72 28 ALA B CA 1
ATOM 2843 C C . ALA B 1 28 ? 17.728 47.959 6.288 1.00 39.01 28 ALA B C 1
ATOM 2844 O O . ALA B 1 28 ? 18.065 49.148 6.185 1.00 39.22 28 ALA B O 1
ATOM 2846 N N . ARG B 1 29 ? 17.782 47.079 5.295 1.00 39.37 29 ARG B N 1
ATOM 2847 C CA . ARG B 1 29 ? 18.252 47.393 3.954 1.00 40.54 29 ARG B CA 1
ATOM 2848 C C . ARG B 1 29 ? 19.756 47.199 3.781 1.00 41.78 29 ARG B C 1
ATOM 2849 O O . ARG B 1 29 ? 20.242 47.176 2.640 1.00 34.62 29 ARG B O 1
ATOM 2857 N N . SER B 1 30 ? 20.492 47.060 4.891 1.00 37.35 30 SER B N 1
ATOM 2858 C CA . SER B 1 30 ? 21.946 46.859 4.794 1.00 39.06 30 SER B CA 1
ATOM 2859 C C . SER B 1 30 ? 22.285 45.567 4.055 1.00 41.56 30 SER B C 1
ATOM 2860 O O . SER B 1 30 ? 21.567 44.560 4.156 1.00 40.52 30 SER B O 1
ATOM 2863 N N . VAL B 1 31 ? 23.395 45.615 3.321 1.00 37.91 31 VAL B N 1
ATOM 2864 C CA . VAL B 1 31 ? 23.922 44.476 2.579 1.00 40.43 31 VAL B CA 1
ATOM 2865 C C . VAL B 1 31 ? 25.308 44.368 3.211 1.00 44.26 31 VAL B C 1
ATOM 2866 O O . VAL B 1 31 ? 26.117 45.300 3.103 1.00 47.25 31 VAL B O 1
ATOM 2870 N N . ARG B 1 32 ? 25.585 43.245 3.862 1.00 46.86 32 ARG B N 1
ATOM 2871 C CA . ARG B 1 32 ? 26.830 43.099 4.602 1.00 47.86 32 ARG B CA 1
ATOM 2872 C C . ARG B 1 32 ? 27.944 42.203 4.058 1.00 48.36 32 ARG B C 1
ATOM 2873 O O . ARG B 1 32 ? 28.254 41.164 4.644 1.00 47.08 32 ARG B O 1
ATOM 2881 N N . GLY B 1 33 ? 28.561 42.628 2.951 1.00 45.98 33 GLY B N 1
ATOM 2882 C CA . GLY B 1 33 ? 29.650 41.862 2.364 1.00 45.20 33 GLY B CA 1
ATOM 2883 C C . GLY B 1 33 ? 29.151 40.632 1.655 1.00 47.78 33 GLY B C 1
ATOM 2884 O O . GLY B 1 33 ? 29.394 39.500 2.089 1.00 48.29 33 GLY B O 1
ATOM 2885 N N . VAL B 1 34 ? 28.465 40.846 0.539 1.00 45.20 34 VAL B N 1
ATOM 2886 C CA . VAL B 1 34 ? 27.886 39.734 -0.193 1.00 44.43 34 VAL B CA 1
ATOM 2887 C C . VAL B 1 34 ? 28.553 39.393 -1.520 1.00 44.73 34 VAL B C 1
ATOM 2888 O O . VAL B 1 34 ? 28.977 40.279 -2.253 1.00 44.93 34 VAL B O 1
ATOM 2892 N N . SER B 1 35 ? 28.634 38.097 -1.810 1.00 43.79 35 SER B N 1
ATOM 2893 C CA . SER B 1 35 ? 29.206 37.611 -3.061 1.00 45.17 35 SER B CA 1
ATOM 2894 C C . SER B 1 35 ? 28.418 36.406 -3.566 1.00 46.23 35 SER B C 1
ATOM 2895 O O . SER B 1 35 ? 28.114 35.490 -2.808 1.00 48.50 35 SER B O 1
ATOM 2898 N N . PHE B 1 36 ? 28.072 36.410 -4.848 1.00 44.78 36 PHE B N 1
ATOM 2899 C CA . PHE B 1 36 ? 27.341 35.299 -5.433 1.00 43.41 36 PHE B CA 1
ATOM 2900 C C . PHE B 1 36 ? 27.472 35.389 -6.934 1.00 44.78 36 PHE B C 1
ATOM 2901 O O . PHE B 1 36 ? 27.834 36.428 -7.478 1.00 42.48 36 PHE B O 1
ATOM 2909 N N . GLN B 1 37 ? 27.170 34.292 -7.603 1.00 49.91 37 GLN B N 1
ATOM 2910 C CA . GLN B 1 37 ? 27.240 34.269 -9.049 1.00 53.87 37 GLN B CA 1
ATOM 2911 C C . GLN B 1 37 ? 25.949 33.683 -9.584 1.00 52.22 37 GLN B C 1
ATOM 2912 O O . GLN B 1 37 ? 25.601 32.541 -9.265 1.00 53.21 37 GLN B O 1
ATOM 2918 N N . ILE B 1 38 ? 25.242 34.462 -10.396 1.00 51.37 38 ILE B N 1
ATOM 2919 C CA . ILE B 1 38 ? 24.001 33.993 -11.003 1.00 49.79 38 ILE B CA 1
ATOM 2920 C C . ILE B 1 38 ? 24.310 33.562 -12.443 1.00 50.76 38 ILE B C 1
ATOM 2921 O O . ILE B 1 38 ? 24.965 34.293 -13.191 1.00 47.00 38 ILE B O 1
ATOM 2926 N N . ARG B 1 39 ? 23.843 32.372 -12.814 1.00 52.96 39 ARG B N 1
ATOM 2927 C CA . ARG B 1 39 ? 24.070 31.821 -14.151 1.00 53.66 39 ARG B CA 1
ATOM 2928 C C . ARG B 1 39 ? 23.221 32.468 -15.260 1.00 55.57 39 ARG B C 1
ATOM 2929 O O . ARG B 1 39 ? 22.135 33.018 -15.014 1.00 49.15 39 ARG B O 1
ATOM 2937 N N . GLU B 1 40 ? 23.722 32.397 -16.491 1.00 54.24 40 GLU B N 1
ATOM 2938 C CA . GLU B 1 40 ? 23.001 32.965 -17.625 1.00 53.36 40 GLU B CA 1
ATOM 2939 C C . GLU B 1 40 ? 21.681 32.222 -17.869 1.00 50.43 40 GLU B C 1
ATOM 2940 O O . GLU B 1 40 ? 21.624 30.979 -17.845 1.00 43.31 40 GLU B O 1
ATOM 2946 N N . GLY B 1 41 ? 20.613 32.996 -18.081 1.00 52.23 41 GLY B N 1
ATOM 2947 C CA . GLY B 1 41 ? 19.310 32.409 -18.340 1.00 49.50 41 GLY B CA 1
ATOM 2948 C C . GLY B 1 41 ? 18.646 31.847 -17.097 1.00 50.57 41 GLY B C 1
ATOM 2949 O O . GLY B 1 41 ? 17.629 31.155 -17.166 1.00 52.42 41 GLY B O 1
ATOM 2950 N N . GLU B 1 42 ? 19.214 32.145 -15.941 1.00 45.88 42 GLU B N 1
ATOM 2951 C CA . GLU B 1 42 ? 18.638 31.624 -14.710 1.00 45.60 42 GLU B CA 1
ATOM 2952 C C . GLU B 1 42 ? 17.621 32.610 -14.144 1.00 39.80 42 GLU B C 1
ATOM 2953 O O . GLU B 1 42 ? 17.721 33.815 -14.378 1.00 34.10 42 GLU B O 1
ATOM 2959 N N . MET B 1 43 ? 16.643 32.092 -13.408 1.00 38.04 43 MET B N 1
ATOM 2960 C CA . MET B 1 43 ? 15.665 32.956 -12.755 1.00 39.58 43 MET B CA 1
ATOM 2961 C C . MET B 1 43 ? 15.961 32.840 -11.255 1.00 32.51 43 MET B C 1
ATOM 2962 O O . MET B 1 43 ? 15.734 31.790 -10.679 1.00 35.01 43 MET B O 1
ATOM 2967 N N . VAL B 1 44 ? 16.459 33.902 -10.633 1.00 33.73 44 VAL B N 1
ATOM 2968 C CA . VAL B 1 44 ? 16.773 33.819 -9.196 1.00 35.00 44 VAL B CA 1
ATOM 2969 C C . VAL B 1 44 ? 15.830 34.620 -8.306 1.00 35.02 44 VAL B C 1
ATOM 2970 O O . VAL B 1 44 ? 15.518 35.772 -8.608 1.00 34.40 44 VAL B O 1
ATOM 2974 N N . GLY B 1 45 ? 15.397 34.004 -7.208 1.00 32.55 45 GLY B N 1
ATOM 2975 C CA . GLY B 1 45 ? 14.537 34.693 -6.265 1.00 34.64 45 GLY B CA 1
ATOM 2976 C C . GLY B 1 45 ? 15.352 35.172 -5.064 1.00 32.47 45 GLY B C 1
ATOM 2977 O O . GLY B 1 45 ? 16.104 34.403 -4.455 1.00 34.95 45 GLY B O 1
ATOM 2978 N N . LEU B 1 46 ? 15.239 36.448 -4.743 1.00 31.93 46 LEU B N 1
ATOM 2979 C CA . LEU B 1 46 ? 15.934 36.977 -3.591 1.00 32.20 46 LEU B CA 1
ATOM 2980 C C . LEU B 1 46 ? 14.858 36.877 -2.490 1.00 32.68 46 LEU B C 1
ATOM 2981 O O . LEU B 1 46 ? 13.911 37.676 -2.430 1.00 30.83 46 LEU B O 1
ATOM 2986 N N . LEU B 1 47 ? 15.016 35.874 -1.636 1.00 34.50 47 LEU B N 1
ATOM 2987 C CA . LEU B 1 47 ? 14.061 35.614 -0.557 1.00 33.18 47 LEU B CA 1
ATOM 2988 C C . LEU B 1 47 ? 14.556 35.999 0.839 1.00 32.46 47 LEU B C 1
ATOM 2989 O O . LEU B 1 47 ? 15.591 35.502 1.298 1.00 34.60 47 LEU B O 1
ATOM 2994 N N . GLY B 1 48 ? 13.803 36.863 1.513 1.00 29.73 48 GLY B N 1
ATOM 2995 C CA . GLY B 1 48 ? 14.162 37.277 2.857 1.00 29.72 48 GLY B CA 1
ATOM 2996 C C . GLY B 1 48 ? 13.120 38.159 3.545 1.00 31.19 48 GLY B C 1
ATOM 2997 O O . GLY B 1 48 ? 12.165 38.632 2.914 1.00 29.04 48 GLY B O 1
ATOM 2998 N N . PRO B 1 49 ? 13.278 38.398 4.852 1.00 33.59 49 PRO B N 1
ATOM 2999 C CA . PRO B 1 49 ? 12.336 39.241 5.613 1.00 32.13 49 PRO B CA 1
ATOM 3000 C C . PRO B 1 49 ? 12.445 40.681 5.112 1.00 34.16 49 PRO B C 1
ATOM 3001 O O . PRO B 1 49 ? 13.421 41.052 4.459 1.00 32.99 49 PRO B O 1
ATOM 3005 N N . SER B 1 50 ? 11.456 41.498 5.445 1.00 35.31 50 SER B N 1
ATOM 3006 C CA . SER B 1 50 ? 11.495 42.902 5.070 1.00 34.91 50 SER B CA 1
ATOM 3007 C C . SER B 1 50 ? 12.783 43.494 5.648 1.00 34.97 50 SER B C 1
ATOM 3008 O O . SER B 1 50 ? 13.122 43.265 6.828 1.00 31.04 50 SER B O 1
ATOM 3011 N N . GLY B 1 51 ? 13.503 44.237 4.816 1.00 31.51 51 GLY B N 1
ATOM 3012 C CA . GLY B 1 51 ? 14.729 44.882 5.259 1.00 31.78 51 GLY B CA 1
ATOM 3013 C C . GLY B 1 51 ? 15.965 44.008 5.404 1.00 32.47 51 GLY B C 1
ATOM 3014 O O . GLY B 1 51 ? 16.986 44.450 5.937 1.00 36.40 51 GLY B O 1
ATOM 3015 N N . SER B 1 52 ? 15.881 42.778 4.924 1.00 27.80 52 SER B N 1
ATOM 3016 C CA . SER B 1 52 ? 16.981 41.825 5.022 1.00 32.42 52 SER B CA 1
ATOM 3017 C C . SER B 1 52 ? 18.106 42.089 4.025 1.00 35.94 52 SER B C 1
ATOM 3018 O O . SER B 1 52 ? 19.116 41.377 4.035 1.00 32.79 52 SER B O 1
ATOM 3021 N N . GLY B 1 53 ? 17.931 43.096 3.172 1.00 34.77 53 GLY B N 1
ATOM 3022 C CA . GLY B 1 53 ? 18.933 43.375 2.157 1.00 36.33 53 GLY B CA 1
ATOM 3023 C C . GLY B 1 53 ? 18.520 42.911 0.756 1.00 39.30 53 GLY B C 1
ATOM 3024 O O . GLY B 1 53 ? 19.195 43.240 -0.236 1.00 38.24 53 GLY B O 1
ATOM 3025 N N . LYS B 1 54 ? 17.413 42.168 0.645 1.00 33.47 54 LYS B N 1
ATOM 3026 C CA . LYS B 1 54 ? 16.977 41.685 -0.659 1.00 32.84 54 LYS B CA 1
ATOM 3027 C C . LYS B 1 54 ? 16.640 42.798 -1.654 1.00 33.52 54 LYS B C 1
ATOM 3028 O O . LYS B 1 54 ? 16.976 42.702 -2.843 1.00 36.46 54 LYS B O 1
ATOM 3034 N N . THR B 1 55 ? 15.981 43.853 -1.199 1.00 33.93 55 THR B N 1
ATOM 3035 C CA . THR B 1 55 ? 15.618 44.939 -2.113 1.00 36.23 55 THR B CA 1
ATOM 3036 C C . THR B 1 55 ? 16.857 45.758 -2.501 1.00 39.63 55 THR B C 1
ATOM 3037 O O . THR B 1 55 ? 17.045 46.122 -3.682 1.00 36.95 55 THR B O 1
ATOM 3041 N N . THR B 1 56 ? 17.713 46.018 -1.519 1.00 34.28 56 THR B N 1
ATOM 3042 C CA . THR B 1 56 ? 18.941 46.770 -1.775 1.00 36.80 56 THR B CA 1
ATOM 3043 C C . THR B 1 56 ? 19.752 46.034 -2.839 1.00 38.83 56 THR B C 1
ATOM 3044 O O . THR B 1 56 ? 20.272 46.663 -3.759 1.00 38.05 56 THR B O 1
ATOM 3048 N N . ILE B 1 57 ? 19.840 44.704 -2.726 1.00 37.65 57 ILE B N 1
ATOM 3049 C CA . ILE B 1 57 ? 20.575 43.894 -3.704 1.00 39.55 57 ILE B CA 1
ATOM 3050 C C . ILE B 1 57 ? 19.972 44.073 -5.112 1.00 43.70 57 ILE B C 1
ATOM 3051 O O . ILE B 1 57 ? 20.703 44.310 -6.087 1.00 41.72 57 ILE B O 1
ATOM 3056 N N . LEU B 1 58 ? 18.646 43.945 -5.226 1.00 36.25 58 LEU B N 1
ATOM 3057 C CA . LEU B 1 58 ? 17.984 44.130 -6.520 1.00 38.04 58 LEU B CA 1
ATOM 3058 C C . LEU B 1 58 ? 18.345 45.520 -7.071 1.00 36.04 58 LEU B C 1
ATOM 3059 O O . LEU B 1 58 ? 18.701 45.654 -8.249 1.00 40.82 58 LEU B O 1
ATOM 3064 N N . ARG B 1 59 ? 18.269 46.546 -6.219 1.00 37.07 59 ARG B N 1
ATOM 3065 C CA . ARG B 1 59 ? 18.597 47.915 -6.622 1.00 41.22 59 ARG B CA 1
ATOM 3066 C C . ARG B 1 59 ? 20.095 48.087 -6.965 1.00 46.21 59 ARG B C 1
ATOM 3067 O O . ARG B 1 59 ? 20.443 48.926 -7.799 1.00 44.05 59 ARG B O 1
ATOM 3075 N N . LEU B 1 60 ? 20.964 47.295 -6.335 1.00 43.72 60 LEU B N 1
ATOM 3076 C CA . LEU B 1 60 ? 22.408 47.354 -6.623 1.00 48.47 60 LEU B CA 1
ATOM 3077 C C . LEU B 1 60 ? 22.667 46.790 -8.021 1.00 48.61 60 LEU B C 1
ATOM 3078 O O . LEU B 1 60 ? 23.615 47.197 -8.690 1.00 48.98 60 LEU B O 1
ATOM 3083 N N . ILE B 1 61 ? 21.841 45.834 -8.446 1.00 47.72 61 ILE B N 1
ATOM 3084 C CA . ILE B 1 61 ? 21.989 45.244 -9.772 1.00 50.08 61 ILE B CA 1
ATOM 3085 C C . ILE B 1 61 ? 21.479 46.243 -10.822 1.00 52.47 61 ILE B C 1
ATOM 3086 O O . ILE B 1 61 ? 22.009 46.327 -11.942 1.00 50.82 61 ILE B O 1
ATOM 3091 N N . ALA B 1 62 ? 20.452 47.006 -10.452 1.00 49.93 62 ALA B N 1
ATOM 3092 C CA . ALA B 1 62 ? 19.868 47.997 -11.359 1.00 47.78 62 ALA B CA 1
ATOM 3093 C C . ALA B 1 62 ? 20.754 49.231 -11.519 1.00 50.87 62 ALA B C 1
ATOM 3094 O O . ALA B 1 62 ? 20.776 49.867 -12.570 1.00 52.12 62 ALA B O 1
ATOM 3096 N N . GLY B 1 63 ? 21.489 49.571 -10.473 1.00 49.28 63 GLY B N 1
ATOM 3097 C CA . GLY B 1 63 ? 22.333 50.740 -10.537 1.00 48.22 63 GLY B CA 1
ATOM 3098 C C . GLY B 1 63 ? 21.623 51.856 -9.815 1.00 47.57 63 GLY B C 1
ATOM 3099 O O . GLY B 1 63 ? 22.111 52.971 -9.756 1.00 44.35 63 GLY B O 1
ATOM 3100 N N . LEU B 1 64 ? 20.456 51.545 -9.255 1.00 49.74 64 LEU B N 1
ATOM 3101 C CA . LEU B 1 64 ? 19.688 52.541 -8.512 1.00 52.15 64 LEU B CA 1
ATOM 3102 C C . LEU B 1 64 ? 20.410 52.860 -7.210 1.00 52.99 64 LEU B C 1
ATOM 3103 O O . LEU B 1 64 ? 20.174 53.893 -6.595 1.00 51.89 64 LEU B O 1
ATOM 3108 N N . GLU B 1 65 ? 21.292 51.950 -6.803 1.00 55.25 65 GLU B N 1
ATOM 3109 C CA . GLU B 1 65 ? 22.092 52.105 -5.592 1.00 58.41 65 GLU B CA 1
ATOM 3110 C C . GLU B 1 65 ? 23.514 51.727 -5.965 1.00 54.91 65 GLU B C 1
ATOM 3111 O O . GLU B 1 65 ? 23.728 50.945 -6.889 1.00 52.75 65 GLU B O 1
ATOM 3117 N N . ARG B 1 66 ? 24.483 52.275 -5.242 1.00 58.53 66 ARG B N 1
ATOM 3118 C CA . ARG B 1 66 ? 25.879 51.967 -5.512 1.00 59.52 66 ARG B CA 1
ATOM 3119 C C . ARG B 1 66 ? 26.540 51.416 -4.250 1.00 58.05 66 ARG B C 1
ATOM 3120 O O . ARG B 1 66 ? 26.335 51.940 -3.153 1.00 55.78 66 ARG B O 1
ATOM 3128 N N . PRO B 1 67 ? 27.357 50.358 -4.394 1.00 56.78 67 PRO B N 1
ATOM 3129 C CA . PRO B 1 67 ? 28.045 49.740 -3.251 1.00 59.95 67 PRO B CA 1
ATOM 3130 C C . PRO B 1 67 ? 29.113 50.614 -2.592 1.00 60.71 67 PRO B C 1
ATOM 3131 O O . PRO B 1 67 ? 29.835 51.342 -3.270 1.00 61.29 67 PRO B O 1
ATOM 3135 N N . THR B 1 68 ? 29.189 50.545 -1.265 1.00 61.01 68 THR B N 1
ATOM 3136 C CA . THR B 1 68 ? 30.169 51.310 -0.493 1.00 63.07 68 THR B CA 1
ATOM 3137 C C . THR B 1 68 ? 31.525 50.617 -0.622 1.00 64.08 68 THR B C 1
ATOM 3138 O O . THR B 1 68 ? 32.573 51.227 -0.398 1.00 66.77 68 THR B O 1
ATOM 3142 N N . LYS B 1 69 ? 31.481 49.333 -0.966 1.00 64.20 69 LYS B N 1
ATOM 3143 C CA . LYS B 1 69 ? 32.665 48.494 -1.158 1.00 63.02 69 LYS B CA 1
ATOM 3144 C C . LYS B 1 69 ? 32.221 47.300 -1.992 1.00 61.27 69 LYS B C 1
ATOM 3145 O O . LYS B 1 69 ? 31.042 46.937 -1.994 1.00 61.70 69 LYS B O 1
ATOM 3151 N N . GLY B 1 70 ? 33.158 46.683 -2.696 1.00 58.37 70 GLY B N 1
ATOM 3152 C CA . GLY B 1 70 ? 32.812 45.544 -3.523 1.00 55.91 70 GLY B CA 1
ATOM 3153 C C . GLY B 1 70 ? 32.356 45.999 -4.889 1.00 53.07 70 GLY B C 1
ATOM 3154 O O . GLY B 1 70 ? 32.175 47.190 -5.124 1.00 52.42 70 GLY B O 1
ATOM 3155 N N . ASP B 1 71 ? 32.169 45.060 -5.804 1.00 54.58 71 ASP B N 1
ATOM 3156 C CA . ASP B 1 71 ? 31.746 45.426 -7.147 1.00 54.80 71 ASP B CA 1
ATOM 3157 C C . ASP B 1 71 ? 30.655 44.520 -7.701 1.00 52.76 71 ASP B C 1
ATOM 3158 O O . ASP B 1 71 ? 30.470 43.395 -7.239 1.00 49.83 71 ASP B O 1
ATOM 3163 N N . VAL B 1 72 ? 29.943 45.026 -8.705 1.00 55.72 72 VAL B N 1
ATOM 3164 C CA . VAL B 1 72 ? 28.876 44.276 -9.355 1.00 56.01 72 VAL B CA 1
ATOM 3165 C C . VAL B 1 72 ? 29.209 44.057 -10.824 1.00 56.65 72 VAL B C 1
ATOM 3166 O O . VAL B 1 72 ? 29.519 44.997 -11.552 1.00 55.14 72 VAL B O 1
ATOM 3170 N N . TRP B 1 73 ? 29.128 42.806 -11.249 1.00 57.92 73 TRP B N 1
ATOM 3171 C CA . TRP B 1 73 ? 29.430 42.443 -12.616 1.00 58.62 73 TRP B CA 1
ATOM 3172 C C . TRP B 1 73 ? 28.215 41.888 -13.329 1.00 60.30 73 TRP B C 1
ATOM 3173 O O . TRP B 1 73 ? 27.390 41.199 -12.727 1.00 60.64 73 TRP B O 1
ATOM 3184 N N . ILE B 1 74 ? 28.124 42.185 -14.621 1.00 59.93 74 ILE B N 1
ATOM 3185 C CA . ILE B 1 74 ? 27.036 41.714 -15.460 1.00 59.46 74 ILE B CA 1
ATOM 3186 C C . ILE B 1 74 ? 27.616 41.353 -16.826 1.00 61.98 74 ILE B C 1
ATOM 3187 O O . ILE B 1 74 ? 28.163 42.209 -17.518 1.00 62.56 74 ILE B O 1
ATOM 3192 N N . GLY B 1 75 ? 27.492 40.083 -17.201 1.00 63.80 75 GLY B N 1
ATOM 3193 C CA . GLY B 1 75 ? 28.020 39.631 -18.474 1.00 69.73 75 GLY B CA 1
ATOM 3194 C C . GLY B 1 75 ? 29.535 39.753 -18.500 1.00 73.94 75 GLY B C 1
ATOM 3195 O O . GLY B 1 75 ? 30.130 40.054 -19.540 1.00 74.23 75 GLY B O 1
ATOM 3196 N N . GLY B 1 76 ? 30.158 39.519 -17.346 1.00 75.84 76 GLY B N 1
ATOM 3197 C CA . GLY B 1 76 ? 31.604 39.616 -17.237 1.00 75.18 76 GLY B CA 1
ATOM 3198 C C . GLY B 1 76 ? 32.061 41.054 -17.383 1.00 75.11 76 GLY B C 1
ATOM 3199 O O . GLY B 1 76 ? 33.243 41.325 -17.587 1.00 77.00 76 GLY B O 1
ATOM 3200 N N . LYS B 1 77 ? 31.115 41.978 -17.261 1.00 73.05 77 LYS B N 1
ATOM 3201 C CA . LYS B 1 77 ? 31.395 43.398 -17.401 1.00 72.99 77 LYS B CA 1
ATOM 3202 C C . LYS B 1 77 ? 31.211 44.178 -16.096 1.00 72.12 77 LYS B C 1
ATOM 3203 O O . LYS B 1 77 ? 30.093 44.323 -15.599 1.00 71.07 77 LYS B O 1
ATOM 3209 N N . ARG B 1 78 ? 32.316 44.675 -15.548 1.00 69.73 78 ARG B N 1
ATOM 3210 C CA . ARG B 1 78 ? 32.279 45.456 -14.318 1.00 68.33 78 ARG B CA 1
ATOM 3211 C C . ARG B 1 78 ? 31.432 46.706 -14.556 1.00 68.88 78 ARG B C 1
ATOM 3212 O O . ARG B 1 78 ? 31.828 47.596 -15.304 1.00 69.11 78 ARG B O 1
ATOM 3220 N N . VAL B 1 79 ? 30.270 46.779 -13.912 1.00 66.43 79 VAL B N 1
ATOM 3221 C CA . VAL B 1 79 ? 29.373 47.914 -14.106 1.00 64.76 79 VAL B CA 1
ATOM 3222 C C . VAL B 1 79 ? 29.096 48.702 -12.834 1.00 62.86 79 VAL B C 1
ATOM 3223 O O . VAL B 1 79 ? 28.237 49.580 -12.818 1.00 61.04 79 VAL B O 1
ATOM 3227 N N . THR B 1 80 ? 29.834 48.393 -11.774 1.00 61.89 80 THR B N 1
ATOM 3228 C CA . THR B 1 80 ? 29.659 49.051 -10.486 1.00 62.05 80 THR B CA 1
ATOM 3229 C C . THR B 1 80 ? 29.338 50.534 -10.527 1.00 65.20 80 THR B C 1
ATOM 3230 O O . THR B 1 80 ? 28.465 51.003 -9.801 1.00 65.67 80 THR B O 1
ATOM 3234 N N . ASP B 1 81 ? 30.051 51.276 -11.367 1.00 70.05 81 ASP B N 1
ATOM 3235 C CA . ASP B 1 81 ? 29.848 52.715 -11.447 1.00 72.04 81 ASP B CA 1
ATOM 3236 C C . ASP B 1 81 ? 29.032 53.203 -12.643 1.00 72.98 81 ASP B C 1
ATOM 3237 O O . ASP B 1 81 ? 29.040 54.391 -12.970 1.00 72.98 81 ASP B O 1
ATOM 3242 N N . LEU B 1 82 ? 28.305 52.299 -13.285 1.00 72.45 82 LEU B N 1
ATOM 3243 C CA . LEU B 1 82 ? 27.491 52.701 -14.423 1.00 73.59 82 LEU B CA 1
ATOM 3244 C C . LEU B 1 82 ? 26.041 52.907 -13.990 1.00 73.85 82 LEU B C 1
ATOM 3245 O O . LEU B 1 82 ? 25.536 52.180 -13.131 1.00 72.73 82 LEU B O 1
ATOM 3250 N N . PRO B 1 83 ? 25.362 53.924 -14.557 1.00 73.91 83 PRO B N 1
ATOM 3251 C CA . PRO B 1 83 ? 23.961 54.189 -14.207 1.00 72.93 83 PRO B CA 1
ATOM 3252 C C . PRO B 1 83 ? 23.015 53.120 -14.774 1.00 70.69 83 PRO B C 1
ATOM 3253 O O . PRO B 1 83 ? 23.395 52.325 -15.634 1.00 66.78 83 PRO B O 1
ATOM 3257 N N . PRO B 1 84 ? 21.768 53.087 -14.292 1.00 71.08 84 PRO B N 1
ATOM 3258 C CA . PRO B 1 84 ? 20.784 52.107 -14.762 1.00 70.54 84 PRO B CA 1
ATOM 3259 C C . PRO B 1 84 ? 20.673 52.077 -16.283 1.00 70.60 84 PRO B C 1
ATOM 3260 O O . PRO B 1 84 ? 20.662 51.009 -16.900 1.00 68.39 84 PRO B O 1
ATOM 3264 N N . GLN B 1 85 ? 20.583 53.264 -16.875 1.00 71.26 85 GLN B N 1
ATOM 3265 C CA . GLN B 1 85 ? 20.461 53.415 -18.323 1.00 73.01 85 GLN B CA 1
ATOM 3266 C C . GLN B 1 85 ? 21.621 52.741 -19.066 1.00 72.47 85 GLN B C 1
ATOM 3267 O O . GLN B 1 85 ? 21.448 52.227 -20.175 1.00 72.16 85 GLN B O 1
ATOM 3273 N N . LYS B 1 86 ? 22.795 52.748 -18.437 1.00 69.72 86 LYS B N 1
ATOM 3274 C CA . LYS B 1 86 ? 24.009 52.179 -19.012 1.00 66.31 86 LYS B CA 1
ATOM 3275 C C . LYS B 1 86 ? 24.148 50.665 -18.850 1.00 64.45 86 LYS B C 1
ATOM 3276 O O . LYS B 1 86 ? 25.100 50.062 -19.364 1.00 62.35 86 LYS B O 1
ATOM 3282 N N . ARG B 1 87 ? 23.212 50.041 -18.145 1.00 59.09 87 ARG B N 1
ATOM 3283 C CA . ARG B 1 87 ? 23.294 48.599 -17.951 1.00 58.66 87 ARG B CA 1
ATOM 3284 C C . ARG B 1 87 ? 22.307 47.875 -18.851 1.00 59.08 87 ARG B C 1
ATOM 3285 O O . ARG B 1 87 ? 21.293 48.439 -19.263 1.00 60.83 87 ARG B O 1
ATOM 3293 N N . ASN B 1 88 ? 22.610 46.622 -19.162 1.00 60.61 88 ASN B N 1
ATOM 3294 C CA . ASN B 1 88 ? 21.755 45.822 -20.032 1.00 62.64 88 ASN B CA 1
ATOM 3295 C C . ASN B 1 88 ? 20.658 45.157 -19.194 1.00 59.91 88 ASN B C 1
ATOM 3296 O O . ASN B 1 88 ? 20.502 43.933 -19.211 1.00 60.30 88 ASN B O 1
ATOM 3301 N N . VAL B 1 89 ? 19.889 45.971 -18.480 1.00 57.24 89 VAL B N 1
ATOM 3302 C CA . VAL B 1 89 ? 18.840 45.448 -17.607 1.00 54.47 89 VAL B CA 1
ATOM 3303 C C . VAL B 1 89 ? 17.497 46.152 -17.775 1.00 52.69 89 VAL B C 1
ATOM 3304 O O . VAL B 1 89 ? 17.441 47.362 -17.974 1.00 53.24 89 VAL B O 1
ATOM 3308 N N . GLY B 1 90 ? 16.415 45.386 -17.681 1.00 48.70 90 GLY B N 1
ATOM 3309 C CA . GLY B 1 90 ? 15.091 45.964 -17.813 1.00 49.63 90 GLY B CA 1
ATOM 3310 C C . GLY B 1 90 ? 14.368 45.913 -16.479 1.00 48.28 90 GLY B C 1
ATOM 3311 O O . GLY B 1 90 ? 14.549 44.964 -15.728 1.00 46.56 90 GLY B O 1
ATOM 3312 N N . LEU B 1 91 ? 13.545 46.918 -16.192 1.00 47.03 91 LEU B N 1
ATOM 3313 C CA . LEU B 1 91 ? 12.818 46.975 -14.927 1.00 51.01 91 LEU B CA 1
ATOM 3314 C C . LEU B 1 91 ? 11.302 46.764 -14.981 1.00 51.29 91 LEU B C 1
ATOM 3315 O O . LEU B 1 91 ? 10.600 47.376 -15.785 1.00 51.93 91 LEU B O 1
ATOM 3320 N N . VAL B 1 92 ? 10.810 45.893 -14.106 1.00 50.75 92 VAL B N 1
ATOM 3321 C CA . VAL B 1 92 ? 9.374 45.624 -13.967 1.00 52.03 92 VAL B CA 1
ATOM 3322 C C . VAL B 1 92 ? 9.151 45.854 -12.464 1.00 52.29 92 VAL B C 1
ATOM 3323 O O . VAL B 1 92 ? 9.130 44.914 -11.657 1.00 47.14 92 VAL B O 1
ATOM 3327 N N . PHE B 1 93 ? 9.036 47.124 -12.097 1.00 54.52 93 PHE B N 1
ATOM 3328 C CA . PHE B 1 93 ? 8.873 47.524 -10.698 1.00 62.19 93 PHE B CA 1
ATOM 3329 C C . PHE B 1 93 ? 7.468 47.971 -10.311 1.00 67.13 93 PHE B C 1
ATOM 3330 O O . PHE B 1 93 ? 6.677 48.394 -11.155 1.00 66.49 93 PHE B O 1
ATOM 3338 N N . GLN B 1 94 ? 7.174 47.880 -9.016 1.00 74.49 94 GLN B N 1
ATOM 3339 C CA . GLN B 1 94 ? 5.887 48.320 -8.489 1.00 81.86 94 GLN B CA 1
ATOM 3340 C C . GLN B 1 94 ? 6.020 49.846 -8.439 1.00 84.27 94 GLN B C 1
ATOM 3341 O O . GLN B 1 94 ? 5.031 50.579 -8.439 1.00 86.16 94 GLN B O 1
ATOM 3347 N N . ASN B 1 95 ? 7.275 50.294 -8.407 1.00 86.51 95 ASN B N 1
ATOM 3348 C CA . ASN B 1 95 ? 7.660 51.706 -8.359 1.00 88.85 95 ASN B CA 1
ATOM 3349 C C . ASN B 1 95 ? 7.346 52.383 -9.694 1.00 89.65 95 ASN B C 1
ATOM 3350 O O . ASN B 1 95 ? 7.310 53.610 -9.803 1.00 89.73 95 ASN B O 1
ATOM 3355 N N . TYR B 1 96 ? 7.108 51.559 -10.707 1.00 90.02 96 TYR B N 1
ATOM 3356 C CA . TYR B 1 96 ? 6.815 52.023 -12.058 1.00 89.73 96 TYR B CA 1
ATOM 3357 C C . TYR B 1 96 ? 5.354 52.436 -12.248 1.00 87.88 96 TYR B C 1
ATOM 3358 O O . TYR B 1 96 ? 4.569 52.519 -11.297 1.00 89.01 96 TYR B O 1
ATOM 3367 N N . ALA B 1 97 ? 5.005 52.693 -13.499 1.00 81.37 97 ALA B N 1
ATOM 3368 C CA . ALA B 1 97 ? 3.658 53.082 -13.856 1.00 77.44 97 ALA B CA 1
ATOM 3369 C C . ALA B 1 97 ? 3.631 53.205 -15.367 1.00 74.80 97 ALA B C 1
ATOM 3370 O O . ALA B 1 97 ? 4.463 53.899 -15.954 1.00 72.47 97 ALA B O 1
ATOM 3372 N N . LEU B 1 98 ? 2.695 52.505 -15.997 1.00 70.53 98 LEU B N 1
ATOM 3373 C CA . LEU B 1 98 ? 2.566 52.577 -17.439 1.00 65.66 98 LEU B CA 1
ATOM 3374 C C . LEU B 1 98 ? 2.214 54.022 -17.771 1.00 66.03 98 LEU B C 1
ATOM 3375 O O . LEU B 1 98 ? 1.645 54.737 -16.941 1.00 64.24 98 LEU B O 1
ATOM 3380 N N . PHE B 1 99 ? 2.566 54.455 -18.974 1.00 63.62 99 PHE B N 1
ATOM 3381 C CA . PHE B 1 99 ? 2.255 55.803 -19.411 1.00 60.57 99 PHE B CA 1
ATOM 3382 C C . PHE B 1 99 ? 0.771 55.791 -19.743 1.00 60.56 99 PHE B C 1
ATOM 3383 O O . PHE B 1 99 ? 0.349 55.348 -20.811 1.00 57.46 99 PHE B O 1
ATOM 3391 N N . GLN B 1 100 ? -0.009 56.273 -18.786 1.00 56.61 100 GLN B N 1
ATOM 3392 C CA . GLN B 1 100 ? -1.461 56.310 -18.859 1.00 55.06 100 GLN B CA 1
ATOM 3393 C C . GLN B 1 100 ? -2.102 56.967 -20.070 1.00 53.03 100 GLN B C 1
ATOM 3394 O O . GLN B 1 100 ? -3.235 56.649 -20.425 1.00 51.40 100 GLN B O 1
ATOM 3400 N N . HIS B 1 101 ? -1.381 57.870 -20.718 1.00 52.49 101 HIS B N 1
ATOM 3401 C CA . HIS B 1 101 ? -1.947 58.583 -21.853 1.00 52.33 101 HIS B CA 1
ATOM 3402 C C . HIS B 1 101 ? -1.421 58.104 -23.200 1.00 50.54 101 HIS B C 1
ATOM 3403 O O . HIS B 1 101 ? -1.603 58.745 -24.236 1.00 53.76 101 HIS B O 1
ATOM 3410 N N . MET B 1 102 ? -0.799 56.935 -23.163 1.00 47.85 102 MET B N 1
ATOM 3411 C CA . MET B 1 102 ? -0.225 56.301 -24.337 1.00 45.37 102 MET B CA 1
ATOM 3412 C C . MET B 1 102 ? -0.925 54.957 -24.490 1.00 40.14 102 MET B C 1
ATOM 3413 O O . MET B 1 102 ? -1.272 54.317 -23.491 1.00 37.41 102 MET B O 1
ATOM 3418 N N . THR B 1 103 ? -1.128 54.530 -25.727 1.00 35.69 103 THR B N 1
ATOM 3419 C CA . THR B 1 103 ? -1.735 53.235 -25.963 1.00 33.96 103 THR B CA 1
ATOM 3420 C C . THR B 1 103 ? -0.724 52.153 -25.557 1.00 30.91 103 THR B C 1
ATOM 3421 O O . THR B 1 103 ? 0.452 52.422 -25.306 1.00 27.75 103 THR B O 1
ATOM 3425 N N . VAL B 1 104 ? -1.229 50.939 -25.479 1.00 28.27 104 VAL B N 1
ATOM 3426 C CA . VAL B 1 104 ? -0.434 49.790 -25.157 1.00 29.86 104 VAL B CA 1
ATOM 3427 C C . VAL B 1 104 ? 0.705 49.737 -26.165 1.00 30.69 104 VAL B C 1
ATOM 3428 O O . VAL B 1 104 ? 1.880 49.630 -25.787 1.00 32.79 104 VAL B O 1
ATOM 3432 N N . TYR B 1 105 ? 0.376 49.867 -27.441 1.00 29.49 105 TYR B N 1
ATOM 3433 C CA . TYR B 1 105 ? 1.414 49.823 -28.482 1.00 32.21 105 TYR B CA 1
ATOM 3434 C C . TYR B 1 105 ? 2.542 50.816 -28.212 1.00 34.47 105 TYR B C 1
ATOM 3435 O O . TYR B 1 105 ? 3.737 50.491 -28.317 1.00 33.73 105 TYR B O 1
ATOM 3444 N N . ASP B 1 106 ? 2.178 52.042 -27.890 1.00 37.15 106 ASP B N 1
ATOM 3445 C CA . ASP B 1 106 ? 3.201 53.057 -27.673 1.00 42.13 106 ASP B CA 1
ATOM 3446 C C . ASP B 1 106 ? 3.956 52.881 -26.373 1.00 45.43 106 ASP B C 1
ATOM 3447 O O . ASP B 1 106 ? 5.136 53.228 -26.294 1.00 43.73 106 ASP B O 1
ATOM 3452 N N . ASN B 1 107 ? 3.286 52.333 -25.361 1.00 42.54 107 ASN B N 1
ATOM 3453 C CA . ASN B 1 107 ? 3.944 52.080 -24.083 1.00 46.79 107 ASN B CA 1
ATOM 3454 C C . ASN B 1 107 ? 5.064 51.077 -24.311 1.00 47.24 107 ASN B C 1
ATOM 3455 O O . ASN B 1 107 ? 6.173 51.247 -23.807 1.00 47.77 107 ASN B O 1
ATOM 3460 N N . VAL B 1 108 ? 4.757 50.037 -25.087 1.00 45.52 108 VAL B N 1
ATOM 3461 C CA . VAL B 1 108 ? 5.715 48.975 -25.389 1.00 46.30 108 VAL B CA 1
ATOM 3462 C C . VAL B 1 108 ? 6.842 49.344 -26.356 1.00 49.03 108 VAL B C 1
ATOM 3463 O O . VAL B 1 108 ? 7.930 48.785 -26.261 1.00 49.24 108 VAL B O 1
ATOM 3467 N N . SER B 1 109 ? 6.600 50.278 -27.274 1.00 50.47 109 SER B N 1
ATOM 3468 C CA . SER B 1 109 ? 7.633 50.649 -28.240 1.00 52.29 109 SER B CA 1
ATOM 3469 C C . SER B 1 109 ? 8.653 51.606 -27.631 1.00 57.16 109 SER B C 1
ATOM 3470 O O . SER B 1 109 ? 9.756 51.766 -28.151 1.00 53.42 109 SER B O 1
ATOM 3473 N N . PHE B 1 110 ? 8.275 52.218 -26.514 1.00 61.39 110 PHE B N 1
ATOM 3474 C CA . PHE B 1 110 ? 9.124 53.160 -25.779 1.00 67.76 110 PHE B CA 1
ATOM 3475 C C . PHE B 1 110 ? 10.626 52.806 -25.745 1.00 67.92 110 PHE B C 1
ATOM 3476 O O . PHE B 1 110 ? 11.476 53.629 -26.085 1.00 69.52 110 PHE B O 1
ATOM 3484 N N . GLY B 1 111 ? 10.950 51.587 -25.327 1.00 68.95 111 GLY B N 1
ATOM 3485 C CA . GLY B 1 111 ? 12.345 51.171 -25.247 1.00 68.62 111 GLY B CA 1
ATOM 3486 C C . GLY B 1 111 ? 13.099 51.109 -26.566 1.00 70.01 111 GLY B C 1
ATOM 3487 O O . GLY B 1 111 ? 14.220 51.606 -26.674 1.00 69.60 111 GLY B O 1
ATOM 3488 N N . LEU B 1 112 ? 12.496 50.478 -27.566 1.00 68.89 112 LEU B N 1
ATOM 3489 C CA . LEU B 1 112 ? 13.110 50.364 -28.884 1.00 69.96 112 LEU B CA 1
ATOM 3490 C C . LEU B 1 112 ? 13.292 51.766 -29.453 1.00 71.12 112 LEU B C 1
ATOM 3491 O O . LEU B 1 112 ? 14.197 52.028 -30.260 1.00 70.36 112 LEU B O 1
ATOM 3496 N N . ARG B 1 113 ? 12.408 52.655 -29.018 1.00 70.68 113 ARG B N 1
ATOM 3497 C CA . ARG B 1 113 ? 12.396 54.044 -29.447 1.00 72.53 113 ARG B CA 1
ATOM 3498 C C . ARG B 1 113 ? 13.709 54.757 -29.172 1.00 70.97 113 ARG B C 1
ATOM 3499 O O . ARG B 1 113 ? 14.001 55.768 -29.803 1.00 73.82 113 ARG B O 1
ATOM 3507 N N . GLU B 1 114 ? 14.515 54.243 -28.249 1.00 68.83 114 GLU B N 1
ATOM 3508 C CA . GLU B 1 114 ? 15.771 54.913 -27.954 1.00 66.27 114 GLU B CA 1
ATOM 3509 C C . GLU B 1 114 ? 17.018 54.224 -28.483 1.00 64.29 114 GLU B C 1
ATOM 3510 O O . GLU B 1 114 ? 18.105 54.782 -28.416 1.00 64.39 114 GLU B O 1
ATOM 3516 N N . LYS B 1 115 ? 16.876 53.015 -29.011 1.00 62.77 115 LYS B N 1
ATOM 3517 C CA . LYS B 1 115 ? 18.032 52.316 -29.559 1.00 63.05 115 LYS B CA 1
ATOM 3518 C C . LYS B 1 115 ? 18.265 52.736 -31.017 1.00 61.55 115 LYS B C 1
ATOM 3519 O O . LYS B 1 115 ? 19.034 52.102 -31.747 1.00 63.25 115 LYS B O 1
ATOM 3525 N N . ARG B 1 116 ? 17.599 53.816 -31.419 1.00 58.22 116 ARG B N 1
ATOM 3526 C CA . ARG B 1 116 ? 17.689 54.353 -32.775 1.00 55.97 116 ARG B CA 1
ATOM 3527 C C . ARG B 1 116 ? 17.254 53.343 -33.841 1.00 53.46 116 ARG B C 1
ATOM 3528 O O . ARG B 1 116 ? 17.603 53.471 -35.014 1.00 48.22 116 ARG B O 1
ATOM 3536 N N . VAL B 1 117 ? 16.484 52.344 -33.417 1.00 48.55 117 VAL B N 1
ATOM 3537 C CA . VAL B 1 117 ? 15.980 51.323 -34.328 1.00 46.62 117 VAL B CA 1
ATOM 3538 C C . VAL B 1 117 ? 15.069 52.009 -35.345 1.00 46.99 117 VAL B C 1
ATOM 3539 O O . VAL B 1 117 ? 14.196 52.784 -34.962 1.00 43.34 117 VAL B O 1
ATOM 3543 N N . PRO B 1 118 ? 15.276 51.753 -36.650 1.00 39.35 118 PRO B N 1
ATOM 3544 C CA . PRO B 1 118 ? 14.442 52.365 -37.691 1.00 41.41 118 PRO B CA 1
ATOM 3545 C C . PRO B 1 118 ? 12.974 51.979 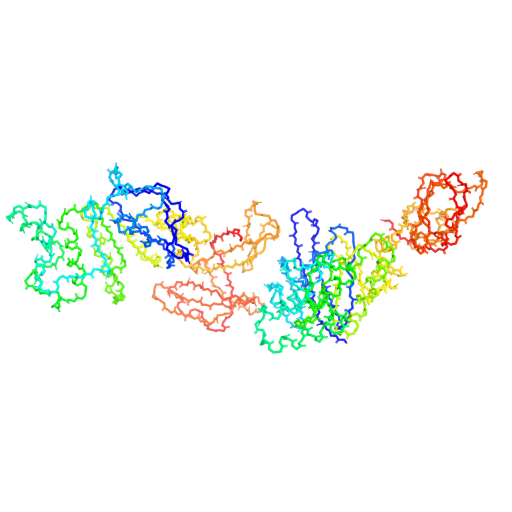-37.501 1.00 37.73 118 PRO B C 1
ATOM 3546 O O . PRO B 1 118 ? 12.667 50.917 -36.951 1.00 38.73 118 PRO B O 1
ATOM 3550 N N . LYS B 1 119 ? 12.068 52.813 -38.002 1.00 40.39 119 LYS B N 1
ATOM 3551 C CA . LYS B 1 119 ? 10.634 52.552 -37.845 1.00 40.50 119 LYS B CA 1
ATOM 3552 C C . LYS B 1 119 ? 10.124 51.156 -38.166 1.00 39.62 119 LYS B C 1
ATOM 3553 O O . LYS B 1 119 ? 9.415 50.560 -37.353 1.00 40.23 119 LYS B O 1
ATOM 3559 N N . ASP B 1 120 ? 10.444 50.627 -39.344 1.00 37.66 120 ASP B N 1
ATOM 3560 C CA . ASP B 1 120 ? 9.961 49.295 -39.699 1.00 38.31 120 ASP B CA 1
ATOM 3561 C C . ASP B 1 120 ? 10.300 48.193 -38.716 1.00 37.33 120 ASP B C 1
ATOM 3562 O O . ASP B 1 120 ? 9.447 47.342 -38.403 1.00 32.99 120 ASP B O 1
ATOM 3567 N N . GLU B 1 121 ? 11.553 48.192 -38.268 1.00 36.08 121 GLU B N 1
ATOM 3568 C CA . GLU B 1 121 ? 12.035 47.180 -37.335 1.00 34.94 121 GLU B CA 1
ATOM 3569 C C . GLU B 1 121 ? 11.456 47.404 -35.919 1.00 32.29 121 GLU B C 1
ATOM 3570 O O . GLU B 1 121 ? 11.167 46.455 -35.213 1.00 29.28 121 GLU B O 1
ATOM 3576 N N . MET B 1 122 ? 11.288 48.657 -35.512 1.00 36.85 122 MET B N 1
ATOM 3577 C CA . MET B 1 122 ? 10.696 48.918 -34.196 1.00 36.64 122 MET B CA 1
ATOM 3578 C C . MET B 1 122 ? 9.305 48.310 -34.173 1.00 36.94 122 MET B C 1
ATOM 3579 O O . MET B 1 122 ? 8.910 47.627 -33.220 1.00 37.99 122 MET B O 1
ATOM 3584 N N . ASP B 1 123 ? 8.565 48.545 -35.249 1.00 39.24 123 ASP B N 1
ATOM 3585 C CA . ASP B 1 123 ? 7.208 48.041 -35.411 1.00 38.74 123 ASP B CA 1
ATOM 3586 C C . ASP B 1 123 ? 7.063 46.550 -35.348 1.00 38.37 123 ASP B C 1
ATOM 3587 O O . ASP B 1 123 ? 6.156 46.035 -34.697 1.00 37.19 123 ASP B O 1
ATOM 3592 N N . ALA B 1 124 ? 7.933 45.840 -36.058 1.00 37.15 124 ALA B N 1
ATOM 3593 C CA . ALA B 1 124 ? 7.899 44.386 -36.057 1.00 32.99 124 ALA B CA 1
ATOM 3594 C C . ALA B 1 124 ? 8.227 43.828 -34.666 1.00 33.08 124 ALA B C 1
ATOM 3595 O O . ALA B 1 124 ? 7.667 42.810 -34.249 1.00 33.38 124 ALA B O 1
ATOM 3597 N N . ARG B 1 125 ? 9.137 44.499 -33.966 1.00 34.56 125 ARG B N 1
ATOM 3598 C CA . ARG B 1 125 ? 9.568 44.085 -32.623 1.00 37.34 125 ARG B CA 1
ATOM 3599 C C . ARG B 1 125 ? 8.357 44.202 -31.692 1.00 37.88 125 ARG B C 1
ATOM 3600 O O . ARG B 1 125 ? 8.051 43.294 -30.911 1.00 36.64 125 ARG B O 1
ATOM 3608 N N . VAL B 1 126 ? 7.671 45.339 -31.781 1.00 36.30 126 VAL B N 1
ATOM 3609 C CA . VAL B 1 126 ? 6.502 45.579 -30.930 1.00 35.51 126 VAL B CA 1
ATOM 3610 C C . VAL B 1 126 ? 5.392 44.586 -31.192 1.00 35.23 126 VAL B C 1
ATOM 3611 O O . VAL B 1 126 ? 4.860 43.973 -30.259 1.00 35.97 126 VAL B O 1
ATOM 3615 N N . ARG B 1 127 ? 5.054 44.385 -32.458 1.00 34.36 127 ARG B N 1
ATOM 3616 C CA . ARG B 1 127 ? 3.989 43.457 -32.776 1.00 39.43 127 ARG B CA 1
ATOM 3617 C C . ARG B 1 127 ? 4.344 42.071 -32.309 1.00 40.93 127 ARG B C 1
ATOM 3618 O O . ARG B 1 127 ? 3.470 41.289 -31.915 1.00 42.41 127 ARG B O 1
ATOM 3626 N N . GLU B 1 128 ? 5.641 41.782 -32.339 1.00 42.64 128 GLU B N 1
ATOM 3627 C CA . GLU B 1 128 ? 6.161 40.497 -31.909 1.00 44.22 128 GLU B CA 1
ATOM 3628 C C . GLU B 1 128 ? 5.823 40.293 -30.430 1.00 39.02 128 GLU B C 1
ATOM 3629 O O . GLU B 1 128 ? 5.259 39.277 -30.049 1.00 37.12 128 GLU B O 1
ATOM 3635 N N . LEU B 1 129 ? 6.202 41.267 -29.608 1.00 39.78 129 LEU B N 1
ATOM 3636 C CA . LEU B 1 129 ? 5.962 41.198 -28.172 1.00 40.17 129 LEU B CA 1
ATOM 3637 C C . LEU B 1 129 ? 4.473 41.147 -27.828 1.00 39.70 129 LEU B C 1
ATOM 3638 O O . LEU B 1 129 ? 4.047 40.346 -26.991 1.00 38.40 129 LEU B O 1
ATOM 3643 N N . LEU B 1 130 ? 3.679 41.984 -28.489 1.00 38.97 130 LEU B N 1
ATOM 3644 C CA . LEU B 1 130 ? 2.242 42.020 -28.211 1.00 42.52 130 LEU B CA 1
ATOM 3645 C C . LEU B 1 130 ? 1.53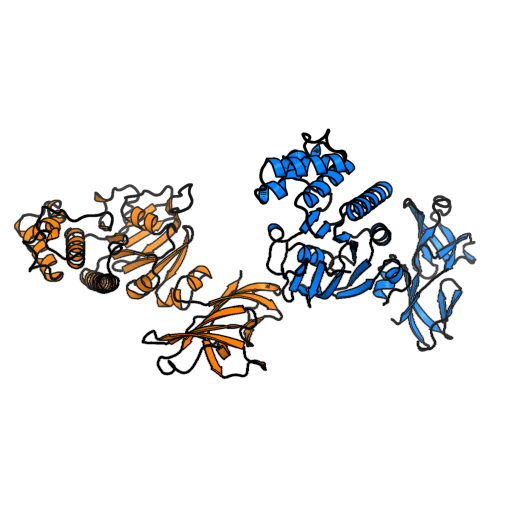7 40.691 -28.475 1.00 44.58 130 LEU B C 1
ATOM 3646 O O . LEU B 1 130 ? 0.691 40.271 -27.682 1.00 46.66 130 LEU B O 1
ATOM 3651 N N . ARG B 1 131 ? 1.864 40.020 -29.577 1.00 45.60 131 ARG B N 1
ATOM 3652 C CA . ARG B 1 131 ? 1.222 38.747 -29.852 1.00 46.93 131 ARG B CA 1
ATOM 3653 C C . ARG B 1 131 ? 1.734 37.697 -28.884 1.00 49.37 131 ARG B C 1
ATOM 3654 O O . ARG B 1 131 ? 0.957 36.881 -28.383 1.00 48.06 131 ARG B O 1
ATOM 3662 N N . PHE B 1 132 ? 3.030 37.713 -28.594 1.00 45.89 132 PHE B N 1
ATOM 3663 C CA . PHE B 1 132 ? 3.538 36.717 -27.665 1.00 48.54 132 PHE B CA 1
ATOM 3664 C C . PHE B 1 132 ? 2.816 36.823 -26.331 1.00 45.71 132 PHE B C 1
ATOM 3665 O O . PHE B 1 132 ? 2.423 35.817 -25.751 1.00 46.51 132 PHE B O 1
ATOM 3673 N N . MET B 1 133 ? 2.635 38.047 -25.850 1.00 46.12 133 MET B N 1
ATOM 3674 C CA . MET B 1 133 ? 1.968 38.235 -24.575 1.00 45.48 133 MET B CA 1
ATOM 3675 C C . MET B 1 133 ? 0.453 38.389 -24.557 1.00 44.58 133 MET B C 1
ATOM 3676 O O . MET B 1 133 ? -0.118 38.846 -23.574 1.00 46.32 133 MET B O 1
ATOM 3681 N N . ARG B 1 134 ? -0.197 37.968 -25.632 1.00 43.74 134 ARG B N 1
ATOM 3682 C CA . ARG B 1 134 ? -1.647 38.016 -25.701 1.00 44.70 134 ARG B CA 1
ATOM 3683 C C . ARG B 1 134 ? -2.199 39.416 -25.443 1.00 41.02 134 ARG B C 1
ATOM 3684 O O . ARG B 1 134 ? -3.169 39.576 -24.702 1.00 40.96 134 ARG B O 1
ATOM 3692 N N . LEU B 1 135 ? -1.566 40.423 -26.034 1.00 36.72 135 LEU B N 1
ATOM 3693 C CA . LEU B 1 135 ? -2.005 41.810 -25.890 1.00 34.11 135 LEU B CA 1
ATOM 3694 C C . LEU B 1 135 ? -2.319 42.436 -27.238 1.00 30.68 135 LEU B C 1
ATOM 3695 O O . LEU B 1 135 ? -2.374 43.666 -27.349 1.00 36.72 135 LEU B O 1
ATOM 3700 N N . GLU B 1 136 ? -2.495 41.613 -28.267 1.00 34.71 136 GLU B N 1
ATOM 3701 C CA . GLU B 1 136 ? -2.795 42.166 -29.591 1.00 39.65 136 GLU B CA 1
ATOM 3702 C C . GLU B 1 136 ? -4.179 42.841 -29.579 1.00 39.53 136 GLU B C 1
ATOM 3703 O O . GLU B 1 136 ? -4.339 43.967 -30.066 1.00 38.01 136 GLU B O 1
ATOM 3709 N N . SER B 1 137 ? -5.173 42.171 -29.008 1.00 38.62 137 SER B N 1
ATOM 3710 C CA . SER B 1 137 ? -6.501 42.763 -28.962 1.00 41.89 137 SER B CA 1
ATOM 3711 C C . SER B 1 137 ? -6.534 44.040 -28.105 1.00 39.26 137 SER B C 1
ATOM 3712 O O . SER B 1 137 ? -7.533 44.749 -28.094 1.00 37.75 137 SER B O 1
ATOM 3715 N N . TYR B 1 138 ? -5.436 44.348 -27.416 1.00 36.57 138 TYR B N 1
ATOM 3716 C CA . TYR B 1 138 ? -5.387 45.554 -26.580 1.00 33.24 138 TYR B CA 1
ATOM 3717 C C . TYR B 1 138 ? -4.409 46.629 -27.038 1.00 31.15 138 TYR B C 1
ATOM 3718 O O . TYR B 1 138 ? -4.245 47.643 -26.356 1.00 28.08 138 TYR B O 1
ATOM 3727 N N . ALA B 1 139 ? -3.801 46.438 -28.216 1.00 32.05 139 ALA B N 1
ATOM 3728 C CA . ALA B 1 139 ? -2.814 47.388 -28.763 1.00 31.52 139 ALA B CA 1
ATOM 3729 C C . ALA B 1 139 ? -3.264 48.852 -28.803 1.00 28.91 139 ALA B C 1
ATOM 3730 O O . ALA B 1 139 ? -2.495 49.769 -28.456 1.00 28.86 139 ALA B O 1
ATOM 3732 N N . ASN B 1 140 ? -4.489 49.075 -29.262 1.00 30.81 140 ASN B N 1
ATOM 3733 C CA . ASN B 1 140 ? -5.004 50.443 -29.353 1.00 32.68 140 ASN B CA 1
ATOM 3734 C C . ASN B 1 140 ? -5.779 50.901 -28.123 1.00 30.88 140 ASN B C 1
ATOM 3735 O O . ASN B 1 140 ? -6.482 51.916 -28.170 1.00 30.33 140 ASN B O 1
ATOM 3740 N N . ARG B 1 141 ? -5.621 50.194 -27.010 1.00 27.80 141 ARG B N 1
ATOM 3741 C CA . ARG B 1 141 ? -6.305 50.588 -25.775 1.00 27.73 141 ARG B CA 1
ATOM 3742 C C . ARG B 1 141 ? -5.330 51.355 -24.869 1.00 29.88 141 ARG B C 1
ATOM 3743 O O . ARG B 1 141 ? -4.109 51.235 -25.010 1.00 30.64 141 ARG B O 1
ATOM 3751 N N . PHE B 1 142 ? -5.857 52.152 -23.947 1.00 31.75 142 PHE B N 1
ATOM 3752 C CA . PHE B 1 142 ? -5.015 52.872 -22.992 1.00 34.95 142 PHE B CA 1
ATOM 3753 C C . PHE B 1 142 ? -5.000 52.058 -21.698 1.00 35.27 142 PHE B C 1
ATOM 3754 O O . PHE B 1 142 ? -5.947 51.334 -21.424 1.00 34.49 142 PHE B O 1
ATOM 3762 N N . PRO B 1 143 ? -3.941 52.184 -20.879 1.00 33.41 143 PRO B N 1
ATOM 3763 C CA . PRO B 1 143 ? -3.821 51.443 -19.615 1.00 35.08 143 PRO B CA 1
ATOM 3764 C C . PRO B 1 143 ? -5.075 51.391 -18.726 1.00 36.49 143 PRO B C 1
ATOM 3765 O O . PRO B 1 143 ? -5.408 50.331 -18.197 1.00 38.23 143 PRO B O 1
ATOM 3769 N N . HIS B 1 144 ? -5.788 52.510 -18.584 1.00 37.38 144 HIS B N 1
ATOM 3770 C CA . HIS B 1 144 ? -6.982 52.530 -17.736 1.00 37.28 144 HIS B CA 1
ATOM 3771 C C . HIS B 1 144 ? -8.115 51.630 -18.248 1.00 36.90 144 HIS B C 1
ATOM 3772 O O . HIS B 1 144 ? -9.047 51.309 -17.507 1.00 37.77 144 HIS B O 1
ATOM 3779 N N . GLU B 1 145 ? -8.031 51.216 -19.507 1.00 33.52 145 GLU B N 1
ATOM 3780 C CA . GLU B 1 145 ? -9.054 50.364 -20.119 1.00 34.10 145 GLU B CA 1
ATOM 3781 C C . GLU B 1 145 ? -8.831 48.878 -19.867 1.00 36.53 145 GLU B C 1
ATOM 3782 O O . GLU B 1 145 ? -9.696 48.046 -20.176 1.00 35.22 145 GLU B O 1
ATOM 3788 N N . LEU B 1 146 ? -7.678 48.560 -19.290 1.00 35.38 146 LEU B N 1
ATOM 3789 C CA . LEU B 1 146 ? -7.275 47.191 -19.015 1.00 36.89 146 LEU B CA 1
ATOM 3790 C C . LEU B 1 146 ? -7.351 46.819 -17.538 1.00 34.62 146 LEU B C 1
ATOM 3791 O O . LEU B 1 146 ? -7.366 47.689 -16.676 1.00 36.84 146 LEU B O 1
ATOM 3796 N N . SER B 1 147 ? -7.405 45.519 -17.257 1.00 39.22 147 SER B N 1
ATOM 3797 C CA . SER B 1 147 ? -7.407 45.028 -15.880 1.00 39.14 147 SER B CA 1
ATOM 3798 C C . SER B 1 147 ? -5.968 45.173 -15.378 1.00 41.89 147 SER B C 1
ATOM 3799 O O . SER B 1 147 ? -5.030 45.332 -16.172 1.00 36.96 147 SER B O 1
ATOM 3802 N N . GLY B 1 148 ? -5.793 45.122 -14.062 1.00 47.39 148 GLY B N 1
ATOM 3803 C CA . GLY B 1 148 ? -4.454 45.218 -13.497 1.00 45.94 148 GLY B CA 1
ATOM 3804 C C . GLY B 1 148 ? -3.599 44.099 -14.070 1.00 45.98 148 GLY B C 1
ATOM 3805 O O . GLY B 1 148 ? -2.428 44.297 -14.402 1.00 47.50 148 GLY B O 1
ATOM 3806 N N . GLY B 1 149 ? -4.197 42.919 -14.212 1.00 44.35 149 GLY B N 1
ATOM 3807 C CA . GLY B 1 149 ? -3.471 41.783 -14.758 1.00 41.37 149 GLY B CA 1
ATOM 3808 C C . GLY B 1 149 ? -2.904 42.100 -16.125 1.00 43.61 149 GLY B C 1
ATOM 3809 O O . GLY B 1 149 ? -1.722 41.844 -16.391 1.00 41.41 149 GLY B O 1
ATOM 3810 N N . GLN B 1 150 ? -3.744 42.648 -17.003 1.00 38.20 150 GLN B N 1
ATOM 3811 C CA . GLN B 1 150 ? -3.290 43.004 -18.345 1.00 38.23 150 GLN B CA 1
ATOM 3812 C C . GLN B 1 150 ? -2.255 44.127 -18.280 1.00 34.75 150 GLN B C 1
ATOM 3813 O O . GLN B 1 150 ? -1.316 44.145 -19.064 1.00 36.80 150 GLN B O 1
ATOM 3819 N N . GLN B 1 151 ? -2.404 45.057 -17.341 1.00 36.03 151 GLN B N 1
ATOM 3820 C CA . GLN B 1 151 ? -1.436 46.147 -17.229 1.00 35.24 151 GLN B CA 1
ATOM 3821 C C . GLN B 1 151 ? -0.034 45.640 -16.892 1.00 35.82 151 GLN B C 1
ATOM 3822 O O . GLN B 1 151 ? 0.961 46.246 -17.300 1.00 34.17 151 GLN B O 1
ATOM 3828 N N . GLN B 1 152 ? 0.044 44.549 -16.129 1.00 37.19 152 GLN B N 1
ATOM 3829 C CA . GLN B 1 152 ? 1.348 43.952 -15.780 1.00 37.70 152 GLN B CA 1
ATOM 3830 C C . GLN B 1 152 ? 1.937 43.288 -17.027 1.00 37.28 152 GLN B C 1
ATOM 3831 O O . GLN B 1 152 ? 3.146 43.295 -17.225 1.00 38.95 152 GLN B O 1
ATOM 3837 N N . ARG B 1 153 ? 1.093 42.694 -17.865 1.00 37.86 153 ARG B N 1
ATOM 3838 C CA . ARG B 1 153 ? 1.632 42.088 -19.075 1.00 39.42 153 ARG B CA 1
ATOM 3839 C C . ARG B 1 153 ? 2.243 43.190 -19.950 1.00 39.50 153 ARG B C 1
ATOM 3840 O O . ARG B 1 153 ? 3.287 42.995 -20.587 1.00 41.00 153 ARG B O 1
ATOM 3848 N N . VAL B 1 154 ? 1.621 44.362 -19.964 1.00 35.96 154 VAL B N 1
ATOM 3849 C CA . VAL B 1 154 ? 2.131 45.463 -20.777 1.00 33.62 154 VAL B CA 1
ATOM 3850 C C . VAL B 1 154 ? 3.463 45.974 -20.223 1.00 35.78 154 VAL B C 1
ATOM 3851 O O . VAL B 1 154 ? 4.377 46.285 -20.976 1.00 32.38 154 VAL B O 1
ATOM 3855 N N . ALA B 1 155 ? 3.577 46.038 -18.901 1.00 34.94 155 ALA B N 1
ATOM 3856 C CA . ALA B 1 155 ? 4.803 46.504 -18.263 1.00 35.46 155 ALA B CA 1
ATOM 3857 C C . ALA B 1 155 ? 5.957 45.547 -18.587 1.00 33.61 155 ALA B C 1
ATOM 3858 O O . ALA B 1 155 ? 7.086 45.971 -18.848 1.00 40.35 155 ALA B O 1
ATOM 3860 N N . LEU B 1 156 ? 5.684 44.251 -18.573 1.00 35.13 156 LEU B N 1
ATOM 3861 C CA . LEU B 1 156 ? 6.728 43.284 -18.898 1.00 36.41 156 LEU B CA 1
ATOM 3862 C C . LEU B 1 156 ? 7.122 43.440 -20.378 1.00 39.99 156 LEU B C 1
ATOM 3863 O O . LEU B 1 156 ? 8.302 43.300 -20.733 1.00 37.92 156 LEU B O 1
ATOM 3868 N N . ALA B 1 157 ? 6.153 43.756 -21.240 1.00 37.16 157 ALA B N 1
ATOM 3869 C CA . ALA B 1 157 ? 6.454 43.938 -22.670 1.00 37.17 157 ALA B CA 1
ATOM 3870 C C . ALA B 1 157 ? 7.373 45.160 -22.894 1.00 36.86 157 ALA B C 1
ATOM 3871 O O . ALA B 1 157 ? 8.345 45.088 -23.661 1.00 39.65 157 ALA B O 1
ATOM 3873 N N . ARG B 1 158 ? 7.057 46.269 -22.226 1.00 35.50 158 ARG B N 1
ATOM 3874 C CA . ARG B 1 158 ? 7.847 47.507 -22.298 1.00 38.85 158 ARG B CA 1
ATOM 3875 C C . ARG B 1 158 ? 9.278 47.254 -21.851 1.00 39.14 158 ARG B C 1
ATOM 3876 O O . ARG B 1 158 ? 10.222 47.688 -22.499 1.00 40.38 158 ARG B O 1
ATOM 3884 N N . ALA B 1 159 ? 9.432 46.556 -20.731 1.00 40.10 159 ALA B N 1
ATOM 3885 C CA . ALA B 1 159 ? 10.758 46.254 -20.194 1.00 41.04 159 ALA B CA 1
ATOM 3886 C C . ALA B 1 159 ? 11.571 45.391 -21.146 1.00 41.41 159 ALA B C 1
ATOM 3887 O O . ALA B 1 159 ? 12.775 45.588 -21.276 1.00 42.79 159 ALA B O 1
ATOM 3889 N N . LEU B 1 160 ? 10.911 44.453 -21.823 1.00 37.82 160 LEU B N 1
ATOM 3890 C CA . LEU B 1 160 ? 11.588 43.540 -22.731 1.00 41.50 160 LEU B CA 1
ATOM 3891 C C . LEU B 1 160 ? 11.890 44.036 -24.130 1.00 46.65 160 LEU B C 1
ATOM 3892 O O . LEU B 1 160 ? 12.803 43.524 -24.791 1.00 42.45 160 LEU B O 1
ATOM 3897 N N . ALA B 1 161 ? 11.118 45.013 -24.589 1.00 48.98 161 ALA B N 1
ATOM 3898 C CA . ALA B 1 161 ? 11.290 45.543 -25.939 1.00 51.57 161 ALA B CA 1
ATOM 3899 C C . ALA B 1 161 ? 12.744 45.673 -26.411 1.00 52.14 161 ALA B C 1
ATOM 3900 O O . ALA B 1 161 ? 13.109 45.110 -27.451 1.00 49.55 161 ALA B O 1
ATOM 3902 N N . PRO B 1 162 ? 13.584 46.413 -25.660 1.00 49.71 162 PRO B N 1
ATOM 3903 C CA . PRO B 1 162 ? 14.998 46.643 -25.969 1.00 51.45 162 PRO B CA 1
ATOM 3904 C C . PRO B 1 162 ? 15.885 45.410 -25.906 1.00 52.51 162 PRO B C 1
ATOM 3905 O O . PRO B 1 162 ? 17.077 45.496 -26.197 1.00 56.54 162 PRO B O 1
ATOM 3909 N N . ARG B 1 163 ? 15.320 44.273 -25.508 1.00 50.94 163 ARG B N 1
ATOM 3910 C CA . ARG B 1 163 ? 16.083 43.031 -25.426 1.00 53.81 163 ARG B CA 1
ATOM 3911 C C . ARG B 1 163 ? 17.120 43.110 -24.284 1.00 55.46 163 ARG B C 1
ATOM 3912 O O . ARG B 1 163 ? 18.315 42.889 -24.497 1.00 52.90 163 ARG B O 1
ATOM 3920 N N . PRO B 1 164 ? 16.675 43.439 -23.054 1.00 52.36 164 PRO B N 1
ATOM 3921 C CA . PRO B 1 164 ? 17.617 43.534 -21.925 1.00 49.45 164 PRO B CA 1
ATOM 3922 C C . PRO B 1 164 ? 18.330 42.225 -21.648 1.00 41.93 164 PRO B C 1
ATOM 3923 O O . PRO B 1 164 ? 17.819 41.148 -21.955 1.00 40.43 164 PRO B O 1
ATOM 3927 N N . GLN B 1 165 ? 19.512 42.326 -21.055 1.00 46.37 165 GLN B N 1
ATOM 3928 C CA . GLN B 1 165 ? 20.301 41.148 -20.697 1.00 47.36 165 GLN B CA 1
ATOM 3929 C C . GLN B 1 165 ? 19.726 40.590 -19.388 1.00 44.33 165 GLN B C 1
ATOM 3930 O O . GLN B 1 165 ? 19.609 39.369 -19.197 1.00 45.72 165 GLN B O 1
ATOM 3936 N N . VAL B 1 166 ? 19.397 41.514 -18.491 1.00 45.80 166 VAL B N 1
ATOM 3937 C CA . VAL B 1 166 ? 18.849 41.170 -17.185 1.00 41.86 166 VAL B CA 1
ATOM 3938 C C . VAL B 1 166 ? 17.462 41.778 -16.977 1.00 39.34 166 VAL B C 1
ATOM 3939 O O . VAL B 1 166 ? 17.188 42.906 -17.366 1.00 44.13 166 VAL B O 1
ATOM 3943 N N . LEU B 1 167 ? 16.596 40.996 -16.343 1.00 40.57 167 LEU B N 1
ATOM 3944 C CA . LEU B 1 167 ? 15.234 41.399 -16.052 1.00 39.98 167 LEU B CA 1
ATOM 3945 C C . LEU B 1 167 ? 15.097 41.421 -14.510 1.00 33.61 167 LEU B C 1
ATOM 3946 O O . LEU B 1 167 ? 15.369 40.407 -13.854 1.00 38.77 167 LEU B O 1
ATOM 3951 N N . LEU B 1 168 ? 14.724 42.573 -13.956 1.00 30.50 168 LEU B N 1
ATOM 3952 C CA . LEU B 1 168 ? 14.552 42.730 -12.506 1.00 32.22 168 LEU B CA 1
ATOM 3953 C C . LEU B 1 168 ? 13.100 42.994 -12.073 1.00 36.85 168 LEU B C 1
ATOM 3954 O O . LEU B 1 168 ? 12.462 43.943 -12.551 1.00 38.83 168 LEU B O 1
ATOM 3959 N N . PHE B 1 169 ? 12.585 42.191 -11.136 1.00 35.93 169 PHE B N 1
ATOM 3960 C CA . PHE B 1 169 ? 11.202 42.385 -10.660 1.00 38.74 169 PHE B CA 1
ATOM 3961 C C . PHE B 1 169 ? 11.195 42.814 -9.196 1.00 39.43 169 PHE B C 1
ATOM 3962 O O . PHE B 1 169 ? 11.749 42.114 -8.356 1.00 37.75 169 PHE B O 1
ATOM 3970 N N . ASP B 1 170 ? 10.601 43.959 -8.882 1.00 38.20 170 ASP B N 1
ATOM 3971 C CA . ASP B 1 170 ? 10.536 44.379 -7.485 1.00 48.43 170 ASP B CA 1
ATOM 3972 C C . ASP B 1 170 ? 9.100 44.283 -6.957 1.00 52.69 170 ASP B C 1
ATOM 3973 O O . ASP B 1 170 ? 8.388 45.292 -6.921 1.00 54.24 170 ASP B O 1
ATOM 3978 N N . GLU B 1 171 ? 8.687 43.069 -6.570 1.00 55.16 171 GLU B N 1
ATOM 3979 C CA . GLU B 1 171 ? 7.347 42.804 -6.024 1.00 59.06 171 GLU B CA 1
ATOM 3980 C C . GLU B 1 171 ? 6.277 43.566 -6.800 1.00 60.90 171 GLU B C 1
ATOM 3981 O O . GLU B 1 171 ? 5.387 44.188 -6.210 1.00 57.29 171 GLU B O 1
ATOM 3987 N N . PRO B 1 172 ? 6.344 43.522 -8.142 1.00 62.77 172 PRO B N 1
ATOM 3988 C CA . PRO B 1 172 ? 5.363 44.233 -8.971 1.00 65.82 172 PRO B CA 1
ATOM 3989 C C . PRO B 1 172 ? 3.904 43.791 -8.795 1.00 67.48 172 PRO B C 1
ATOM 3990 O O . PRO B 1 172 ? 2.982 44.502 -9.193 1.00 65.85 172 PRO B O 1
ATOM 3994 N N . PHE B 1 173 ? 3.703 42.631 -8.180 1.00 68.70 173 PHE B N 1
ATOM 3995 C CA . PHE B 1 173 ? 2.363 42.081 -8.017 1.00 72.49 173 PHE B CA 1
ATOM 3996 C C . PHE B 1 173 ? 1.690 42.316 -6.662 1.00 74.29 173 PHE B C 1
ATOM 3997 O O . PHE B 1 173 ? 0.632 41.760 -6.389 1.00 70.39 173 PHE B O 1
ATOM 4005 N N . ALA B 1 174 ? 2.296 43.143 -5.816 1.00 76.35 174 ALA B N 1
ATOM 4006 C CA . ALA B 1 174 ? 1.695 43.446 -4.519 1.00 78.55 174 ALA B CA 1
ATOM 4007 C C . ALA B 1 174 ? 0.451 44.295 -4.793 1.00 79.29 174 ALA B C 1
ATOM 4008 O O . ALA B 1 174 ? 0.341 44.918 -5.855 1.00 80.23 174 ALA B O 1
ATOM 4010 N N . ALA B 1 175 ? -0.480 44.322 -3.845 1.00 78.75 175 ALA B N 1
ATOM 4011 C CA . ALA B 1 175 ? -1.712 45.089 -4.023 1.00 78.55 175 ALA B CA 1
ATOM 4012 C C . ALA B 1 175 ? -2.569 44.416 -5.105 1.00 76.90 175 ALA B C 1
ATOM 4013 O O . ALA B 1 175 ? -3.459 45.034 -5.693 1.00 77.36 175 ALA B O 1
ATOM 4015 N N . ILE B 1 176 ? -2.282 43.140 -5.353 1.00 74.65 176 ILE B N 1
ATOM 4016 C CA . ILE B 1 176 ? -2.990 42.329 -6.346 1.00 70.15 176 ILE B CA 1
ATOM 4017 C C . ILE B 1 176 ? -3.782 41.244 -5.605 1.00 63.02 176 ILE B C 1
ATOM 4018 O O . ILE B 1 176 ? -3.407 40.852 -4.503 1.00 63.90 176 ILE B O 1
ATOM 4023 N N . ASP B 1 177 ? -4.868 40.765 -6.208 1.00 55.35 177 ASP B N 1
ATOM 4024 C CA . ASP B 1 177 ? -5.660 39.695 -5.608 1.00 47.33 177 ASP B CA 1
ATOM 4025 C C . ASP B 1 177 ? -4.831 38.420 -5.718 1.00 47.80 177 ASP B C 1
ATOM 4026 O O . ASP B 1 177 ? -4.147 38.197 -6.729 1.00 42.51 177 ASP B O 1
ATOM 4031 N N . THR B 1 178 ? -4.909 37.591 -4.683 1.00 44.59 178 THR B N 1
ATOM 4032 C CA . THR B 1 178 ? -4.190 36.318 -4.615 1.00 43.17 178 THR B CA 1
ATOM 4033 C C . THR B 1 178 ? -4.267 35.453 -5.888 1.00 39.76 178 THR B C 1
ATOM 4034 O O . THR B 1 178 ? -3.257 34.918 -6.357 1.00 37.89 178 THR B O 1
ATOM 4038 N N . GLN B 1 179 ? -5.459 35.310 -6.441 1.00 37.64 179 GLN B N 1
ATOM 4039 C CA . GLN B 1 179 ? -5.624 34.465 -7.616 1.00 40.65 179 GLN B CA 1
ATOM 4040 C C . GLN B 1 179 ? -4.934 35.013 -8.861 1.00 39.44 179 GLN B C 1
ATOM 4041 O O . GLN B 1 179 ? -4.324 34.264 -9.635 1.00 37.45 179 GLN B O 1
ATOM 4047 N N . ILE B 1 180 ? -5.037 36.319 -9.064 1.00 38.19 180 ILE B N 1
ATOM 4048 C CA . ILE B 1 180 ? -4.410 36.936 -10.227 1.00 38.98 180 ILE B CA 1
ATOM 4049 C C . ILE B 1 180 ? -2.889 36.944 -10.048 1.00 39.81 180 ILE B C 1
ATOM 4050 O O . ILE B 1 180 ? -2.138 36.736 -11.007 1.00 35.57 180 ILE B O 1
ATOM 4055 N N . ARG B 1 181 ? -2.439 37.144 -8.813 1.00 38.32 181 ARG B N 1
ATOM 4056 C CA . ARG B 1 181 ? -1.006 37.133 -8.501 1.00 43.06 181 ARG B CA 1
ATOM 4057 C C . ARG B 1 181 ? -0.433 35.771 -8.928 1.00 41.80 181 ARG B C 1
ATOM 4058 O O . ARG B 1 181 ? 0.653 35.682 -9.507 1.00 42.60 181 ARG B O 1
ATOM 4066 N N . ARG B 1 182 ? -1.175 34.706 -8.642 1.00 41.40 182 ARG B N 1
ATOM 4067 C CA . ARG B 1 182 ? -0.724 33.369 -8.991 1.00 42.74 182 ARG B CA 1
ATOM 4068 C C . ARG B 1 182 ? -0.703 33.147 -10.498 1.00 43.67 182 ARG B C 1
ATOM 4069 O O . ARG B 1 182 ? 0.211 32.491 -11.021 1.00 35.10 182 ARG B O 1
ATOM 4077 N N . GLU B 1 183 ? -1.701 33.669 -11.205 1.00 39.21 183 GLU B N 1
ATOM 4078 C CA . GLU B 1 183 ? -1.704 33.500 -12.657 1.00 40.95 183 GLU B CA 1
ATOM 4079 C C . GLU B 1 183 ? -0.545 34.309 -13.206 1.00 36.86 183 GLU B C 1
ATOM 4080 O O . GLU B 1 183 ? 0.132 33.881 -14.132 1.00 37.27 183 GLU B O 1
ATOM 4086 N N . LEU B 1 184 ? -0.302 35.479 -12.630 1.00 34.00 184 LEU B N 1
ATOM 4087 C CA . LEU B 1 184 ? 0.812 36.297 -13.099 1.00 37.16 184 LEU B CA 1
ATOM 4088 C C . LEU B 1 184 ? 2.183 35.623 -12.974 1.00 41.72 184 LEU B C 1
ATOM 4089 O O . LEU B 1 184 ? 2.991 35.637 -13.920 1.00 37.39 184 LEU B O 1
ATOM 4094 N N . ARG B 1 185 ? 2.473 35.035 -11.816 1.00 41.84 185 ARG B N 1
ATOM 4095 C CA . ARG B 1 185 ? 3.782 34.409 -11.659 1.00 42.01 185 ARG B CA 1
ATOM 4096 C C . ARG B 1 185 ? 3.956 33.273 -12.657 1.00 39.74 185 ARG B C 1
ATOM 4097 O O . ARG B 1 185 ? 5.055 33.048 -13.131 1.00 38.62 185 ARG B O 1
ATOM 4105 N N . THR B 1 186 ? 2.879 32.565 -12.986 1.00 38.73 186 THR B N 1
ATOM 4106 C CA . THR B 1 186 ? 2.979 31.474 -13.948 1.00 41.13 186 THR B CA 1
ATOM 4107 C C . THR B 1 186 ? 3.278 32.052 -15.333 1.00 41.10 186 THR B C 1
ATOM 4108 O O . THR B 1 186 ? 4.004 31.456 -16.129 1.00 37.58 186 THR B O 1
ATOM 4112 N N . PHE B 1 187 ? 2.745 33.236 -15.598 1.00 40.44 187 PHE B N 1
ATOM 4113 C CA . PHE B 1 187 ? 2.965 33.887 -16.879 1.00 39.22 187 PHE B CA 1
ATOM 4114 C C . PHE B 1 187 ? 4.398 34.388 -17.000 1.00 39.67 187 PHE B C 1
ATOM 4115 O O . PHE B 1 187 ? 5.062 34.165 -18.030 1.00 35.63 187 PHE B O 1
ATOM 4123 N N . VAL B 1 188 ? 4.870 35.064 -15.952 1.00 34.40 188 VAL B N 1
ATOM 4124 C CA . VAL B 1 188 ? 6.223 35.600 -15.929 1.00 38.31 188 VAL B CA 1
ATOM 4125 C C . VAL B 1 188 ? 7.212 34.454 -16.138 1.00 35.80 188 VAL B C 1
ATOM 4126 O O . VAL B 1 188 ? 8.210 34.607 -16.847 1.00 36.74 188 VAL B O 1
ATOM 4130 N N . ARG B 1 189 ? 6.932 33.311 -15.522 1.00 34.68 189 ARG B N 1
ATOM 4131 C CA . ARG B 1 189 ? 7.812 32.150 -15.679 1.00 37.10 189 ARG B CA 1
ATOM 4132 C C . ARG B 1 189 ? 7.795 31.671 -17.135 1.00 38.00 189 ARG B C 1
ATOM 4133 O O . ARG B 1 189 ? 8.842 31.454 -17.729 1.00 38.99 189 ARG B O 1
ATOM 4141 N N . GLN B 1 190 ? 6.612 31.518 -17.719 1.00 42.50 190 GLN B N 1
ATOM 4142 C CA . GLN B 1 190 ? 6.536 31.063 -19.113 1.00 46.22 190 GLN B CA 1
ATOM 4143 C C . GLN B 1 190 ? 7.268 32.046 -20.040 1.00 43.78 190 GLN B C 1
ATOM 4144 O O . GLN B 1 190 ? 7.993 31.644 -20.962 1.00 43.82 190 GLN B O 1
ATOM 4150 N N . VAL B 1 191 ? 7.097 33.336 -19.786 1.00 40.61 191 VAL B N 1
ATOM 4151 C CA . VAL B 1 191 ? 7.767 34.331 -20.603 1.00 37.85 191 VAL B CA 1
ATOM 4152 C C . VAL B 1 191 ? 9.290 34.169 -20.445 1.00 41.85 191 VAL B C 1
ATOM 4153 O O . VAL B 1 191 ? 10.021 34.082 -21.436 1.00 39.70 191 VAL B O 1
ATOM 4157 N N . HIS B 1 192 ? 9.763 34.104 -19.200 1.00 39.29 192 HIS B N 1
ATOM 4158 C CA . HIS B 1 192 ? 11.188 33.931 -18.936 1.00 38.16 192 HIS B CA 1
ATOM 4159 C C . HIS B 1 192 ? 11.791 32.752 -19.706 1.00 37.43 192 HIS B C 1
ATOM 4160 O O . HIS B 1 192 ? 12.846 32.869 -20.314 1.00 38.26 192 HIS B O 1
ATOM 4167 N N . ASP B 1 193 ? 11.130 31.610 -19.645 1.00 40.86 193 ASP B N 1
ATOM 4168 C CA . ASP B 1 193 ? 11.637 30.441 -20.317 1.00 45.26 193 ASP B CA 1
ATOM 4169 C C . ASP B 1 193 ? 11.669 30.664 -21.807 1.00 48.33 193 ASP B C 1
ATOM 4170 O O . ASP B 1 193 ? 12.516 30.110 -22.509 1.00 45.66 193 ASP B O 1
ATOM 4175 N N . GLU B 1 194 ? 10.758 31.497 -22.287 1.00 48.77 194 GLU B N 1
ATOM 4176 C CA . GLU B 1 194 ? 10.702 31.779 -23.711 1.00 53.43 194 GLU B CA 1
ATOM 4177 C C . GLU B 1 194 ? 11.805 32.732 -24.148 1.00 52.62 194 GLU B C 1
ATOM 4178 O O . GLU B 1 194 ? 12.569 32.418 -25.054 1.00 55.66 194 GLU B O 1
ATOM 4184 N N . MET B 1 195 ? 11.895 33.892 -23.503 1.00 48.02 195 MET B N 1
ATOM 4185 C CA . MET B 1 195 ? 12.893 34.884 -23.873 1.00 49.08 195 MET B CA 1
ATOM 4186 C C . MET B 1 195 ? 14.335 34.492 -23.552 1.00 50.54 195 MET B C 1
ATOM 4187 O O . MET B 1 195 ? 15.264 35.129 -24.040 1.00 49.23 195 MET B O 1
ATOM 4192 N N . GLY B 1 196 ? 14.516 33.468 -22.723 1.00 51.29 196 GLY B N 1
ATOM 4193 C CA . GLY B 1 196 ? 15.848 33.002 -22.368 1.00 52.79 196 GLY B CA 1
ATOM 4194 C C . GLY B 1 196 ? 16.760 33.990 -21.665 1.00 53.58 196 GLY B C 1
ATOM 4195 O O . GLY B 1 196 ? 17.974 33.810 -21.663 1.00 56.10 196 GLY B O 1
ATOM 4196 N N . VAL B 1 197 ? 16.171 35.015 -21.054 1.00 53.45 197 VAL B N 1
ATOM 4197 C CA . VAL B 1 197 ? 16.895 36.065 -20.337 1.00 48.22 197 VAL B CA 1
ATOM 4198 C C . VAL B 1 197 ? 17.313 35.606 -18.930 1.00 47.13 197 VAL B C 1
ATOM 4199 O O . VAL B 1 197 ? 17.041 34.479 -18.536 1.00 47.29 197 VAL B O 1
ATOM 4203 N N . THR B 1 198 ? 18.001 36.481 -18.200 1.00 46.99 198 THR B N 1
ATOM 4204 C CA . THR B 1 198 ? 18.439 36.219 -16.824 1.00 44.34 198 THR B CA 1
ATOM 4205 C C . THR B 1 198 ? 17.478 37.052 -15.962 1.00 43.34 198 THR B C 1
ATOM 4206 O O . THR B 1 198 ? 17.359 38.259 -16.160 1.00 37.36 198 THR B O 1
ATOM 4210 N N . SER B 1 199 ? 16.804 36.427 -15.002 1.00 37.19 199 SER B N 1
ATOM 4211 C CA . SER B 1 199 ? 15.843 37.169 -14.195 1.00 41.63 199 SER B CA 1
ATOM 4212 C C . SER B 1 199 ? 16.051 37.046 -12.682 1.00 34.25 199 SER B C 1
ATOM 4213 O O . SER B 1 199 ? 16.388 35.976 -12.183 1.00 40.08 199 SER B O 1
ATOM 4216 N N . VAL B 1 200 ? 15.836 38.149 -11.975 1.00 38.46 200 VAL B N 1
ATOM 4217 C CA . VAL B 1 200 ? 15.976 38.186 -10.517 1.00 33.80 200 VAL B CA 1
ATOM 4218 C C . VAL B 1 200 ? 14.718 38.872 -9.961 1.00 35.17 200 VAL B C 1
ATOM 4219 O O . VAL B 1 200 ? 14.322 39.933 -10.450 1.00 31.58 200 VAL B O 1
ATOM 4223 N N . PHE B 1 201 ? 14.101 38.288 -8.935 1.00 32.55 201 PHE B N 1
ATOM 4224 C CA . PHE B 1 201 ? 12.910 38.917 -8.368 1.00 33.18 201 PHE B CA 1
ATOM 4225 C C . PHE B 1 201 ? 13.026 38.916 -6.849 1.00 34.17 201 PHE B C 1
ATOM 4226 O O . PHE B 1 201 ? 13.724 38.089 -6.273 1.00 34.94 201 PHE B O 1
ATOM 4234 N N . VAL B 1 202 ? 12.356 39.868 -6.220 1.00 31.27 202 VAL B N 1
ATOM 4235 C CA . VAL B 1 202 ? 12.385 40.024 -4.768 1.00 34.27 202 VAL B CA 1
ATOM 4236 C C . VAL B 1 202 ? 11.110 39.434 -4.186 1.00 34.38 202 VAL B C 1
ATOM 4237 O O . VAL B 1 202 ? 10.036 39.569 -4.778 1.00 30.01 202 VAL B O 1
ATOM 4241 N N . THR B 1 203 ? 11.220 38.775 -3.036 1.00 36.14 203 THR B N 1
ATOM 4242 C CA . THR B 1 203 ? 10.033 38.193 -2.416 1.00 35.44 203 THR B CA 1
ATOM 4243 C C . THR B 1 203 ? 10.216 37.823 -0.937 1.00 34.13 203 THR B C 1
ATOM 4244 O O . THR B 1 203 ? 11.303 37.448 -0.496 1.00 32.85 203 THR B O 1
ATOM 4248 N N . HIS B 1 204 ? 9.143 37.949 -0.165 1.00 31.78 204 HIS B N 1
ATOM 4249 C CA . HIS B 1 204 ? 9.192 37.572 1.239 1.00 32.63 204 HIS B CA 1
ATOM 4250 C C . HIS B 1 204 ? 8.312 36.333 1.441 1.00 31.35 204 HIS B C 1
ATOM 4251 O O . HIS B 1 204 ? 8.069 35.896 2.576 1.00 36.31 204 HIS B O 1
ATOM 4258 N N . ASP B 1 205 ? 7.877 35.751 0.320 1.00 31.02 205 ASP B N 1
ATOM 4259 C CA . ASP B 1 205 ? 6.998 34.569 0.287 1.00 32.63 205 ASP B CA 1
ATOM 4260 C C . ASP B 1 205 ? 7.776 33.322 -0.168 1.00 33.12 205 ASP B C 1
ATOM 4261 O O . ASP B 1 205 ? 8.021 33.129 -1.356 1.00 27.68 205 ASP B O 1
ATOM 4266 N N . GLN B 1 206 ? 8.134 32.455 0.771 1.00 33.70 206 GLN B N 1
ATOM 4267 C CA . GLN B 1 206 ? 8.917 31.294 0.395 1.00 32.60 206 GLN B CA 1
ATOM 4268 C C . GLN B 1 206 ? 8.210 30.392 -0.614 1.00 35.83 206 GLN B C 1
ATOM 4269 O O . GLN B 1 206 ? 8.861 29.793 -1.465 1.00 34.67 206 GLN B O 1
ATOM 4275 N N . GLU B 1 207 ? 6.884 30.310 -0.552 1.00 34.68 207 GLU B N 1
ATOM 4276 C CA . GLU B 1 207 ? 6.172 29.453 -1.498 1.00 35.18 207 GLU B CA 1
ATOM 4277 C C . GLU B 1 207 ? 6.383 29.954 -2.918 1.00 35.07 207 GLU B C 1
ATOM 4278 O O . GLU B 1 207 ? 6.614 29.166 -3.831 1.00 36.11 207 GLU B O 1
ATOM 4284 N N . GLU B 1 208 ? 6.307 31.271 -3.102 1.00 33.08 208 GLU B N 1
ATOM 4285 C CA . GLU B 1 208 ? 6.512 31.863 -4.422 1.00 36.19 208 GLU B CA 1
ATOM 4286 C C . GLU B 1 208 ? 7.922 31.545 -4.931 1.00 39.14 208 GLU B C 1
ATOM 4287 O O . GLU B 1 208 ? 8.119 31.244 -6.113 1.00 34.67 208 GLU B O 1
ATOM 4293 N N . ALA B 1 209 ? 8.900 31.617 -4.035 1.00 35.28 209 ALA B N 1
ATOM 4294 C CA . ALA B 1 209 ? 10.279 31.333 -4.421 1.00 40.12 209 ALA B CA 1
ATOM 4295 C C . ALA B 1 209 ? 10.440 29.877 -4.893 1.00 36.98 209 ALA B C 1
ATOM 4296 O O . ALA B 1 209 ? 11.047 29.620 -5.923 1.00 40.15 209 ALA B O 1
ATOM 4298 N N . LEU B 1 210 ? 9.896 28.928 -4.149 1.00 35.25 210 LEU B N 1
ATOM 4299 C CA . LEU B 1 210 ? 10.013 27.520 -4.541 1.00 37.52 210 LEU B CA 1
ATOM 4300 C C . LEU B 1 210 ? 9.317 27.256 -5.866 1.00 40.28 210 LEU B C 1
ATOM 4301 O O . LEU B 1 210 ? 9.764 26.435 -6.676 1.00 36.20 210 LEU B O 1
ATOM 4306 N N . GLU B 1 211 ? 8.204 27.945 -6.070 1.00 39.21 211 GLU B N 1
ATOM 4307 C CA . GLU B 1 211 ? 7.415 27.756 -7.268 1.00 39.98 211 GLU B CA 1
ATOM 4308 C C . GLU B 1 211 ? 8.029 28.198 -8.585 1.00 42.44 211 GLU B C 1
ATOM 4309 O O . GLU B 1 211 ? 7.918 27.487 -9.593 1.00 43.66 211 GLU B O 1
ATOM 4315 N N . VAL B 1 212 ? 8.658 29.369 -8.603 1.00 38.57 212 VAL B N 1
ATOM 4316 C CA . VAL B 1 212 ? 9.195 29.849 -9.864 1.00 40.71 212 VAL B CA 1
ATOM 4317 C C . VAL B 1 212 ? 10.700 29.961 -10.016 1.00 39.47 212 VAL B C 1
ATOM 4318 O O . VAL B 1 212 ? 11.179 30.016 -11.138 1.00 38.59 212 VAL B O 1
ATOM 4322 N N . ALA B 1 213 ? 11.454 29.970 -8.921 1.00 37.57 213 ALA B N 1
ATOM 4323 C CA . ALA B 1 213 ? 12.909 30.134 -9.056 1.00 36.57 213 ALA B CA 1
ATOM 4324 C C . ALA B 1 213 ? 13.725 28.882 -9.372 1.00 33.14 213 ALA B C 1
ATOM 4325 O O . ALA B 1 213 ? 13.382 27.768 -8.947 1.00 34.94 213 ALA B O 1
ATOM 4327 N N . ASP B 1 214 ? 14.800 29.078 -10.137 1.00 37.82 214 ASP B N 1
ATOM 4328 C CA . ASP B 1 214 ? 15.728 27.989 -10.457 1.00 33.81 214 ASP B CA 1
ATOM 4329 C C . ASP B 1 214 ? 16.551 27.778 -9.183 1.00 33.11 214 ASP B C 1
ATOM 4330 O O . ASP B 1 214 ? 16.755 26.645 -8.747 1.00 41.32 214 ASP B O 1
ATOM 4335 N N . ARG B 1 215 ? 17.013 28.879 -8.605 1.00 32.82 215 ARG B N 1
ATOM 4336 C CA . ARG B 1 215 ? 17.741 28.865 -7.331 1.00 38.26 215 ARG B CA 1
ATOM 4337 C C . ARG B 1 215 ? 17.293 30.047 -6.471 1.00 37.42 215 ARG B C 1
ATOM 4338 O O . ARG B 1 215 ? 16.923 31.117 -6.968 1.00 34.43 215 ARG B O 1
ATOM 4346 N N . VAL B 1 216 ? 17.366 29.847 -5.168 1.00 39.51 216 VAL B N 1
ATOM 4347 C CA . VAL B 1 216 ? 16.926 30.849 -4.209 1.00 38.40 216 VAL B CA 1
ATOM 4348 C C . VAL B 1 216 ? 18.073 31.373 -3.364 1.00 37.69 216 VAL B C 1
ATOM 4349 O O . VAL B 1 216 ? 18.866 30.587 -2.825 1.00 40.06 216 VAL B O 1
ATOM 4353 N N . LEU B 1 217 ? 18.158 32.696 -3.268 1.00 33.20 217 LEU B N 1
ATOM 4354 C CA . LEU B 1 217 ? 19.151 33.350 -2.449 1.00 34.96 217 LEU B CA 1
ATOM 4355 C C . LEU B 1 217 ? 18.437 33.800 -1.147 1.00 35.91 217 LEU B C 1
ATOM 4356 O O . LEU B 1 217 ? 17.688 34.780 -1.137 1.00 36.35 217 LEU B O 1
ATOM 4361 N N . VAL B 1 218 ? 18.657 33.068 -0.062 1.00 35.59 218 VAL B N 1
ATOM 4362 C CA . VAL B 1 218 ? 18.031 33.414 1.210 1.00 33.24 218 VAL B CA 1
ATOM 4363 C C . VAL B 1 218 ? 18.869 34.474 1.936 1.00 38.29 218 VAL B C 1
ATOM 4364 O O . VAL B 1 218 ? 20.072 34.296 2.206 1.00 37.46 218 VAL B O 1
ATOM 4368 N N . LEU B 1 219 ? 18.229 35.601 2.227 1.00 33.12 219 LEU B N 1
ATOM 4369 C CA . LEU B 1 219 ? 18.876 36.700 2.896 1.00 34.19 219 LEU B CA 1
ATOM 4370 C C . LEU B 1 219 ? 18.372 36.841 4.327 1.00 37.83 219 LEU B C 1
ATOM 4371 O O . LEU B 1 219 ? 17.196 36.604 4.625 1.00 34.53 219 LEU B O 1
ATOM 4376 N N . HIS B 1 220 ? 19.274 37.242 5.203 1.00 37.57 220 HIS B N 1
ATOM 4377 C CA . HIS B 1 220 ? 18.925 37.455 6.603 1.00 36.88 220 HIS B CA 1
ATOM 4378 C C . HIS B 1 220 ? 19.924 38.446 7.196 1.00 36.01 220 HIS B C 1
ATOM 4379 O O . HIS B 1 220 ? 21.139 38.232 7.162 1.00 38.42 220 HIS B O 1
ATOM 4386 N N . GLU B 1 221 ? 19.401 39.552 7.703 1.00 38.42 221 GLU B N 1
ATOM 4387 C CA . GLU B 1 221 ? 20.239 40.557 8.325 1.00 41.79 221 GLU B CA 1
ATOM 4388 C C . GLU B 1 221 ? 21.358 41.004 7.410 1.00 43.04 221 GLU B C 1
ATOM 4389 O O . GLU B 1 221 ? 22.462 41.296 7.880 1.00 37.51 221 GLU B O 1
ATOM 4395 N N . GLY B 1 222 ? 21.082 41.032 6.105 1.00 41.43 222 GLY B N 1
ATOM 4396 C CA . GLY B 1 222 ? 22.075 41.489 5.153 1.00 38.66 222 GLY B CA 1
ATOM 4397 C C . GLY B 1 222 ? 23.121 40.481 4.714 1.00 41.22 222 GLY B C 1
ATOM 4398 O O . GLY B 1 222 ? 24.043 40.844 4.000 1.00 42.15 222 GLY B O 1
ATOM 4399 N N . ASN B 1 223 ? 22.991 39.227 5.134 1.00 40.75 223 ASN B N 1
ATOM 4400 C CA . ASN B 1 223 ? 23.942 38.191 4.746 1.00 40.61 223 ASN B CA 1
ATOM 4401 C C . ASN B 1 223 ? 23.219 37.076 3.994 1.00 42.48 223 ASN B C 1
ATOM 4402 O O . ASN B 1 223 ? 22.022 36.827 4.206 1.00 39.80 223 ASN B O 1
ATOM 4407 N N . VAL B 1 224 ? 23.962 36.389 3.135 1.00 37.34 224 VAL B N 1
ATOM 4408 C CA . VAL B 1 224 ? 23.423 35.275 2.393 1.00 39.14 224 VAL B CA 1
ATOM 4409 C C . VAL B 1 224 ? 23.486 34.035 3.290 1.00 43.30 224 VAL B C 1
ATOM 4410 O O . VAL B 1 224 ? 24.567 33.577 3.657 1.00 44.43 224 VAL B O 1
ATOM 4414 N N . GLU B 1 225 ? 22.329 33.487 3.637 1.00 38.46 225 GLU B N 1
ATOM 4415 C CA . GLU B 1 225 ? 22.262 32.306 4.478 1.00 42.92 225 GLU B CA 1
ATOM 4416 C C . GLU B 1 225 ? 22.518 31.066 3.640 1.00 43.68 225 GLU B C 1
ATOM 4417 O O . GLU B 1 225 ? 23.185 30.132 4.080 1.00 46.37 225 GLU B O 1
ATOM 4423 N N . GLN B 1 226 ? 21.969 31.048 2.431 1.00 42.32 226 GLN B N 1
ATOM 4424 C CA . GLN B 1 226 ? 22.151 29.912 1.530 1.00 39.70 226 GLN B CA 1
ATOM 4425 C C . GLN B 1 226 ? 21.723 30.314 0.121 1.00 39.23 226 GLN B C 1
ATOM 4426 O O . GLN B 1 226 ? 20.940 31.243 -0.066 1.00 39.48 226 GLN B O 1
ATOM 4432 N N . PHE B 1 227 ? 22.271 29.627 -0.863 1.00 38.01 227 PHE B N 1
ATOM 4433 C CA . PHE B 1 227 ? 21.962 29.898 -2.258 1.00 41.98 227 PHE B CA 1
ATOM 4434 C C . PHE B 1 227 ? 21.888 28.528 -2.908 1.00 43.24 227 PHE B C 1
ATOM 4435 O O . PHE B 1 227 ? 22.910 27.891 -3.148 1.00 45.95 227 PHE B O 1
ATOM 4443 N N . GLY B 1 228 ? 20.671 28.048 -3.138 1.00 41.39 228 GLY B N 1
ATOM 4444 C CA . GLY B 1 228 ? 20.495 26.737 -3.724 1.00 41.51 228 GLY B CA 1
ATOM 4445 C C . GLY B 1 228 ? 19.146 26.537 -4.392 1.00 44.27 228 GLY B C 1
ATOM 4446 O O . GLY B 1 228 ? 18.315 27.449 -4.424 1.00 41.44 228 GLY B O 1
ATOM 4447 N N . THR B 1 229 ? 18.927 25.336 -4.928 1.00 40.59 229 THR B N 1
ATOM 4448 C CA . THR B 1 229 ? 17.675 25.018 -5.587 1.00 41.58 229 THR B CA 1
ATOM 4449 C C . THR B 1 229 ? 16.570 24.871 -4.558 1.00 44.10 229 THR B C 1
ATOM 4450 O O . THR B 1 229 ? 16.839 24.714 -3.371 1.00 42.54 229 THR B O 1
ATOM 4454 N N . PRO B 1 230 ? 15.306 24.910 -5.005 1.00 43.29 230 PRO B N 1
ATOM 4455 C CA . PRO B 1 230 ? 14.159 24.775 -4.105 1.00 45.47 230 PRO B CA 1
ATOM 4456 C C . PRO B 1 230 ? 14.298 23.527 -3.241 1.00 49.12 230 PRO B C 1
ATOM 4457 O O . PRO B 1 230 ? 14.043 23.553 -2.034 1.00 50.63 230 PRO B O 1
ATOM 4461 N N . GLU B 1 231 ? 14.705 22.426 -3.865 1.00 47.26 231 GLU B N 1
ATOM 4462 C CA . GLU B 1 231 ? 14.856 21.192 -3.127 1.00 44.82 231 GLU B CA 1
ATOM 4463 C C . GLU B 1 231 ? 16.006 21.329 -2.143 1.00 42.95 231 GLU B C 1
ATOM 4464 O O . GLU B 1 231 ? 15.887 20.912 -0.997 1.00 46.36 231 GLU B O 1
ATOM 4470 N N . GLU B 1 232 ? 17.101 21.939 -2.588 1.00 39.78 232 GLU B N 1
ATOM 4471 C CA . GLU B 1 232 ? 18.244 22.131 -1.726 1.00 44.28 232 GLU B CA 1
ATOM 4472 C C . GLU B 1 232 ? 17.863 22.897 -0.455 1.00 45.43 232 GLU B C 1
ATOM 4473 O O . GLU B 1 232 ? 18.049 22.388 0.658 1.00 41.94 232 GLU B O 1
ATOM 4479 N N . VAL B 1 233 ? 17.304 24.098 -0.614 1.00 38.63 233 VAL B N 1
ATOM 4480 C CA . VAL B 1 233 ? 16.948 24.896 0.559 1.00 40.39 233 VAL B CA 1
ATOM 4481 C C . VAL B 1 233 ? 15.864 24.282 1.439 1.00 38.41 233 VAL B C 1
ATOM 4482 O O . VAL B 1 233 ? 15.828 24.555 2.635 1.00 40.04 233 VAL B O 1
ATOM 4486 N N . TYR B 1 234 ? 15.007 23.435 0.867 1.00 36.76 234 TYR B N 1
ATOM 4487 C CA . TYR B 1 234 ? 13.934 22.796 1.626 1.00 38.54 234 TYR B CA 1
ATOM 4488 C C . TYR B 1 234 ? 14.368 21.516 2.344 1.00 41.15 234 TYR B C 1
ATOM 4489 O O . TYR B 1 234 ? 14.033 21.305 3.516 1.00 35.88 234 TYR B O 1
ATOM 4498 N N . GLU B 1 235 ? 15.092 20.654 1.633 1.00 40.10 235 GLU B N 1
ATOM 4499 C CA . GLU B 1 235 ? 15.520 19.389 2.215 1.00 43.90 235 GLU B CA 1
ATOM 4500 C C . GLU B 1 235 ? 16.871 19.435 2.924 1.00 42.82 235 GLU B C 1
ATOM 4501 O O . GLU B 1 235 ? 17.096 18.662 3.853 1.00 45.03 235 GLU B O 1
ATOM 4507 N N . LYS B 1 236 ? 17.750 20.343 2.499 1.00 38.50 236 LYS B N 1
ATOM 4508 C CA . LYS B 1 236 ? 19.073 20.494 3.090 1.00 39.03 236 LYS B CA 1
ATOM 4509 C C . LYS B 1 236 ? 19.353 21.937 3.542 1.00 35.93 236 LYS B C 1
ATOM 4510 O O . LYS B 1 236 ? 20.300 22.581 3.089 1.00 32.73 236 LYS B O 1
ATOM 4516 N N . PRO B 1 237 ? 18.498 22.474 4.435 1.00 36.87 237 PRO B N 1
ATOM 4517 C CA . PRO B 1 237 ? 18.699 23.844 4.924 1.00 38.46 237 PRO B CA 1
ATOM 4518 C C . PRO B 1 237 ? 20.076 23.996 5.576 1.00 41.05 237 PRO B C 1
ATOM 4519 O O . PRO B 1 237 ? 20.475 23.174 6.406 1.00 45.43 237 PRO B O 1
ATOM 4523 N N . GLY B 1 238 ? 20.801 25.031 5.186 1.00 39.44 238 GLY B N 1
ATOM 4524 C CA . GLY B 1 238 ? 22.131 25.243 5.726 1.00 44.62 238 GLY B CA 1
ATOM 4525 C C . GLY B 1 238 ? 22.147 25.800 7.136 1.00 44.86 238 GLY B C 1
ATOM 4526 O O . GLY B 1 238 ? 23.107 25.607 7.873 1.00 48.21 238 GLY B O 1
ATOM 4527 N N . THR B 1 239 ? 21.085 26.496 7.527 1.00 44.39 239 THR B N 1
ATOM 4528 C CA . THR B 1 239 ? 21.043 27.063 8.862 1.00 40.48 239 THR B CA 1
ATOM 4529 C C . THR B 1 239 ? 19.654 26.944 9.444 1.00 38.77 239 THR B C 1
ATOM 4530 O O . THR B 1 239 ? 18.689 26.625 8.738 1.00 31.96 239 THR B O 1
ATOM 4534 N N . LEU B 1 240 ? 19.543 27.205 10.739 1.00 33.09 240 LEU B N 1
ATOM 4535 C CA . LEU B 1 240 ? 18.249 27.129 11.373 1.00 34.92 240 LEU B CA 1
ATOM 4536 C C . LEU B 1 240 ? 17.330 28.151 10.701 1.00 33.78 240 LEU B C 1
ATOM 4537 O O . LEU B 1 240 ? 16.130 27.897 10.532 1.00 34.83 240 LEU B O 1
ATOM 4542 N N . PHE B 1 241 ? 17.887 29.300 10.318 1.00 34.92 241 PHE B N 1
ATOM 4543 C CA . PHE B 1 241 ? 17.057 30.320 9.671 1.00 37.95 241 PHE B CA 1
ATOM 4544 C C . PHE B 1 241 ? 16.441 29.789 8.378 1.00 35.83 241 PHE B C 1
ATOM 4545 O O . PHE B 1 241 ? 15.242 29.978 8.148 1.00 34.65 241 PHE B O 1
ATOM 4553 N N . VAL B 1 242 ? 17.251 29.145 7.532 1.00 31.46 242 VAL B N 1
ATOM 4554 C CA . VAL B 1 242 ? 16.732 28.593 6.275 1.00 34.69 242 VAL B CA 1
ATOM 4555 C C . VAL B 1 242 ? 15.691 27.529 6.600 1.00 32.84 242 VAL B C 1
ATOM 4556 O O . VAL B 1 242 ? 14.614 27.482 6.005 1.00 35.97 242 VAL B O 1
ATOM 4560 N N . ALA B 1 243 ? 15.992 26.700 7.593 1.00 34.30 243 ALA B N 1
ATOM 4561 C CA . ALA B 1 243 ? 15.077 25.647 7.987 1.00 29.26 243 ALA B CA 1
ATOM 4562 C C . ALA B 1 243 ? 13.730 26.175 8.474 1.00 30.09 243 ALA B C 1
ATOM 4563 O O . ALA B 1 243 ? 12.686 25.571 8.232 1.00 34.15 243 ALA B O 1
ATOM 4565 N N . SER B 1 244 ? 13.758 27.310 9.160 1.00 30.89 244 SER B N 1
ATOM 4566 C CA . SER B 1 244 ? 12.549 27.905 9.701 1.00 32.32 244 SER B CA 1
ATOM 4567 C C . SER B 1 244 ? 11.875 28.890 8.749 1.00 30.20 244 SER B C 1
ATOM 4568 O O . SER B 1 244 ? 10.732 29.257 8.960 1.00 35.03 244 SER B O 1
ATOM 4571 N N . PHE B 1 245 ? 12.574 29.320 7.707 1.00 30.22 245 PHE B N 1
ATOM 4572 C CA . PHE B 1 245 ? 11.994 30.294 6.781 1.00 33.64 245 PHE B CA 1
ATOM 4573 C C . PHE B 1 245 ? 11.441 29.669 5.491 1.00 34.24 245 PHE B C 1
ATOM 4574 O O . PHE B 1 245 ? 10.570 30.258 4.858 1.00 37.15 245 PHE B O 1
ATOM 4582 N N . ILE B 1 246 ? 11.947 28.498 5.104 1.00 35.02 246 ILE B N 1
ATOM 4583 C CA . ILE B 1 246 ? 11.482 27.794 3.891 1.00 37.39 246 ILE B CA 1
ATOM 4584 C C . ILE B 1 246 ? 10.563 26.656 4.331 1.00 39.87 246 ILE B C 1
ATOM 4585 O O . ILE B 1 246 ? 10.879 25.928 5.285 1.00 41.03 246 ILE B O 1
ATOM 4590 N N . GLY B 1 247 ? 9.435 26.498 3.646 1.00 37.39 247 GLY B N 1
ATOM 4591 C CA . GLY B 1 247 ? 8.494 25.450 4.006 1.00 36.58 247 GLY B CA 1
ATOM 4592 C C . GLY B 1 247 ? 7.882 25.821 5.342 1.00 37.32 247 GLY B C 1
ATOM 4593 O O . GLY B 1 247 ? 8.093 26.922 5.848 1.00 35.44 247 GLY B O 1
ATOM 4594 N N . GLU B 1 248 ? 7.134 24.897 5.917 1.00 35.48 248 GLU B N 1
ATOM 4595 C CA . GLU B 1 248 ? 6.488 25.129 7.195 1.00 37.08 248 GLU B CA 1
ATOM 4596 C C . GLU B 1 248 ? 7.216 24.318 8.250 1.00 38.05 248 GLU B C 1
ATOM 4597 O O . GLU B 1 248 ? 7.821 23.287 7.935 1.00 37.45 248 GLU B O 1
ATOM 4603 N N . SER B 1 249 ? 7.167 24.771 9.497 1.00 36.29 249 SER B N 1
ATOM 4604 C CA . SER B 1 249 ? 7.869 24.027 10.538 1.00 36.78 249 SER B CA 1
ATOM 4605 C C . SER B 1 249 ? 7.400 24.261 11.950 1.00 35.92 249 SER B C 1
ATOM 4606 O O . SER B 1 249 ? 6.767 25.265 12.260 1.00 32.56 249 SER B O 1
ATOM 4609 N N . ASN B 1 250 ? 7.676 23.271 12.785 1.00 33.39 250 ASN B N 1
ATOM 4610 C CA . ASN B 1 250 ? 7.420 23.361 14.209 1.00 33.38 250 ASN B CA 1
ATOM 4611 C C . ASN B 1 250 ? 8.876 23.492 14.660 1.00 33.57 250 ASN B C 1
ATOM 4612 O O . ASN B 1 250 ? 9.726 22.723 14.219 1.00 34.38 250 ASN B O 1
ATOM 4617 N N . VAL B 1 251 ? 9.183 24.483 15.484 1.00 32.69 251 VAL B N 1
ATOM 4618 C CA . VAL B 1 251 ? 10.550 24.665 15.940 1.00 28.69 251 VAL B CA 1
ATOM 4619 C C . VAL B 1 251 ? 10.532 24.785 17.454 1.00 32.20 251 VAL B C 1
ATOM 4620 O O . VAL B 1 251 ? 9.799 25.615 18.017 1.00 24.97 251 VAL B O 1
ATOM 4624 N N . TRP B 1 252 ? 11.321 23.950 18.124 1.00 26.62 252 TRP B N 1
ATOM 4625 C CA . TRP B 1 252 ? 11.354 23.984 19.577 1.00 31.44 252 TRP B CA 1
ATOM 4626 C C . TRP B 1 252 ? 12.741 23.742 20.101 1.00 33.38 252 TRP B C 1
ATOM 4627 O O . TRP B 1 252 ? 13.569 23.143 19.430 1.00 31.43 252 TRP B O 1
ATOM 4638 N N . THR B 1 253 ? 12.964 24.182 21.336 1.00 28.19 253 THR B N 1
ATOM 4639 C CA . THR B 1 253 ? 14.261 24.018 21.959 1.00 31.26 253 THR B CA 1
ATOM 4640 C C . THR B 1 253 ? 14.234 22.743 22.794 1.00 28.66 253 THR B C 1
ATOM 4641 O O . THR B 1 253 ? 13.209 22.381 23.375 1.00 28.58 253 THR B O 1
ATOM 4645 N N . ARG B 1 254 ? 15.364 22.066 22.830 1.00 26.48 254 ARG B N 1
ATOM 4646 C CA . ARG B 1 254 ? 15.513 20.868 23.647 1.00 32.34 254 ARG B CA 1
ATOM 4647 C C . ARG B 1 254 ? 16.943 20.914 24.122 1.00 30.11 254 ARG B C 1
ATOM 4648 O O . ARG B 1 254 ? 17.805 21.479 23.449 1.00 32.44 254 ARG B O 1
ATOM 4656 N N . ALA B 1 255 ? 17.197 20.346 25.300 1.00 34.22 255 ALA B N 1
ATOM 4657 C CA . ALA B 1 255 ? 18.558 20.311 25.839 1.00 32.58 25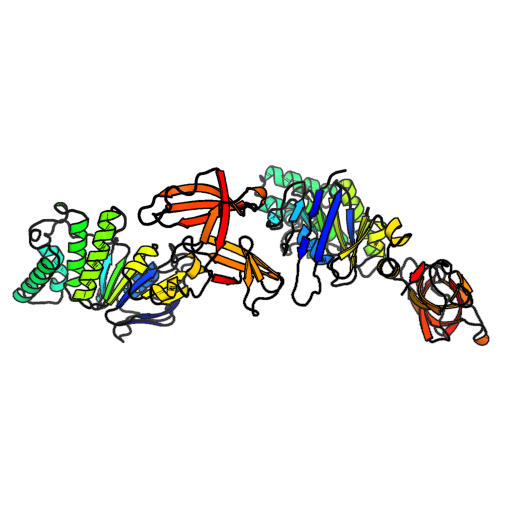5 ALA B CA 1
ATOM 4658 C C . ALA B 1 255 ? 19.057 18.895 25.584 1.00 31.61 255 ALA B C 1
ATOM 4659 O O . ALA B 1 255 ? 18.303 17.937 25.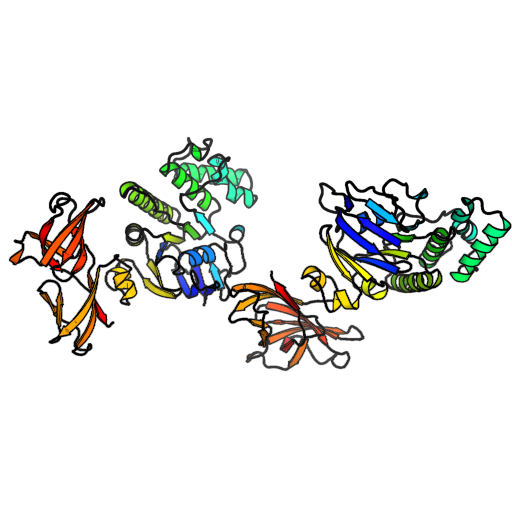729 1.00 34.44 255 ALA B O 1
ATOM 4661 N N . VAL B 1 256 ? 20.316 18.762 25.216 1.00 28.53 256 VAL B N 1
ATOM 4662 C CA . VAL B 1 256 ? 20.869 17.447 24.946 1.00 32.89 256 VAL B CA 1
ATOM 4663 C C . VAL B 1 256 ? 21.294 16.728 26.238 1.00 36.16 256 VAL B C 1
ATOM 4664 O O . VAL B 1 256 ? 21.955 17.323 27.085 1.00 31.55 256 VAL B O 1
ATOM 4668 N N . GLN B 1 257 ? 20.890 15.468 26.397 1.00 34.43 257 GLN B N 1
ATOM 4669 C CA . GLN B 1 257 ? 21.303 14.677 27.561 1.00 34.66 257 GLN B CA 1
ATOM 4670 C C . GLN B 1 257 ? 21.427 13.229 27.071 1.00 34.69 257 GLN B C 1
ATOM 4671 O O . GLN B 1 257 ? 20.547 12.732 26.354 1.00 35.23 257 GLN B O 1
ATOM 4677 N N . ASN B 1 258 ? 22.536 12.580 27.417 1.00 37.89 258 ASN B N 1
ATOM 4678 C CA . ASN B 1 258 ? 22.811 11.204 26.991 1.00 35.71 258 ASN B CA 1
ATOM 4679 C C . ASN B 1 258 ? 22.815 11.101 25.464 1.00 36.93 258 ASN B C 1
ATOM 4680 O O . ASN B 1 258 ? 22.301 10.121 24.893 1.00 28.80 258 ASN B O 1
ATOM 4685 N N . GLY B 1 259 ? 23.385 12.125 24.816 1.00 31.79 259 GLY B N 1
ATOM 4686 C CA . GLY B 1 259 ? 23.470 12.178 23.360 1.00 36.11 259 GLY B CA 1
ATOM 4687 C C . GLY B 1 259 ? 22.156 12.191 22.571 1.00 34.34 259 GLY B C 1
ATOM 4688 O O . GLY B 1 259 ? 22.124 11.792 21.410 1.00 36.68 259 GLY B O 1
ATOM 4689 N N . ARG B 1 260 ? 21.077 12.654 23.186 1.00 36.96 260 ARG B N 1
ATOM 4690 C CA . ARG B 1 260 ? 19.777 12.680 22.525 1.00 37.00 260 ARG B CA 1
ATOM 4691 C C . ARG B 1 260 ? 18.850 13.752 23.084 1.00 38.04 260 ARG B C 1
ATOM 4692 O O . ARG B 1 260 ? 19.141 14.351 24.129 1.00 34.79 260 ARG B O 1
ATOM 4700 N N . ILE B 1 261 ? 17.757 14.022 22.366 1.00 31.90 261 ILE B N 1
ATOM 4701 C CA . ILE B 1 261 ? 16.754 14.934 22.869 1.00 30.78 261 ILE B CA 1
ATOM 4702 C C . ILE B 1 261 ? 15.442 14.158 22.842 1.00 36.35 261 ILE B C 1
ATOM 4703 O O . ILE B 1 261 ? 15.299 13.200 22.078 1.00 35.00 261 ILE B O 1
ATOM 4708 N N . GLU B 1 262 ? 14.501 14.554 23.684 1.00 32.02 262 GLU B N 1
ATOM 4709 C CA . GLU B 1 262 ? 13.212 13.873 23.766 1.00 42.44 262 GLU B CA 1
ATOM 4710 C C . GLU B 1 262 ? 12.121 14.638 23.024 1.00 42.10 262 GLU B C 1
ATOM 4711 O O . GLU B 1 262 ? 11.759 15.746 23.416 1.00 38.64 262 GLU B O 1
ATOM 4717 N N . VAL B 1 263 ? 11.597 14.027 21.968 1.00 41.20 263 VAL B N 1
ATOM 4718 C CA . VAL B 1 263 ? 10.547 14.640 21.168 1.00 42.98 263 VAL B CA 1
ATOM 4719 C C . VAL B 1 263 ? 9.362 13.681 21.068 1.00 44.61 263 VAL B C 1
ATOM 4720 O O . VAL B 1 263 ? 9.456 12.618 20.451 1.00 44.68 263 VAL B O 1
ATOM 4724 N N . ALA B 1 264 ? 8.258 14.050 21.710 1.00 49.19 264 ALA B N 1
ATOM 4725 C CA . ALA B 1 264 ? 7.031 13.249 21.688 1.00 57.95 264 ALA B CA 1
ATOM 4726 C C . ALA B 1 264 ? 7.229 11.776 22.066 1.00 61.38 264 ALA B C 1
ATOM 4727 O O . ALA B 1 264 ? 6.818 10.876 21.324 1.00 66.55 264 ALA B O 1
ATOM 4729 N N . GLY B 1 265 ? 7.842 11.523 23.217 1.00 62.55 265 GLY B N 1
ATOM 4730 C CA . GLY B 1 265 ? 8.068 10.146 23.626 1.00 62.08 265 GLY B CA 1
ATOM 4731 C C . GLY B 1 265 ? 9.030 9.413 22.705 1.00 59.55 265 GLY B C 1
ATOM 4732 O O . GLY B 1 265 ? 8.954 8.199 22.541 1.00 65.17 265 GLY B O 1
ATOM 4733 N N . ALA B 1 266 ? 9.936 10.150 22.084 1.00 55.65 266 ALA B N 1
ATOM 4734 C CA . ALA B 1 266 ? 10.906 9.534 21.195 1.00 50.20 266 ALA B CA 1
ATOM 4735 C C . ALA B 1 266 ? 12.252 10.171 21.467 1.00 48.67 266 ALA B C 1
ATOM 4736 O O . ALA B 1 266 ? 12.337 11.376 21.686 1.00 48.50 266 ALA B O 1
ATOM 4738 N N . ALA B 1 267 ? 13.298 9.356 21.471 1.00 45.06 267 ALA B N 1
ATOM 4739 C CA . ALA B 1 267 ? 14.643 9.840 21.697 1.00 44.50 267 ALA B CA 1
ATOM 4740 C C . ALA B 1 267 ? 15.306 10.045 20.349 1.00 43.35 267 ALA B C 1
ATOM 4741 O O . ALA B 1 267 ? 15.594 9.086 19.643 1.00 45.92 267 ALA B O 1
ATOM 4743 N N . LEU B 1 268 ? 15.545 11.299 19.987 1.00 40.56 268 LEU B N 1
ATOM 4744 C CA . LEU B 1 268 ? 16.180 11.614 18.716 1.00 39.14 268 LEU B CA 1
ATOM 4745 C C . LEU B 1 268 ? 17.662 11.744 18.991 1.00 39.02 268 LEU B C 1
ATOM 4746 O O . LEU B 1 268 ? 18.074 12.582 19.795 1.00 37.24 268 LEU B O 1
ATOM 4751 N N . PRO B 1 269 ? 18.486 10.907 18.346 1.00 41.33 269 PRO B N 1
ATOM 4752 C CA . PRO B 1 269 ? 19.923 11.002 18.592 1.00 41.52 269 PRO B CA 1
ATOM 4753 C C . PRO B 1 269 ? 20.425 12.322 18.079 1.00 40.28 269 PRO B C 1
ATOM 4754 O O . PRO B 1 269 ? 19.926 12.834 17.078 1.00 41.63 269 PRO B O 1
ATOM 4758 N N . VAL B 1 270 ? 21.429 12.851 18.766 1.00 36.54 270 VAL B N 1
ATOM 4759 C CA . VAL B 1 270 ? 22.047 14.118 18.415 1.00 37.48 270 VAL B CA 1
ATOM 4760 C C . VAL B 1 270 ? 23.457 13.845 17.952 1.00 40.06 270 VAL B C 1
ATOM 4761 O O . VAL B 1 270 ? 24.159 13.004 18.519 1.00 42.26 270 VAL B O 1
ATOM 4765 N N . ASP B 1 271 ? 23.888 14.564 16.934 1.00 38.82 271 ASP B N 1
ATOM 4766 C CA . ASP B 1 271 ? 25.241 14.398 16.438 1.00 44.28 271 ASP B CA 1
ATOM 4767 C C . ASP B 1 271 ? 26.224 14.554 17.588 1.00 45.93 271 ASP B C 1
ATOM 4768 O O . ASP B 1 271 ? 26.122 15.495 18.372 1.00 40.61 271 ASP B O 1
ATOM 4773 N N . PRO B 1 272 ? 27.208 13.642 17.687 1.00 46.65 272 PRO B N 1
ATOM 4774 C CA . PRO B 1 272 ? 28.220 13.675 18.744 1.00 47.58 272 PRO B CA 1
ATOM 4775 C C . PRO B 1 272 ? 29.001 14.981 18.894 1.00 49.10 272 PRO B C 1
ATOM 4776 O O . PRO B 1 272 ? 29.597 15.208 19.943 1.00 47.05 272 PRO B O 1
ATOM 4780 N N . ALA B 1 273 ? 28.978 15.841 17.872 1.00 45.88 273 ALA B N 1
ATOM 4781 C CA . ALA B 1 273 ? 29.687 17.132 17.930 1.00 49.08 273 ALA B CA 1
ATOM 4782 C C . ALA B 1 273 ? 28.957 18.174 18.780 1.00 45.32 273 ALA B C 1
ATOM 4783 O O . ALA B 1 273 ? 29.482 19.253 19.053 1.00 43.83 273 ALA B O 1
ATOM 4785 N N . VAL B 1 274 ? 27.726 17.864 19.161 1.00 44.27 274 VAL B N 1
ATOM 4786 C CA . VAL B 1 274 ? 26.966 18.767 19.998 1.00 40.75 274 VAL B CA 1
ATOM 4787 C C . VAL B 1 274 ? 27.220 18.264 21.412 1.00 38.35 274 VAL B C 1
ATOM 4788 O O . VAL B 1 274 ? 26.990 17.078 21.710 1.00 35.70 274 VAL B O 1
ATOM 4792 N N . SER B 1 275 ? 27.669 19.162 22.278 1.00 37.33 275 SER B N 1
ATOM 4793 C CA . SER B 1 275 ? 27.984 18.815 23.669 1.00 38.53 275 SER B CA 1
ATOM 4794 C C . SER B 1 275 ? 26.811 18.519 24.587 1.00 38.13 275 SER B C 1
ATOM 4795 O O . SER B 1 275 ? 25.705 19.051 24.405 1.00 36.45 275 SER B O 1
ATOM 4798 N N . GLU B 1 276 ? 27.056 17.664 25.586 1.00 36.01 276 GLU B N 1
ATOM 4799 C CA . GLU B 1 276 ? 26.029 17.354 26.579 1.00 36.27 276 GLU B CA 1
ATOM 4800 C C . GLU B 1 276 ? 25.627 18.686 27.228 1.00 30.83 276 GLU B C 1
ATOM 4801 O O . GLU B 1 276 ? 26.484 19.535 27.464 1.00 29.52 276 GLU B O 1
ATOM 4807 N N . GLY B 1 277 ? 24.339 18.861 27.508 1.00 34.75 277 GLY B N 1
ATOM 4808 C CA . GLY B 1 277 ? 23.882 20.081 28.165 1.00 33.23 277 GLY B CA 1
ATOM 4809 C C . GLY B 1 277 ? 23.639 21.306 27.300 1.00 32.36 277 GLY B C 1
ATOM 4810 O O . GLY B 1 277 ? 23.063 22.289 27.761 1.00 29.73 277 GLY B O 1
ATOM 4811 N N . SER B 1 278 ? 24.073 21.273 26.055 1.00 34.21 278 SER B N 1
ATOM 4812 C CA . SER B 1 278 ? 23.851 22.412 25.162 1.00 33.90 278 SER B CA 1
ATOM 4813 C C . SER B 1 278 ? 22.425 22.382 24.630 1.00 32.56 278 SER B C 1
ATOM 4814 O O . SER B 1 278 ? 21.800 21.325 24.582 1.00 34.59 278 SER B O 1
ATOM 4817 N N . GLU B 1 279 ? 21.902 23.529 24.199 1.00 31.73 279 GLU B N 1
ATOM 4818 C CA . GLU B 1 279 ? 20.533 23.562 23.675 1.00 30.18 279 GLU B CA 1
ATOM 4819 C C . GLU B 1 279 ? 20.528 23.512 22.144 1.00 30.57 279 GLU B C 1
ATOM 4820 O O . GLU B 1 279 ? 21.446 24.039 21.500 1.00 29.81 279 GLU B O 1
ATOM 4826 N N . VAL B 1 280 ? 19.521 22.853 21.571 1.00 30.47 280 VAL B N 1
ATOM 4827 C CA . VAL B 1 280 ? 19.398 22.777 20.104 1.00 30.06 280 VAL B CA 1
ATOM 4828 C C . VAL B 1 280 ? 17.961 23.113 19.763 1.00 32.54 280 VAL B C 1
ATOM 4829 O O . VAL B 1 280 ? 17.070 23.076 20.638 1.00 30.66 280 VAL B O 1
ATOM 4833 N N . ALA B 1 281 ? 17.743 23.438 18.488 1.00 31.17 281 ALA B N 1
ATOM 4834 C CA . ALA B 1 281 ? 16.404 23.702 17.984 1.00 30.93 281 ALA B CA 1
ATOM 4835 C C . ALA B 1 281 ? 16.055 22.439 17.207 1.00 28.36 281 ALA B C 1
ATOM 4836 O O . ALA B 1 281 ? 16.831 21.987 16.374 1.00 32.71 281 ALA B O 1
ATOM 4838 N N . VAL B 1 282 ? 14.914 21.853 17.506 1.00 31.90 282 VAL B N 1
ATOM 4839 C CA . VAL B 1 282 ? 14.479 20.686 16.758 1.00 36.17 282 VAL B CA 1
ATOM 4840 C C . VAL B 1 282 ? 13.480 21.283 15.755 1.00 32.87 282 VAL B C 1
ATOM 4841 O O . VAL B 1 282 ? 12.603 22.066 16.141 1.00 33.14 282 VAL B O 1
ATOM 4845 N N . VAL B 1 283 ? 13.634 20.941 14.482 1.00 34.71 283 VAL B N 1
ATOM 4846 C CA . VAL B 1 283 ? 12.718 21.439 13.450 1.00 37.03 283 VAL B CA 1
ATOM 4847 C C . VAL B 1 283 ? 11.975 20.246 12.840 1.00 34.49 283 VAL B C 1
ATOM 4848 O O . VAL B 1 283 ? 12.593 19.328 12.309 1.00 35.04 283 VAL B O 1
ATOM 4852 N N . VAL B 1 284 ? 10.653 20.256 12.939 1.00 35.47 284 VAL B N 1
ATOM 4853 C CA . VAL B 1 284 ? 9.845 19.162 12.405 1.00 37.28 284 VAL B CA 1
ATOM 4854 C C . VAL B 1 284 ? 8.709 19.730 11.569 1.00 35.34 284 VAL B C 1
ATOM 4855 O O . VAL B 1 284 ? 7.896 20.514 12.064 1.00 33.15 284 VAL B O 1
ATOM 4859 N N . ARG B 1 285 ? 8.664 19.347 10.292 1.00 35.80 285 ARG B N 1
ATOM 4860 C CA . ARG B 1 285 ? 7.613 19.835 9.407 1.00 35.00 285 ARG B CA 1
ATOM 4861 C C . ARG B 1 285 ? 6.264 19.204 9.722 1.00 32.39 285 ARG B C 1
ATOM 4862 O O . ARG B 1 285 ? 6.187 18.026 10.033 1.00 34.75 285 ARG B O 1
ATOM 4870 N N . PRO B 1 286 ? 5.182 19.990 9.662 1.00 31.21 286 PRO B N 1
ATOM 4871 C CA . PRO B 1 286 ? 3.828 19.496 9.965 1.00 31.97 286 PRO B CA 1
ATOM 4872 C C . PRO B 1 286 ? 3.435 18.167 9.305 1.00 39.96 286 PRO B C 1
ATOM 4873 O O . PRO B 1 286 ? 2.740 17.348 9.909 1.00 41.52 286 PRO B O 1
ATOM 4877 N N . LYS B 1 287 ? 3.870 17.971 8.068 1.00 40.33 287 LYS B N 1
ATOM 4878 C CA . LYS B 1 287 ? 3.558 16.756 7.335 1.00 45.24 287 LYS B CA 1
ATOM 4879 C C . LYS B 1 287 ? 4.343 15.551 7.876 1.00 48.16 287 LYS B C 1
ATOM 4880 O O . LYS B 1 287 ? 3.945 14.407 7.660 1.00 45.84 287 LYS B O 1
ATOM 4886 N N . ASP B 1 288 ? 5.443 15.810 8.582 1.00 48.97 288 ASP B N 1
ATOM 4887 C CA . ASP B 1 288 ? 6.287 14.738 9.117 1.00 48.53 288 ASP B CA 1
ATOM 4888 C C . ASP B 1 288 ? 5.952 14.222 10.501 1.00 49.37 288 ASP B C 1
ATOM 4889 O O . ASP B 1 288 ? 6.814 13.667 11.178 1.00 54.61 288 ASP B O 1
ATOM 4894 N N . VAL B 1 289 ? 4.709 14.398 10.922 1.00 51.04 289 VAL B N 1
ATOM 4895 C CA . VAL B 1 289 ? 4.264 13.937 12.226 1.00 51.62 289 VAL B CA 1
ATOM 4896 C C . VAL B 1 289 ? 2.967 13.143 12.039 1.00 57.17 289 VAL B C 1
ATOM 4897 O O . VAL B 1 289 ? 2.036 13.623 11.389 1.00 58.20 289 VAL B O 1
ATOM 4901 N N . GLU B 1 290 ? 2.909 11.933 12.598 1.00 58.58 290 GLU B N 1
ATOM 4902 C CA . GLU B 1 290 ? 1.719 11.086 12.471 1.00 55.35 290 GLU B CA 1
ATOM 4903 C C . GLU B 1 290 ? 0.957 10.959 13.782 1.00 57.23 290 GLU B C 1
ATOM 4904 O O . GLU B 1 290 ? 1.555 10.816 14.847 1.00 60.56 290 GLU B O 1
ATOM 4910 N N . LEU B 1 291 ? -0.369 11.013 13.705 1.00 58.20 291 LEU B N 1
ATOM 4911 C CA . LEU B 1 291 ? -1.201 10.919 14.892 1.00 60.92 291 LEU B CA 1
ATOM 4912 C C . LEU B 1 291 ? -1.976 9.610 14.972 1.00 65.58 291 LEU B C 1
ATOM 4913 O O . LEU B 1 291 ? -2.480 9.104 13.969 1.00 66.89 291 LEU B O 1
ATOM 4918 N N . GLN B 1 292 ? -2.068 9.076 16.183 1.00 67.63 292 GLN B N 1
ATOM 4919 C CA . GLN B 1 292 ? -2.767 7.830 16.435 1.00 69.78 292 GLN B CA 1
ATOM 4920 C C . GLN B 1 292 ? -3.493 8.033 17.743 1.00 71.24 292 GLN B C 1
ATOM 4921 O O . GLN B 1 292 ? -2.923 8.579 18.687 1.00 71.93 292 GLN B O 1
ATOM 4927 N N . PRO B 1 293 ? -4.769 7.611 17.815 1.00 72.09 293 PRO B N 1
ATOM 4928 C CA . PRO B 1 293 ? -5.591 7.758 19.023 1.00 72.39 293 PRO B CA 1
ATOM 4929 C C . PRO B 1 293 ? -4.891 7.255 20.283 1.00 72.04 293 PRO B C 1
ATOM 4930 O O . PRO B 1 293 ? -3.963 6.447 20.206 1.00 72.49 293 PRO B O 1
ATOM 4934 N N . ALA B 1 294 ? -5.335 7.744 21.437 1.00 72.10 294 ALA B N 1
ATOM 4935 C CA . ALA B 1 294 ? -4.755 7.340 22.713 1.00 74.07 294 ALA B CA 1
ATOM 4936 C C . ALA B 1 294 ? -5.539 7.882 23.902 1.00 75.94 294 ALA B C 1
ATOM 4937 O O . ALA B 1 294 ? -6.376 8.783 23.763 1.00 76.11 294 ALA B O 1
ATOM 4939 N N . SER B 1 295 ? -5.263 7.315 25.073 1.00 76.43 295 SER B N 1
ATOM 4940 C CA . SER B 1 295 ? -5.910 7.736 26.310 1.00 77.52 295 SER B CA 1
ATOM 4941 C C . SER B 1 295 ? -5.139 8.935 26.864 1.00 77.08 295 SER B C 1
ATOM 4942 O O . SER B 1 295 ? -3.926 9.039 26.656 1.00 76.10 295 SER B O 1
ATOM 4945 N N . GLU B 1 296 ? -5.838 9.836 27.553 1.00 76.70 296 GLU B N 1
ATOM 4946 C CA . GLU B 1 296 ? -5.197 11.010 28.154 1.00 78.82 296 GLU B CA 1
ATOM 4947 C C . GLU B 1 296 ? -4.013 10.485 28.946 1.00 78.61 296 GLU B C 1
ATOM 4948 O O . GLU B 1 296 ? -2.892 10.982 28.839 1.00 77.35 296 GLU B O 1
ATOM 4954 N N . ARG B 1 297 ? -4.305 9.461 29.737 1.00 80.06 297 ARG B N 1
ATOM 4955 C CA . ARG B 1 297 ? -3.340 8.761 30.564 1.00 81.78 297 ARG B CA 1
ATOM 4956 C C . ARG B 1 297 ? -1.936 8.797 29.966 1.00 81.63 297 ARG B C 1
ATOM 4957 O O . ARG B 1 297 ? -1.002 9.331 30.565 1.00 83.03 297 ARG B O 1
ATOM 4965 N N . GLU B 1 298 ? -1.802 8.237 28.773 1.00 79.55 298 GLU B N 1
ATOM 4966 C CA . GLU B 1 298 ? -0.516 8.157 28.100 1.00 80.06 298 GLU B CA 1
ATOM 4967 C C . GLU B 1 298 ? -0.391 9.044 26.859 1.00 78.95 298 GLU B C 1
ATOM 4968 O O . GLU B 1 298 ? 0.677 9.104 26.246 1.00 78.45 298 GLU B O 1
ATOM 4974 N N . ALA B 1 299 ? -1.474 9.722 26.488 1.00 76.15 299 ALA B N 1
ATOM 4975 C CA . ALA B 1 299 ? -1.471 10.579 25.303 1.00 73.94 299 ALA B CA 1
ATOM 4976 C C . ALA B 1 299 ? -0.399 11.663 25.373 1.00 73.99 299 ALA B C 1
ATOM 4977 O O . ALA B 1 299 ? -0.052 12.128 26.465 1.00 72.92 299 ALA B O 1
ATOM 4979 N N . HIS B 1 300 ? 0.113 12.053 24.202 1.00 72.09 300 HIS B N 1
ATOM 4980 C CA . HIS B 1 300 ? 1.141 13.097 24.080 1.00 68.46 300 HIS B CA 1
ATOM 4981 C C . HIS B 1 300 ? 0.504 14.473 23.978 1.00 65.64 300 HIS B C 1
ATOM 4982 O O . HIS B 1 300 ? 1.017 15.453 24.528 1.00 64.29 300 HIS B O 1
ATOM 4989 N N . ALA B 1 301 ? -0.617 14.544 23.267 1.00 61.04 301 ALA B N 1
ATOM 4990 C CA . ALA B 1 301 ? -1.289 15.812 23.086 1.00 58.82 301 ALA B CA 1
ATOM 4991 C C . ALA B 1 301 ? -2.797 15.708 23.006 1.00 57.69 301 ALA B C 1
ATOM 4992 O O . ALA B 1 301 ? -3.371 14.626 22.979 1.00 57.04 301 ALA B O 1
ATOM 4994 N N . GLN B 1 302 ? -3.434 16.866 22.986 1.00 56.51 302 GLN B N 1
ATOM 4995 C CA . GLN B 1 302 ? -4.875 16.942 22.893 1.00 56.84 302 GLN B CA 1
ATOM 4996 C C . GLN B 1 302 ? -5.139 17.875 21.717 1.00 53.97 302 GLN B C 1
ATOM 4997 O O . GLN B 1 302 ? -4.496 18.917 21.578 1.00 52.00 302 GLN B O 1
ATOM 5003 N N . VAL B 1 303 ? -6.076 17.491 20.866 1.00 51.42 303 VAL B N 1
ATOM 5004 C CA . VAL B 1 303 ? -6.393 18.280 19.689 1.00 46.87 303 VAL B CA 1
ATOM 5005 C C . VAL B 1 303 ? -7.109 19.572 20.006 1.00 46.37 303 VAL B C 1
ATOM 5006 O O . VAL B 1 303 ? -8.124 19.580 20.696 1.00 47.62 303 VAL B O 1
ATOM 5010 N N . VAL B 1 304 ? -6.563 20.676 19.517 1.00 43.37 304 VAL B N 1
ATOM 5011 C CA . VAL B 1 304 ? -7.194 21.959 19.729 1.00 43.52 304 VAL B CA 1
ATOM 5012 C C . VAL B 1 304 ? -8.226 22.025 18.609 1.00 39.77 304 VAL B C 1
ATOM 5013 O O . VAL B 1 304 ? -9.404 22.257 18.852 1.00 40.23 304 VAL B O 1
ATOM 5017 N N . ARG B 1 305 ? -7.783 21.810 17.376 1.00 41.52 305 ARG B N 1
ATOM 5018 C CA . ARG B 1 305 ? -8.719 21.810 16.262 1.00 44.78 305 ARG B CA 1
ATOM 5019 C C . ARG B 1 305 ? -8.094 21.418 14.940 1.00 44.21 305 ARG B C 1
ATOM 5020 O O . ARG B 1 305 ? -6.877 21.234 14.847 1.00 41.36 305 ARG B O 1
ATOM 5028 N N . SER B 1 306 ? -8.956 21.248 13.936 1.00 42.81 306 SER B N 1
ATOM 5029 C CA . SER B 1 306 ? -8.543 20.868 12.589 1.00 45.65 306 SER B CA 1
ATOM 5030 C C . SER B 1 306 ? -9.167 21.807 11.556 1.00 42.85 306 SER B C 1
ATOM 5031 O O . SER B 1 306 ? -10.175 22.462 11.827 1.00 42.96 306 SER B O 1
ATOM 5034 N N . ALA B 1 307 ? -8.543 21.889 10.383 1.00 42.00 307 ALA B N 1
ATOM 5035 C CA . ALA B 1 307 ? -9.041 22.727 9.293 1.00 42.35 307 ALA B CA 1
ATOM 5036 C C . ALA B 1 307 ? -8.753 22.003 7.981 1.00 38.52 307 ALA B C 1
ATOM 5037 O O . ALA B 1 307 ? -7.622 21.633 7.694 1.00 37.88 307 ALA B O 1
ATOM 5039 N N . PHE B 1 308 ? -9.803 21.790 7.198 1.00 40.36 308 PHE B N 1
ATOM 5040 C CA . PHE B 1 308 ? -9.667 21.113 5.925 1.00 37.04 308 PHE B CA 1
ATOM 5041 C C . PHE B 1 308 ? -9.034 22.068 4.920 1.00 34.70 308 PHE B C 1
ATOM 5042 O O . PHE B 1 308 ? -9.602 23.117 4.622 1.00 32.31 308 PHE B O 1
ATOM 5050 N N . LYS B 1 309 ? -7.891 21.706 4.354 1.00 32.29 309 LYS B N 1
ATOM 5051 C CA . LYS B 1 309 ? -7.270 22.626 3.403 1.00 36.67 309 LYS B CA 1
ATOM 5052 C C . LYS B 1 309 ? -7.187 22.100 1.973 1.00 39.22 309 LYS B C 1
ATOM 5053 O O . LYS B 1 309 ? -6.438 22.616 1.149 1.00 41.98 309 LYS B O 1
ATOM 5059 N N . GLY B 1 310 ? -7.976 21.072 1.680 1.00 42.38 310 GLY B N 1
ATOM 5060 C CA . GLY B 1 310 ? -7.998 20.507 0.340 1.00 42.67 310 GLY B CA 1
ATOM 5061 C C . GLY B 1 310 ? -7.154 19.269 0.166 1.00 45.07 310 GLY B C 1
ATOM 5062 O O . GLY B 1 310 ? -7.649 18.152 0.281 1.00 50.77 310 GLY B O 1
ATOM 5063 N N . SER B 1 311 ? -5.873 19.470 -0.121 1.00 48.02 311 SER B N 1
ATOM 5064 C CA . SER B 1 311 ? -4.933 18.372 -0.307 1.00 49.00 311 SER B CA 1
ATOM 5065 C C . SER B 1 311 ? -4.539 17.738 1.020 1.00 48.36 311 SER B C 1
ATOM 5066 O O . SER B 1 311 ? -3.915 16.679 1.043 1.00 48.63 311 SER B O 1
ATOM 5069 N N . TYR B 1 312 ? -4.888 18.401 2.119 1.00 46.90 312 TYR B N 1
ATOM 5070 C CA . TYR B 1 312 ? -4.546 17.893 3.445 1.00 44.88 312 TYR B CA 1
ATOM 5071 C C . TYR B 1 312 ? -5.361 18.616 4.494 1.00 43.31 312 TYR B C 1
ATOM 5072 O O . TYR B 1 312 ? -5.918 19.686 4.235 1.00 44.75 312 TYR B O 1
ATOM 5081 N N . SER B 1 313 ? -5.443 18.014 5.675 1.00 40.15 313 SER B N 1
ATOM 5082 C CA . SER B 1 313 ? -6.153 18.597 6.787 1.00 41.22 313 SER B CA 1
ATOM 5083 C C . SER B 1 313 ? -5.107 19.085 7.804 1.00 41.98 313 SER B C 1
ATOM 5084 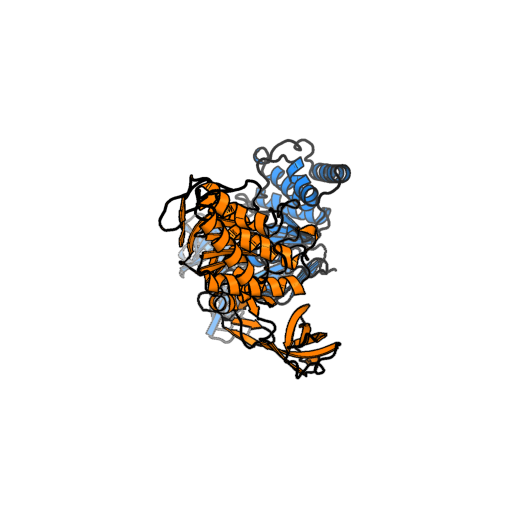O O . SER B 1 313 ? -4.156 18.365 8.138 1.00 42.28 313 SER B O 1
ATOM 5087 N N . ALA B 1 314 ? -5.276 20.309 8.279 1.00 40.91 314 ALA B N 1
ATOM 5088 C CA . ALA B 1 314 ? -4.340 20.857 9.244 1.00 45.45 314 ALA B CA 1
ATOM 5089 C C . ALA B 1 314 ? -4.871 20.552 10.632 1.00 44.07 314 ALA B C 1
ATOM 5090 O O . ALA B 1 314 ? -6.043 20.792 10.929 1.00 49.10 314 ALA B O 1
ATOM 5092 N N . CYS B 1 315 ? -4.006 20.015 11.477 1.00 43.20 315 CYS B N 1
ATOM 5093 C CA . CYS B 1 315 ? -4.417 19.704 12.829 1.00 42.43 315 CYS B CA 1
ATOM 5094 C C . CYS B 1 315 ? -3.478 20.315 13.876 1.00 41.34 315 CYS B C 1
ATOM 5095 O O . CYS B 1 315 ? -2.276 20.054 13.875 1.00 39.80 315 CYS B O 1
ATOM 5098 N N . TRP B 1 316 ? -4.034 21.149 14.748 1.00 43.76 316 TRP B N 1
ATOM 5099 C CA . TRP B 1 316 ? -3.256 21.754 15.822 1.00 42.83 316 TRP B CA 1
ATOM 5100 C C . TRP B 1 316 ? -3.502 20.973 17.120 1.00 42.31 316 TRP B C 1
ATOM 5101 O O . TRP B 1 316 ? -4.651 20.721 17.497 1.00 44.21 316 TRP B O 1
ATOM 5112 N N . ILE B 1 317 ? -2.415 20.588 17.778 1.00 41.09 317 ILE B N 1
ATOM 5113 C CA . ILE B 1 317 ? -2.480 19.843 19.045 1.00 45.67 317 ILE B CA 1
ATOM 5114 C C . ILE B 1 317 ? -1.579 20.472 20.122 1.00 47.80 317 ILE B C 1
ATOM 5115 O O . ILE B 1 317 ? -0.539 21.069 19.814 1.00 44.62 317 ILE B O 1
ATOM 5120 N N . ARG B 1 318 ? -1.993 20.338 21.382 1.00 48.27 318 ARG B N 1
ATOM 5121 C CA . ARG B 1 318 ? -1.243 20.883 22.521 1.00 47.75 318 ARG B CA 1
ATOM 5122 C C . ARG B 1 318 ? -0.707 19.747 23.366 1.00 48.00 318 ARG B C 1
ATOM 5123 O O . ARG B 1 318 ? -1.477 18.939 23.885 1.00 49.65 318 ARG B O 1
ATOM 5131 N N . THR B 1 319 ? 0.608 19.683 23.493 1.00 46.37 319 THR B N 1
ATOM 5132 C CA . THR B 1 319 ? 1.247 18.648 24.295 1.00 46.31 319 THR B CA 1
ATOM 5133 C C . THR B 1 319 ? 1.011 18.893 25.775 1.00 45.33 319 THR B C 1
ATOM 5134 O O . THR B 1 319 ? 0.473 19.927 26.178 1.00 44.22 319 THR B O 1
ATOM 5138 N N . LYS B 1 320 ? 1.430 17.929 26.582 1.00 50.33 320 LYS B N 1
ATOM 5139 C CA . LYS B 1 320 ? 1.305 18.017 28.034 1.00 52.40 320 LYS B CA 1
ATOM 5140 C C . LYS B 1 320 ? 2.068 19.250 28.535 1.00 51.28 320 LYS B C 1
ATOM 5141 O O . LYS B 1 320 ? 1.597 19.968 29.419 1.00 51.24 320 LYS B O 1
ATOM 5147 N N . ASP B 1 321 ? 3.233 19.486 27.940 1.00 47.46 321 ASP B N 1
ATOM 5148 C CA . ASP B 1 321 ? 4.109 20.606 28.274 1.00 49.25 321 ASP B CA 1
ATOM 5149 C C . ASP B 1 321 ? 3.615 21.957 27.719 1.00 48.76 321 ASP B C 1
ATOM 5150 O O . ASP B 1 321 ? 4.266 22.986 27.886 1.00 47.81 321 ASP B O 1
ATOM 5155 N N . GLY B 1 322 ? 2.473 21.957 27.043 1.00 46.61 322 GLY B N 1
ATOM 5156 C CA . GLY B 1 322 ? 1.927 23.209 26.536 1.00 46.29 322 GLY B CA 1
ATOM 5157 C C . GLY B 1 322 ? 2.405 23.680 25.172 1.00 43.01 322 GLY B C 1
ATOM 5158 O O . GLY B 1 322 ? 2.182 24.836 24.783 1.00 41.47 322 GLY B O 1
ATOM 5159 N N . GLU B 1 323 ? 3.070 22.806 24.443 1.00 36.10 323 GLU B N 1
ATOM 5160 C CA . GLU B 1 323 ? 3.520 23.173 23.112 1.00 38.19 323 GLU B CA 1
ATOM 5161 C C . GLU B 1 323 ? 2.391 22.929 22.117 1.00 39.94 323 GLU B C 1
ATOM 5162 O O . GLU B 1 323 ? 1.784 21.852 22.104 1.00 40.04 323 GLU B O 1
ATOM 5168 N N . VAL B 1 324 ? 2.105 23.925 21.283 1.00 38.88 324 VAL B N 1
ATOM 5169 C CA . VAL B 1 324 ? 1.065 23.768 20.281 1.00 37.57 324 VAL B CA 1
ATOM 5170 C C . VAL B 1 324 ? 1.753 23.455 18.968 1.00 36.79 324 VAL B C 1
ATOM 5171 O O . VAL B 1 324 ? 2.469 24.288 18.414 1.00 33.43 324 VAL B O 1
ATOM 5175 N N . TRP B 1 325 ? 1.554 22.230 18.498 1.00 33.36 325 TRP B N 1
ATOM 5176 C CA . TRP B 1 325 ? 2.148 21.747 17.252 1.00 36.19 325 TRP B CA 1
ATOM 5177 C C . TRP B 1 325 ? 1.145 21.756 16.104 1.00 35.37 325 TRP B C 1
ATOM 5178 O O . TRP B 1 325 ? -0.045 21.507 16.310 1.00 40.57 325 TRP B O 1
ATOM 5189 N N . GLU B 1 326 ? 1.638 22.032 14.898 1.00 37.11 326 GLU B N 1
ATOM 5190 C CA . GLU B 1 326 ? 0.805 21.998 13.707 1.00 37.82 326 GLU B CA 1
ATOM 5191 C C . GLU B 1 326 ? 1.206 20.740 12.954 1.00 34.26 326 GLU B C 1
ATOM 5192 O O . GLU B 1 326 ? 2.378 20.503 12.686 1.00 37.19 326 GLU B O 1
ATOM 5198 N N . VAL B 1 327 ? 0.212 19.930 12.635 1.00 36.47 327 VAL B N 1
ATOM 5199 C CA . VAL B 1 327 ? 0.435 18.682 11.933 1.00 35.99 327 VAL B CA 1
ATOM 5200 C C . VAL B 1 327 ? -0.445 18.647 10.683 1.00 34.86 327 VAL B C 1
ATOM 5201 O O . VAL B 1 327 ? -1.582 19.113 10.711 1.00 36.78 327 VAL B O 1
ATOM 5205 N N . HIS B 1 328 ? 0.081 18.077 9.603 1.00 39.64 328 HIS B N 1
ATOM 5206 C CA . HIS B 1 328 ? -0.680 17.964 8.362 1.00 42.50 328 HIS B CA 1
ATOM 5207 C C . HIS B 1 328 ? -1.004 16.495 8.100 1.00 40.29 328 HIS B C 1
ATOM 5208 O O . HIS B 1 328 ? -0.102 15.690 7.909 1.00 44.56 328 HIS B O 1
ATOM 5215 N N . VAL B 1 329 ? -2.283 16.138 8.118 1.00 45.12 329 VAL B N 1
ATOM 5216 C CA . VAL B 1 329 ? -2.655 14.741 7.851 1.00 48.66 329 VAL B CA 1
ATOM 5217 C C . VAL B 1 329 ? -3.346 14.638 6.489 1.00 49.07 329 VAL B C 1
ATOM 5218 O O . VAL B 1 329 ? -4.002 15.583 6.062 1.00 48.55 329 VAL B O 1
ATOM 5222 N N . PRO B 1 330 ? -3.213 13.487 5.793 1.00 53.09 330 PRO B N 1
ATOM 5223 C CA . PRO B 1 330 ? -3.834 13.282 4.474 1.00 52.49 330 PRO B CA 1
ATOM 5224 C C . PRO B 1 330 ? -5.329 13.608 4.407 1.00 53.29 330 PRO B C 1
ATOM 5225 O O . PRO B 1 330 ? -6.052 13.453 5.393 1.00 51.27 330 PRO B O 1
ATOM 5229 N N . SER B 1 331 ? -5.786 14.078 3.248 1.00 54.79 331 SER B N 1
ATOM 5230 C CA . SER B 1 331 ? -7.203 14.409 3.073 1.00 60.45 331 SER B CA 1
ATOM 5231 C C . SER B 1 331 ? -8.069 13.236 3.514 1.00 60.70 331 SER B C 1
ATOM 5232 O O . SER B 1 331 ? -9.179 13.415 4.029 1.00 60.83 331 SER B O 1
ATOM 5235 N N . ALA B 1 332 ? -7.544 12.035 3.312 1.00 62.94 332 ALA B N 1
ATOM 5236 C CA . ALA B 1 332 ? -8.245 10.814 3.687 1.00 67.85 332 ALA B CA 1
ATOM 5237 C C . ALA B 1 332 ? -8.475 10.696 5.200 1.00 69.68 332 ALA B C 1
ATOM 5238 O O . ALA B 1 332 ? -8.947 9.663 5.675 1.00 71.35 332 ALA B O 1
ATOM 5240 N N . ASP B 1 333 ? -8.149 11.745 5.953 1.00 69.85 333 ASP B N 1
ATOM 5241 C CA . ASP B 1 333 ? -8.324 11.728 7.407 1.00 71.08 333 ASP B CA 1
ATOM 5242 C C . ASP B 1 333 ? -8.965 13.017 7.906 1.00 71.42 333 ASP B C 1
ATOM 5243 O O . ASP B 1 333 ? -8.851 13.365 9.086 1.00 71.03 333 ASP B O 1
ATOM 5248 N N . ARG B 1 334 ? -9.651 13.712 7.007 1.00 69.58 334 ARG B N 1
ATOM 5249 C CA . ARG B 1 334 ? -10.282 14.981 7.341 1.00 69.43 334 ARG B CA 1
ATOM 5250 C C . ARG B 1 334 ? -11.204 14.940 8.544 1.00 67.92 334 ARG B C 1
ATOM 5251 O O . ARG B 1 334 ? -11.400 15.962 9.193 1.00 65.32 334 ARG B O 1
ATOM 5259 N N . HIS B 1 335 ? -11.775 13.772 8.840 1.00 67.20 335 HIS B N 1
ATOM 5260 C CA . HIS B 1 335 ? -12.705 13.638 9.962 1.00 68.40 335 HIS B CA 1
ATOM 5261 C C . HIS B 1 335 ? -12.198 12.793 11.125 1.00 67.23 335 HIS B C 1
ATOM 5262 O O . HIS B 1 335 ? -12.934 12.540 12.079 1.00 64.70 335 HIS B O 1
ATOM 5269 N N . ARG B 1 336 ? -10.940 12.378 11.057 1.00 66.52 336 ARG B N 1
ATOM 5270 C CA . ARG B 1 336 ? -10.360 11.533 12.096 1.00 65.45 336 ARG B CA 1
ATOM 5271 C C . ARG B 1 336 ? -10.054 12.144 13.468 1.00 65.20 336 ARG B C 1
ATOM 5272 O O . ARG B 1 336 ? -10.138 11.445 14.484 1.00 67.16 336 ARG B O 1
ATOM 5280 N N . TRP B 1 337 ? -9.704 13.427 13.517 1.00 61.54 337 TRP B N 1
ATOM 5281 C CA . TRP B 1 337 ? -9.358 14.051 14.796 1.00 59.38 337 TRP B CA 1
ATOM 5282 C C . TRP B 1 337 ? -10.271 15.191 15.209 1.00 59.88 337 TRP B C 1
ATOM 5283 O O . TRP B 1 337 ? -10.338 16.217 14.534 1.00 59.42 337 TRP B O 1
ATOM 5294 N N . SER B 1 338 ? -10.949 15.014 16.339 1.00 58.06 338 SER B N 1
ATOM 5295 C CA . SER B 1 338 ? -11.872 16.015 16.849 1.00 60.51 338 SER B CA 1
ATOM 5296 C C . SER B 1 338 ? -11.275 16.788 18.026 1.00 60.10 338 SER B C 1
ATOM 5297 O O . SER B 1 338 ? -10.410 16.279 18.737 1.00 58.90 338 SER B O 1
ATOM 5300 N N . PRO B 1 339 ? -11.726 18.037 18.241 1.00 61.02 339 PRO B N 1
ATOM 5301 C CA . PRO B 1 339 ? -11.201 18.834 19.356 1.00 63.44 339 PRO B CA 1
ATOM 5302 C C . PRO B 1 339 ? -11.284 18.013 20.642 1.00 65.30 339 PRO B C 1
ATOM 5303 O O . PRO B 1 339 ? -12.042 17.047 20.710 1.00 66.59 339 PRO B O 1
ATOM 5307 N N . GLY B 1 340 ? -10.505 18.391 21.651 1.00 66.45 340 GLY B N 1
ATOM 5308 C CA . GLY B 1 340 ? -10.534 17.673 22.914 1.00 64.22 340 GLY B CA 1
ATOM 5309 C C . GLY B 1 340 ? -9.934 16.279 22.862 1.00 63.43 340 GLY B C 1
ATOM 5310 O O . GLY B 1 340 ? -9.391 15.799 23.856 1.00 66.00 340 GLY B O 1
ATOM 5311 N N . ALA B 1 341 ? -10.022 15.628 21.708 1.00 61.24 341 ALA B N 1
ATOM 5312 C CA . ALA B 1 341 ? -9.482 14.280 21.541 1.00 60.50 341 ALA B CA 1
ATOM 5313 C C . ALA B 1 341 ? -8.013 14.159 21.962 1.00 61.10 341 ALA B C 1
ATOM 5314 O O . ALA B 1 341 ? -7.213 15.063 21.710 1.00 60.10 341 ALA B O 1
ATOM 5316 N N . TRP B 1 342 ? -7.661 13.045 22.607 1.00 61.07 342 TRP B N 1
ATOM 5317 C CA . TRP B 1 342 ? -6.277 12.799 23.031 1.00 58.74 342 TRP B CA 1
ATOM 5318 C C . TRP B 1 342 ? -5.527 11.996 21.974 1.00 56.29 342 TRP B C 1
ATOM 5319 O O . TRP B 1 342 ? -6.094 11.101 21.352 1.00 55.36 342 TRP B O 1
ATOM 5330 N N . VAL B 1 343 ? -4.249 12.315 21.774 1.00 53.56 343 VAL B N 1
ATOM 5331 C CA . VAL B 1 343 ? -3.449 11.635 20.758 1.00 51.31 343 VAL B CA 1
ATOM 5332 C C . VAL B 1 343 ? -1.977 11.414 21.065 1.00 53.19 343 VAL B C 1
ATOM 5333 O O . VAL B 1 343 ? -1.386 12.077 21.923 1.00 53.28 343 VAL B O 1
ATOM 5337 N N . HIS B 1 344 ? -1.406 10.482 20.307 1.00 54.37 344 HIS B N 1
ATOM 5338 C CA . HIS B 1 344 ? -0.007 10.082 20.363 1.00 57.22 344 HIS B CA 1
ATOM 5339 C C . HIS B 1 344 ? 0.608 10.651 19.096 1.00 58.99 344 HIS B C 1
ATOM 5340 O O . HIS B 1 344 ? -0.030 10.617 18.042 1.00 61.28 344 HIS B O 1
ATOM 5347 N N . MET B 1 345 ? 1.831 11.178 19.204 1.00 58.53 345 MET B N 1
ATOM 5348 C CA . MET B 1 345 ? 2.562 11.763 18.078 1.00 57.69 345 MET B CA 1
ATOM 5349 C C . MET B 1 345 ? 3.670 10.850 17.594 1.00 58.08 345 MET B C 1
ATOM 5350 O O . MET B 1 345 ? 4.241 10.093 18.369 1.00 61.01 345 MET B O 1
ATOM 5355 N N . ASN B 1 346 ? 3.994 10.962 16.313 1.00 59.08 346 ASN B N 1
ATOM 5356 C CA . ASN B 1 346 ? 5.033 10.151 15.707 1.00 59.65 346 ASN B CA 1
ATOM 5357 C C . ASN B 1 346 ? 5.867 10.998 14.757 1.00 59.79 346 ASN B C 1
ATOM 5358 O O . ASN B 1 346 ? 5.544 11.117 13.565 1.00 62.18 346 ASN B O 1
ATOM 5363 N N . VAL B 1 347 ? 6.947 11.581 15.266 1.00 54.66 347 VAL B N 1
ATOM 5364 C CA . VAL B 1 347 ? 7.795 12.407 14.427 1.00 51.94 347 VAL B CA 1
ATOM 5365 C C . VAL B 1 347 ? 8.547 11.459 13.515 1.00 50.56 347 VAL B C 1
ATOM 5366 O O . VAL B 1 347 ? 9.182 10.545 14.005 1.00 47.36 347 VAL B O 1
ATOM 5370 N N . THR B 1 348 ? 8.454 11.665 12.196 1.00 48.06 348 THR B N 1
ATOM 5371 C CA . THR B 1 348 ? 9.127 10.792 11.228 1.00 43.89 348 THR B CA 1
ATOM 5372 C C . THR B 1 348 ? 10.398 11.351 10.583 1.00 42.78 348 THR B C 1
ATOM 5373 O O . THR B 1 348 ? 11.259 10.583 10.175 1.00 41.01 348 THR B O 1
ATOM 5377 N N . ARG B 1 349 ? 10.502 12.675 10.444 1.00 37.85 349 ARG B N 1
ATOM 5378 C CA . ARG B 1 349 ? 11.698 13.310 9.868 1.00 37.12 349 ARG B CA 1
ATOM 5379 C C . ARG B 1 349 ? 11.888 14.602 10.658 1.00 36.94 349 ARG B C 1
ATOM 5380 O O . ARG B 1 349 ? 10.901 15.160 11.174 1.00 32.76 349 ARG B O 1
ATOM 5388 N N . TRP B 1 350 ? 13.130 15.072 10.729 1.00 35.93 350 TRP B N 1
ATOM 5389 C CA . TRP B 1 350 ? 13.449 16.278 11.497 1.00 39.04 350 TRP B CA 1
ATOM 5390 C C . TRP B 1 350 ? 14.830 16.811 11.180 1.00 41.09 350 TRP B C 1
ATOM 5391 O O . TRP B 1 350 ? 15.645 16.159 10.504 1.00 36.94 350 TRP B O 1
ATOM 5402 N N . PHE B 1 351 ? 15.084 18.019 11.682 1.00 38.22 351 PHE B N 1
ATOM 5403 C CA . PHE B 1 351 ? 16.370 18.678 11.547 1.00 35.56 351 PHE B CA 1
ATOM 5404 C C . PHE B 1 351 ? 16.712 19.043 12.998 1.00 36.15 351 PHE B C 1
ATOM 5405 O O . PHE B 1 351 ? 15.818 19.191 13.842 1.00 37.71 351 PHE B O 1
ATOM 5413 N N . ILE B 1 352 ? 17.994 19.191 13.272 1.00 36.56 352 ILE B N 1
ATOM 5414 C CA . ILE B 1 352 ? 18.451 19.588 14.607 1.00 38.84 352 ILE B CA 1
ATOM 5415 C C . ILE B 1 352 ? 19.597 20.571 14.403 1.00 37.30 352 ILE B C 1
ATOM 5416 O O . ILE B 1 352 ? 20.584 20.272 13.728 1.00 40.82 352 ILE B O 1
ATOM 5421 N N . PHE B 1 353 ? 19.445 21.771 14.945 1.00 33.88 353 PHE B N 1
ATOM 5422 C CA . PHE B 1 353 ? 20.487 22.783 14.826 1.00 30.10 353 PHE B CA 1
ATOM 5423 C C . PHE B 1 353 ? 20.818 23.295 16.222 1.00 32.32 353 PHE B C 1
ATOM 5424 O O . PHE B 1 353 ? 19.943 23.399 17.069 1.00 32.63 353 PHE B O 1
ATOM 5432 N N . PRO B 1 354 ? 22.084 23.640 16.455 1.00 32.70 354 PRO B N 1
ATOM 5433 C CA . PRO B 1 354 ? 22.583 24.157 17.728 1.00 39.77 354 PRO B CA 1
ATOM 5434 C C . PRO B 1 354 ? 21.993 25.537 17.936 1.00 43.41 354 PRO B C 1
ATOM 5435 O O . PRO B 1 354 ? 21.956 26.334 16.991 1.00 41.94 354 PRO B O 1
ATOM 5439 N N . ARG B 1 355 ? 21.521 25.801 19.154 1.00 42.99 355 ARG B N 1
ATOM 5440 C CA . ARG B 1 355 ? 20.998 27.115 19.515 1.00 49.38 355 ARG B CA 1
ATOM 5441 C C . ARG B 1 355 ? 22.203 28.060 19.642 1.00 53.62 355 ARG B C 1
ATOM 5442 O O . ARG B 1 355 ? 22.016 29.274 19.416 1.00 57.26 355 ARG B O 1
#